Protein AF-A0A7X7PYB6-F1 (afdb_monomer_lite)

Foldseek 3Di:
DPVPPVQKDKDAQVRDPVLPDEDEDDPVDDHDRSHIYMDGHDDDAQDVVVDHDPQWDQAQLRGIDGDAPLRVCLVPAWDWDKAAFQDQPLQQAAIFTQGATFRQAQWGQDPPPGIDGDQLHQADRRHRHGDQCSPVVLQVVLVQNQRGGDDVRCVVCQPPLDPDHGHDAALPLRRLVQVLCLQLVLFDQCSNLDQDDDSNSSCNRCSSTGGDRDHDRNDDALLDAAEDEAEEALPHADNQLAEQGPACPSYDPRGPSRPPDPLDHLVLLVVLLCLLVVADFDQQQQQRRRHGLSLLSVLLSQQAAASHPDPRDHPDGHHYAYAYEHQYDVVDDDDPSRGSSQSSNQNNHFQQDPPDDSNPDRHHDDCVRFFPPDADPNRHTGGQRYAYHNDPVSVSVSVVSNSVVSLQVSQWDDWDWDWPDPDDDQPIWIWTWGGGPPVRDIKIFIWGQDPVRDTDPHGPDIPVVVVVVDDLVPDQDWDAQCPDVVRIDGQAPVPDDPVRCVVQVDRVSSSVVSPDCCQPPPHDNHD

Secondary structure (DSSP, 8-state):
--TTSTTEEEE-SSS---SS-EEE--TTS---TT-EEEEE-----SBTTTB--TTEEE-TTS-EEE--HHHHTTTT--EEEEE--S---TT----EEEEEEE--SSEEEETTTEEEE-TT-SB-TTT-PBPS-TTHHHHHHT-S-----SHHHHHHHTTSSSSSPPPS---HHHHHHHHHHHHTT----HHHH---SSHHHHHHHTTTS--B-SPPP----TT--EEEEEEE-S-------STT----TT--PPPHHHHT--S--HHHHHHHHHHHHT----TTSSSSSS---HHHHHHHHHHHS-SS-STTPPSS---EEEEEEE--GGGPPPPGGG-HHHHHHHHTSS-PPTT--TTT--SPPPGGGTEEEEE-TTSPEEETTEEE-SSHHHHHHHHHHHHHHHHHHT------EEES-SS--TT-EEEEEEEETTTTEEEEEEEEBPTTSPBPSS-SEEHHHHHHTS-GGG---EEE-TTSSSSEEE-SGGGS-HHHHHHH-SHHHHHHHHT--TT-TTSTT--

Radius of gyration: 27.3 Å; chains: 1; bounding box: 87×73×63 Å

Structure (mmCIF, N/CA/C/O backbone):
data_AF-A0A7X7PYB6-F1
#
_entry.id   AF-A0A7X7PYB6-F1
#
loop_
_atom_site.group_PDB
_atom_site.id
_atom_site.type_symbol
_atom_site.label_atom_id
_atom_site.label_alt_id
_atom_site.label_comp_id
_atom_site.label_asym_id
_atom_site.label_entity_id
_atom_site.label_seq_id
_atom_site.pdbx_PDB_ins_code
_atom_site.Cartn_x
_atom_site.Cartn_y
_atom_site.Cartn_z
_atom_site.occupancy
_atom_site.B_iso_or_equiv
_atom_site.auth_seq_id
_atom_site.auth_comp_id
_atom_site.auth_asym_id
_atom_site.auth_atom_id
_atom_site.pdbx_PDB_model_num
ATOM 1 N N . ARG A 1 1 ? 35.603 -16.257 -3.315 1.00 51.94 1 ARG A N 1
ATOM 2 C CA . ARG A 1 1 ? 35.115 -15.256 -2.329 1.00 51.94 1 ARG A CA 1
ATOM 3 C C . ARG A 1 1 ? 33.610 -15.171 -2.508 1.00 51.94 1 ARG A C 1
ATOM 5 O O . ARG A 1 1 ? 33.195 -14.899 -3.623 1.00 51.94 1 ARG A O 1
ATOM 12 N N . ILE A 1 2 ? 32.831 -15.493 -1.475 1.00 55.72 2 ILE A N 1
ATOM 13 C CA . ILE A 1 2 ? 31.357 -15.558 -1.547 1.00 55.72 2 ILE A CA 1
ATOM 14 C C . ILE A 1 2 ? 30.723 -14.478 -0.654 1.00 55.72 2 ILE A C 1
ATOM 16 O O . ILE A 1 2 ? 29.809 -13.795 -1.092 1.00 55.72 2 ILE A O 1
ATOM 20 N N . TRP A 1 3 ? 31.286 -14.233 0.537 1.00 43.31 3 TRP A N 1
ATOM 21 C CA . TRP A 1 3 ? 30.682 -13.393 1.588 1.00 43.31 3 TRP A CA 1
ATOM 22 C C . TRP A 1 3 ? 30.202 -12.005 1.110 1.00 43.31 3 TRP A C 1
ATOM 24 O O . TRP A 1 3 ? 29.113 -11.584 1.466 1.00 43.31 3 TRP A O 1
ATOM 34 N N . THR A 1 4 ? 30.941 -11.299 0.251 1.00 56.22 4 THR A N 1
ATOM 35 C CA . THR A 1 4 ? 30.588 -9.915 -0.141 1.00 56.22 4 THR A CA 1
ATOM 36 C C . THR A 1 4 ? 29.885 -9.788 -1.497 1.00 56.22 4 THR A C 1
ATOM 38 O O . THR A 1 4 ? 29.844 -8.691 -2.042 1.00 56.22 4 THR A O 1
ATOM 41 N N . LEU A 1 5 ? 29.413 -10.885 -2.100 1.00 65.44 5 LEU A N 1
ATOM 42 C CA . LEU A 1 5 ? 28.893 -10.887 -3.478 1.00 65.44 5 LEU A CA 1
ATOM 43 C C . LEU A 1 5 ? 27.392 -11.215 -3.585 1.00 65.44 5 LEU A C 1
ATOM 45 O O . LEU A 1 5 ? 26.885 -11.405 -4.690 1.00 65.44 5 LEU A O 1
ATOM 49 N N . GLY A 1 6 ? 26.667 -11.274 -2.466 1.00 73.31 6 GLY A N 1
ATOM 50 C CA . GLY A 1 6 ? 25.242 -11.616 -2.459 1.00 73.31 6 GLY A CA 1
ATOM 51 C C . GLY A 1 6 ? 25.005 -13.032 -2.992 1.00 73.31 6 GLY A C 1
ATOM 52 O O . GLY A 1 6 ? 25.580 -13.990 -2.484 1.00 73.31 6 GLY A O 1
ATOM 53 N N . ASN A 1 7 ? 24.196 -13.168 -4.046 1.00 76.12 7 ASN A N 1
ATOM 54 C CA . ASN A 1 7 ? 23.935 -14.454 -4.708 1.00 76.12 7 ASN A CA 1
ATOM 55 C C . ASN A 1 7 ? 24.989 -14.837 -5.763 1.00 76.12 7 ASN A C 1
ATOM 57 O O . ASN A 1 7 ? 24.791 -15.791 -6.515 1.00 76.12 7 ASN A O 1
ATOM 61 N N . LYS A 1 8 ? 26.089 -14.089 -5.875 1.00 84.06 8 LYS A N 1
ATOM 62 C CA . LYS A 1 8 ? 27.135 -14.346 -6.864 1.00 84.06 8 LYS A CA 1
ATOM 63 C C . LYS A 1 8 ? 28.313 -15.081 -6.240 1.00 84.06 8 LYS A C 1
ATOM 65 O O . LYS A 1 8 ? 28.729 -14.812 -5.117 1.00 84.06 8 LYS A O 1
ATOM 70 N N . MET A 1 9 ? 28.910 -15.977 -7.014 1.00 86.44 9 MET A N 1
ATOM 71 C CA . MET A 1 9 ? 30.156 -16.649 -6.669 1.00 86.44 9 MET A CA 1
ATOM 72 C C . MET A 1 9 ? 31.206 -16.326 -7.723 1.00 86.44 9 MET A C 1
ATOM 74 O O . MET A 1 9 ? 30.968 -16.500 -8.917 1.00 86.44 9 MET A O 1
ATOM 78 N N . ARG A 1 10 ? 32.388 -15.894 -7.270 1.00 87.81 10 ARG A N 1
ATOM 79 C CA . ARG A 1 10 ? 33.567 -15.749 -8.128 1.00 87.81 10 ARG A CA 1
ATOM 80 C C . ARG A 1 10 ? 34.537 -16.904 -7.961 1.00 87.81 10 ARG A C 1
ATOM 82 O O . ARG A 1 10 ? 34.852 -17.279 -6.827 1.00 87.81 10 ARG A O 1
ATOM 89 N N . PHE A 1 11 ? 35.052 -17.392 -9.083 1.00 87.12 11 PHE A N 1
ATOM 90 C CA . PHE A 1 11 ? 36.059 -18.444 -9.154 1.00 87.12 11 PHE A CA 1
ATOM 91 C C . PHE A 1 11 ? 37.080 -18.165 -10.267 1.00 87.12 11 PHE A C 1
ATOM 93 O O . PHE A 1 11 ? 36.825 -17.405 -11.195 1.00 87.12 11 PHE A O 1
ATOM 100 N N . THR A 1 12 ? 38.259 -18.763 -10.153 1.00 87.31 12 THR A N 1
ATOM 101 C CA . THR A 1 12 ? 39.354 -18.707 -11.134 1.00 87.31 12 THR A CA 1
ATOM 102 C C . THR A 1 12 ? 40.099 -20.040 -11.084 1.00 87.31 12 THR A C 1
ATOM 104 O O . THR A 1 12 ? 40.026 -20.742 -10.073 1.00 87.31 12 THR A O 1
ATOM 107 N N . SER A 1 13 ? 40.846 -20.391 -12.129 1.00 83.31 13 SER A N 1
ATOM 108 C CA . SER A 1 13 ? 41.731 -21.560 -12.091 1.00 83.31 13 SER A CA 1
ATOM 109 C C . SER A 1 13 ? 43.023 -21.321 -11.301 1.00 83.31 13 SER A C 1
ATOM 111 O O . SER A 1 13 ? 43.667 -22.282 -10.903 1.00 83.31 13 SER A O 1
ATOM 113 N N . THR A 1 14 ? 43.440 -20.065 -11.099 1.00 81.19 14 THR A N 1
ATOM 114 C CA . THR A 1 14 ? 44.716 -19.727 -10.431 1.00 81.19 14 THR A CA 1
ATOM 115 C C . THR A 1 14 ? 44.597 -19.584 -8.916 1.00 81.19 14 THR A C 1
ATOM 117 O O . THR A 1 14 ? 45.604 -19.432 -8.235 1.00 81.19 14 THR A O 1
ATOM 120 N N . GLY A 1 15 ? 43.375 -19.577 -8.379 1.00 78.44 15 GLY A N 1
ATOM 121 C CA . GLY A 1 15 ? 43.095 -19.236 -6.980 1.00 78.44 15 GLY A CA 1
ATOM 122 C C . GLY A 1 15 ? 43.159 -17.734 -6.662 1.00 78.44 15 GLY A C 1
ATOM 123 O O . GLY A 1 15 ? 42.618 -17.320 -5.638 1.00 78.44 15 GLY A O 1
ATOM 124 N N . ASP A 1 16 ? 43.736 -16.906 -7.542 1.00 80.69 16 ASP A N 1
ATOM 125 C CA . ASP A 1 16 ? 43.781 -15.451 -7.378 1.00 80.69 16 ASP A CA 1
ATOM 126 C C . ASP A 1 16 ? 42.502 -14.768 -7.889 1.00 80.69 16 ASP A C 1
ATOM 128 O O . ASP A 1 16 ? 42.229 -14.685 -9.088 1.00 80.69 16 ASP A O 1
ATOM 132 N N . LEU A 1 17 ? 41.707 -14.263 -6.947 1.00 77.75 17 LEU A N 1
ATOM 133 C CA . LEU A 1 17 ? 40.459 -13.544 -7.211 1.00 77.75 17 LEU A CA 1
ATOM 134 C C . LEU A 1 17 ? 40.640 -12.022 -7.300 1.00 77.75 17 LEU A C 1
ATOM 136 O O . LEU A 1 17 ? 39.650 -11.320 -7.510 1.00 77.75 17 LEU A O 1
ATOM 140 N N . ASN A 1 18 ? 41.861 -11.513 -7.116 1.00 74.12 18 ASN A N 1
ATOM 141 C CA . ASN A 1 18 ? 42.164 -10.081 -7.128 1.00 74.12 18 ASN A CA 1
ATOM 142 C C . ASN A 1 18 ? 42.587 -9.573 -8.519 1.00 74.12 18 ASN A C 1
ATOM 144 O O . ASN A 1 18 ? 42.850 -8.382 -8.674 1.00 74.12 18 ASN A O 1
ATOM 148 N N . GLY A 1 19 ? 42.617 -10.446 -9.536 1.00 66.25 19 GLY A N 1
ATOM 149 C CA . GLY A 1 19 ? 42.824 -10.065 -10.935 1.00 66.25 19 GLY A CA 1
ATOM 150 C C . GLY A 1 19 ? 41.696 -9.157 -11.440 1.00 66.25 19 GLY A C 1
ATOM 151 O O . GLY A 1 19 ? 40.524 -9.529 -11.416 1.00 66.25 19 GLY A O 1
ATOM 152 N N . SER A 1 20 ? 42.046 -7.953 -11.889 1.00 65.12 20 SER A N 1
ATOM 153 C CA . SER A 1 20 ? 41.163 -6.778 -11.978 1.00 65.12 20 SER A CA 1
ATOM 154 C C . SER A 1 20 ? 40.074 -6.793 -13.068 1.00 65.12 20 SER A C 1
ATOM 156 O O . SER A 1 20 ? 39.563 -5.739 -13.438 1.00 65.12 20 SER A O 1
ATOM 158 N N . THR A 1 21 ? 39.672 -7.944 -13.614 1.00 76.00 21 THR A N 1
ATOM 159 C CA . THR A 1 21 ? 38.537 -8.014 -14.553 1.00 76.00 21 THR A CA 1
ATOM 160 C C . THR A 1 21 ? 37.728 -9.287 -14.343 1.00 76.00 21 THR A C 1
ATOM 162 O O . THR A 1 21 ? 38.232 -10.400 -14.496 1.00 76.00 21 THR A O 1
ATOM 165 N N . VAL A 1 22 ? 36.455 -9.103 -13.992 1.00 84.81 22 VAL A N 1
ATOM 166 C CA . VAL A 1 22 ? 35.489 -10.172 -13.728 1.00 84.81 22 VAL A CA 1
ATOM 167 C C . VAL A 1 22 ? 34.650 -10.402 -14.978 1.00 84.81 22 VAL A C 1
ATOM 169 O O . VAL A 1 22 ? 34.11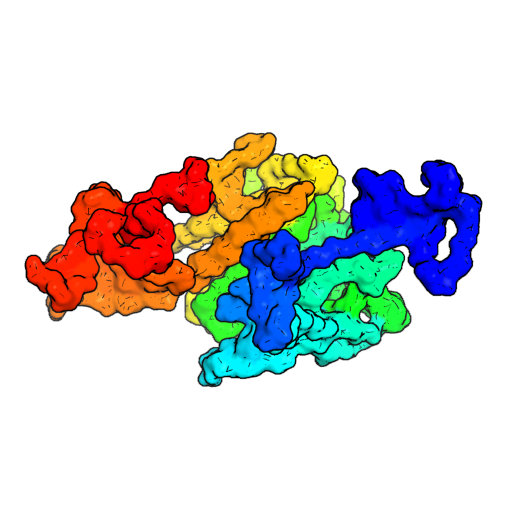7 -9.456 -15.551 1.00 84.81 22 VAL A O 1
ATOM 172 N N . TYR A 1 23 ? 34.519 -11.660 -15.386 1.00 85.88 23 TYR A N 1
ATOM 173 C CA . TYR A 1 23 ? 33.751 -12.074 -16.554 1.00 85.88 23 TYR A CA 1
ATOM 174 C C . TYR A 1 23 ? 32.547 -12.906 -16.120 1.00 85.88 23 TYR A C 1
ATOM 176 O O . TYR A 1 23 ? 32.674 -13.784 -15.267 1.00 85.88 23 TYR A O 1
ATOM 184 N N . THR A 1 24 ? 31.384 -12.694 -16.732 1.00 87.06 24 THR A N 1
ATOM 185 C CA . THR A 1 24 ? 30.248 -13.606 -16.556 1.00 87.06 24 THR A CA 1
ATOM 186 C C . THR A 1 24 ? 30.636 -14.989 -17.064 1.00 87.06 24 THR A C 1
ATOM 188 O O . THR A 1 24 ? 31.111 -15.143 -18.193 1.00 87.06 24 THR A O 1
ATOM 191 N N . TYR A 1 25 ? 30.464 -16.004 -16.225 1.00 86.75 25 TYR A N 1
ATOM 192 C CA . TYR A 1 25 ? 30.695 -17.378 -16.630 1.00 86.75 25 TYR A CA 1
ATOM 193 C C . TYR A 1 25 ? 29.634 -17.821 -17.631 1.00 86.75 25 TYR A C 1
ATOM 195 O O . TYR A 1 25 ? 28.436 -17.704 -17.379 1.00 86.75 25 TYR A O 1
ATOM 203 N N . ASN A 1 26 ? 30.093 -18.383 -18.743 1.00 85.44 26 ASN A N 1
ATOM 204 C CA . ASN A 1 26 ? 29.253 -19.106 -19.675 1.00 85.44 26 ASN A CA 1
ATOM 205 C C . ASN A 1 26 ? 29.827 -20.525 -19.825 1.00 85.44 26 ASN A C 1
ATOM 207 O O . ASN A 1 26 ? 30.953 -20.649 -20.316 1.00 85.44 26 ASN A O 1
ATOM 211 N N . PRO A 1 27 ? 29.091 -21.582 -19.433 1.00 84.00 27 PRO A N 1
ATOM 212 C CA . PRO A 1 27 ? 29.571 -22.958 -19.547 1.00 84.00 27 PRO A CA 1
ATOM 213 C C . PRO A 1 27 ? 29.791 -23.407 -20.999 1.00 84.00 27 PRO A C 1
ATOM 215 O O . PRO A 1 27 ? 30.496 -24.385 -21.221 1.00 84.00 27 PRO A O 1
ATOM 218 N N . SER A 1 28 ? 29.226 -22.703 -21.990 1.00 88.19 28 SER A N 1
ATOM 219 C CA . SER A 1 28 ? 29.443 -22.988 -23.413 1.00 88.19 28 SER A CA 1
ATOM 220 C C . SER A 1 28 ? 30.678 -22.296 -24.005 1.00 88.19 28 SER A C 1
ATOM 222 O O . SER A 1 28 ? 30.958 -22.472 -25.189 1.00 88.19 28 SER A O 1
ATOM 224 N N . SER A 1 29 ? 31.390 -21.473 -2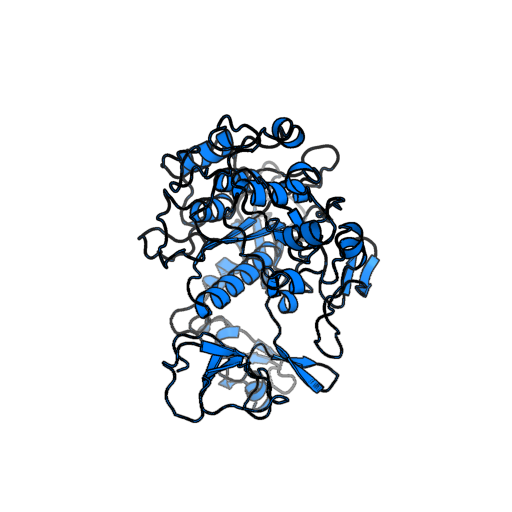3.230 1.00 86.19 29 SER A N 1
ATOM 225 C CA . SER A 1 29 ? 32.549 -20.703 -23.694 1.00 86.19 29 SER A CA 1
ATOM 226 C C . SER A 1 29 ? 33.858 -21.273 -23.150 1.00 86.19 29 SER A C 1
ATOM 228 O O . SER A 1 29 ? 33.922 -21.755 -22.021 1.00 86.19 29 SER A O 1
ATOM 230 N N . THR A 1 30 ? 34.938 -21.151 -23.925 1.00 87.25 30 THR A N 1
ATOM 231 C CA . THR A 1 30 ? 36.285 -21.538 -23.482 1.00 87.25 30 THR A CA 1
ATOM 232 C C . THR A 1 30 ? 36.702 -20.760 -22.233 1.00 87.25 30 THR A C 1
ATOM 234 O O . THR A 1 30 ? 36.581 -19.531 -22.173 1.00 87.25 30 THR A O 1
ATOM 237 N N . MET A 1 31 ? 37.224 -21.477 -21.236 1.00 84.31 31 MET A N 1
ATOM 238 C CA . MET A 1 31 ? 37.763 -20.871 -20.021 1.00 84.31 31 MET A CA 1
ATOM 239 C C . MET A 1 31 ? 39.222 -20.445 -20.208 1.00 84.31 31 MET A C 1
ATOM 241 O O . MET A 1 31 ? 40.026 -21.178 -20.778 1.00 84.31 31 MET A O 1
ATOM 245 N N . TYR A 1 32 ? 39.571 -19.274 -19.684 1.00 85.38 32 TYR A N 1
ATOM 246 C CA . TYR A 1 32 ? 40.922 -18.728 -19.688 1.00 85.38 32 TYR A CA 1
ATOM 247 C C . TYR A 1 32 ? 41.460 -18.690 -18.267 1.00 85.38 32 TYR A C 1
ATOM 249 O O . TYR A 1 32 ? 40.802 -18.183 -17.359 1.00 85.38 32 TYR A O 1
ATOM 257 N N . THR A 1 33 ? 42.684 -19.176 -18.085 1.00 83.69 33 THR A N 1
ATOM 258 C CA . THR A 1 33 ? 43.289 -19.311 -16.758 1.00 83.69 33 THR A CA 1
ATOM 259 C C . THR A 1 33 ? 43.608 -17.977 -16.084 1.00 83.69 33 THR A C 1
ATOM 261 O O . THR A 1 33 ? 43.719 -17.909 -14.867 1.00 83.69 33 THR A O 1
ATOM 264 N N . SER A 1 34 ? 43.719 -16.901 -16.862 1.00 81.81 34 SER A N 1
ATOM 265 C CA . SER A 1 34 ? 43.997 -15.544 -16.385 1.00 81.81 34 SER A CA 1
ATOM 266 C C . SER A 1 34 ? 42.754 -14.752 -15.964 1.00 81.81 34 SER A C 1
ATOM 268 O O . SER A 1 34 ? 42.879 -13.583 -15.604 1.00 81.81 34 SER A O 1
ATOM 270 N N . ARG A 1 35 ? 41.550 -15.338 -16.041 1.00 86.50 35 ARG A N 1
ATOM 271 C CA . ARG A 1 35 ? 40.284 -14.629 -15.799 1.00 86.50 35 ARG A CA 1
ATOM 272 C C . ARG A 1 35 ? 39.623 -15.054 -14.495 1.00 86.50 35 ARG A C 1
ATOM 274 O O . ARG A 1 35 ? 39.597 -16.232 -14.146 1.00 86.50 35 ARG A O 1
ATOM 281 N N . VAL A 1 36 ? 38.998 -14.084 -13.831 1.00 88.00 36 VAL A N 1
ATOM 282 C CA . VAL A 1 36 ? 38.041 -14.334 -12.752 1.00 88.00 36 VAL A CA 1
ATOM 283 C C . VAL A 1 36 ? 36.650 -14.437 -13.366 1.00 88.00 36 VAL A C 1
ATOM 285 O O . VAL A 1 36 ? 36.209 -13.534 -14.076 1.00 88.00 36 VAL A O 1
ATOM 288 N N . TYR A 1 37 ? 35.957 -15.532 -13.084 1.00 88.75 37 TYR A N 1
ATOM 289 C CA . TYR A 1 37 ? 34.604 -15.799 -13.550 1.00 88.75 37 TYR A CA 1
ATOM 290 C C . TYR A 1 37 ? 33.593 -15.597 -12.431 1.00 88.75 37 TYR A C 1
ATOM 292 O O . TYR A 1 37 ? 33.871 -15.925 -11.281 1.00 88.75 37 TYR A O 1
ATOM 300 N N . GLU A 1 38 ? 32.417 -15.078 -12.767 1.00 89.38 38 GLU A N 1
ATOM 301 C CA . GLU A 1 38 ? 31.293 -14.869 -11.856 1.00 89.38 38 GLU A CA 1
ATOM 302 C C . GLU A 1 38 ? 30.076 -15.673 -12.319 1.00 89.38 38 GLU A C 1
ATOM 304 O O . GLU A 1 38 ? 29.698 -15.626 -13.491 1.00 89.38 38 GLU A O 1
ATOM 309 N N . VAL A 1 39 ? 29.454 -16.401 -11.393 1.00 87.50 39 VAL A N 1
ATOM 310 C CA . VAL A 1 39 ? 28.175 -17.097 -11.590 1.00 87.50 39 VAL A CA 1
ATOM 311 C C . VAL A 1 39 ? 27.144 -16.596 -10.600 1.00 87.50 39 VAL A C 1
ATOM 313 O O . VAL A 1 39 ? 27.479 -16.283 -9.459 1.00 87.50 39 VAL A O 1
ATOM 316 N N . SER A 1 40 ? 25.880 -16.587 -11.014 1.00 84.44 40 SER A N 1
ATOM 317 C CA . SER A 1 40 ? 24.750 -16.459 -10.096 1.00 84.44 40 SER A CA 1
ATOM 318 C C . SER A 1 40 ? 24.387 -17.831 -9.541 1.00 84.44 40 SER A C 1
ATOM 320 O O . SER A 1 40 ? 24.091 -18.758 -10.293 1.00 84.44 40 SER A O 1
ATOM 322 N N . VAL A 1 41 ? 24.393 -17.951 -8.221 1.00 82.44 41 VAL A N 1
ATOM 323 C CA . VAL A 1 41 ? 23.959 -19.137 -7.489 1.00 82.44 41 VAL A CA 1
ATOM 324 C C . VAL A 1 41 ? 22.486 -18.961 -7.135 1.00 82.44 41 VAL A C 1
ATOM 326 O O . VAL A 1 41 ? 22.079 -17.925 -6.612 1.00 82.44 41 VAL A O 1
ATOM 329 N N . ARG A 1 42 ? 21.672 -19.974 -7.432 1.00 81.00 42 ARG A N 1
ATOM 330 C CA . ARG A 1 42 ? 20.263 -20.036 -7.031 1.00 81.00 42 ARG A CA 1
ATOM 331 C C . ARG A 1 42 ? 20.073 -21.269 -6.164 1.00 81.00 42 ARG A C 1
ATOM 333 O O . ARG A 1 42 ? 20.463 -22.362 -6.569 1.00 81.00 42 ARG A O 1
ATOM 340 N N . VAL A 1 43 ? 19.496 -21.086 -4.982 1.00 82.62 43 VAL A N 1
ATOM 341 C CA . VAL A 1 43 ? 19.151 -22.199 -4.094 1.00 82.62 43 VAL A CA 1
ATOM 342 C C . VAL A 1 43 ? 17.881 -22.851 -4.628 1.00 82.62 43 VAL A C 1
ATOM 344 O O . VAL A 1 43 ? 16.893 -22.166 -4.897 1.00 82.62 43 VAL A O 1
ATOM 347 N N . LYS A 1 44 ? 17.917 -24.171 -4.818 1.00 85.88 44 LYS A N 1
ATOM 348 C CA . LYS A 1 44 ? 16.711 -24.950 -5.089 1.00 85.88 44 LYS A CA 1
ATOM 349 C C . LYS A 1 44 ? 15.972 -25.124 -3.762 1.00 85.88 44 LYS A C 1
ATOM 351 O O . LYS A 1 44 ? 16.502 -25.760 -2.861 1.00 85.88 44 LYS A O 1
ATOM 356 N N . VAL A 1 45 ? 14.789 -24.529 -3.667 1.00 89.50 45 VAL A N 1
ATOM 357 C CA . VAL A 1 45 ? 13.879 -24.634 -2.515 1.00 89.50 45 VAL A CA 1
ATOM 358 C C . VAL A 1 45 ? 12.780 -25.651 -2.805 1.00 89.50 45 VAL A C 1
ATOM 360 O O . VAL A 1 45 ? 12.544 -25.982 -3.973 1.00 89.50 45 VAL A O 1
ATOM 363 N N . CYS A 1 46 ? 12.096 -26.124 -1.765 1.00 92.31 46 CYS A N 1
ATOM 364 C CA . CYS A 1 46 ? 11.037 -27.125 -1.854 1.00 92.31 46 CYS A CA 1
ATOM 365 C C . CYS A 1 46 ? 11.504 -28.443 -2.483 1.00 92.31 46 CYS A C 1
ATOM 367 O O . CYS A 1 46 ? 10.835 -29.010 -3.349 1.00 92.31 46 CYS A O 1
ATOM 369 N N . ASP A 1 47 ? 12.681 -28.922 -2.078 1.00 93.25 47 ASP A N 1
ATOM 370 C CA . ASP A 1 47 ? 13.255 -30.162 -2.593 1.00 93.25 47 ASP A CA 1
ATOM 371 C C . ASP A 1 47 ? 13.005 -31.335 -1.625 1.00 93.25 47 ASP A C 1
ATOM 373 O O . ASP A 1 47 ? 13.679 -31.450 -0.600 1.00 93.25 47 ASP A O 1
ATOM 377 N N . PRO A 1 48 ? 12.096 -32.275 -1.953 1.00 91.19 48 PRO A N 1
ATOM 378 C CA . PRO A 1 48 ? 11.755 -33.377 -1.056 1.00 91.19 48 PRO A CA 1
ATOM 379 C C . PRO A 1 48 ? 12.930 -34.324 -0.761 1.00 91.19 48 PRO A C 1
ATOM 381 O O . PRO A 1 48 ? 12.849 -35.090 0.195 1.00 91.19 48 PRO A O 1
ATOM 384 N N . SER A 1 49 ? 14.020 -34.284 -1.540 1.00 91.62 49 SER A N 1
ATOM 385 C CA . SER A 1 49 ? 15.213 -35.104 -1.283 1.00 91.62 49 SER A CA 1
ATOM 386 C C . SER A 1 49 ? 16.049 -34.628 -0.091 1.00 91.62 49 SER A C 1
ATOM 388 O O . SER A 1 49 ? 16.784 -35.425 0.490 1.00 91.62 49 SER A O 1
ATOM 390 N N . VAL A 1 50 ? 15.929 -33.352 0.287 1.00 90.00 50 VAL A N 1
ATOM 391 C CA . VAL A 1 50 ? 16.641 -32.747 1.429 1.00 90.00 50 VAL A CA 1
ATOM 392 C C . VAL A 1 50 ? 15.693 -32.202 2.501 1.00 90.00 50 VAL A C 1
ATOM 394 O O . VAL A 1 50 ? 16.148 -31.777 3.560 1.00 90.00 50 VAL A O 1
ATOM 397 N N . GLY A 1 51 ? 14.383 -32.266 2.251 1.00 89.25 51 GLY A N 1
ATOM 398 C CA . GLY A 1 51 ? 13.330 -31.756 3.122 1.00 89.25 51 GLY A CA 1
ATOM 399 C C . GLY A 1 51 ? 12.593 -30.584 2.478 1.00 89.25 51 GLY A C 1
ATOM 400 O O . GLY A 1 51 ? 13.173 -29.787 1.749 1.00 89.25 51 GLY A O 1
ATOM 401 N N . VAL A 1 52 ? 11.293 -30.493 2.749 1.00 90.44 52 VAL A N 1
ATOM 402 C CA . VAL A 1 52 ? 10.431 -29.407 2.266 1.00 90.44 52 VAL A CA 1
ATOM 403 C C . VAL A 1 52 ? 10.195 -28.386 3.372 1.00 90.44 52 VAL A C 1
ATOM 405 O O . VAL A 1 52 ? 9.856 -28.739 4.501 1.00 90.44 52 VAL A O 1
ATOM 408 N N . GLU A 1 53 ? 10.386 -27.114 3.040 1.00 89.94 53 GLU A N 1
ATOM 409 C CA . GLU A 1 53 ? 10.165 -25.981 3.931 1.00 89.94 53 GLU A CA 1
ATOM 410 C C . GLU A 1 53 ? 8.665 -25.795 4.240 1.00 89.94 53 GLU A C 1
ATOM 412 O O . GLU A 1 53 ? 7.796 -26.185 3.459 1.00 89.94 53 GLU A O 1
ATOM 417 N N . ARG A 1 54 ? 8.334 -25.165 5.379 1.00 86.38 54 ARG A N 1
ATOM 418 C CA . ARG A 1 54 ? 6.943 -25.009 5.871 1.00 86.38 54 ARG A CA 1
ATOM 419 C C . ARG A 1 54 ? 6.009 -24.322 4.866 1.00 86.38 54 ARG A C 1
ATOM 421 O O . ARG A 1 54 ? 4.809 -24.573 4.882 1.00 86.38 54 ARG A O 1
ATOM 428 N N . ASN A 1 55 ? 6.539 -23.437 4.027 1.00 85.06 55 ASN A N 1
ATOM 429 C CA . ASN A 1 55 ? 5.784 -22.690 3.022 1.00 85.06 55 ASN A CA 1
ATOM 430 C C . ASN A 1 55 ? 5.754 -23.375 1.643 1.00 85.06 55 ASN A C 1
ATOM 432 O O . ASN A 1 55 ? 5.265 -22.787 0.680 1.00 85.06 55 ASN A O 1
ATOM 436 N N . CYS A 1 56 ? 6.281 -24.592 1.520 1.00 92.69 56 CYS A N 1
ATOM 437 C CA . CYS A 1 56 ? 6.192 -25.370 0.295 1.00 92.69 56 CYS A CA 1
ATOM 438 C C . CYS A 1 56 ? 4.851 -26.094 0.209 1.00 92.69 56 CYS A C 1
ATOM 440 O O . CYS A 1 56 ? 4.418 -26.757 1.151 1.00 92.69 56 CYS A O 1
ATOM 442 N N . LYS A 1 57 ? 4.226 -26.026 -0.964 1.00 92.06 57 LYS A N 1
ATOM 443 C CA . LYS A 1 57 ? 3.004 -26.758 -1.286 1.00 92.06 57 LYS A CA 1
ATOM 444 C C . LYS A 1 57 ? 3.260 -27.722 -2.430 1.00 92.06 57 LYS A C 1
ATOM 446 O O . LYS A 1 57 ? 3.921 -27.374 -3.412 1.00 92.06 57 LYS A O 1
ATOM 451 N N . GLN A 1 58 ? 2.717 -28.927 -2.302 1.00 94.88 58 GLN A N 1
ATOM 452 C CA . GLN A 1 58 ? 2.685 -29.883 -3.395 1.00 94.88 58 GLN A CA 1
ATOM 453 C C . GLN A 1 58 ? 1.499 -29.582 -4.306 1.00 94.88 58 GLN A C 1
ATOM 455 O O . GLN A 1 58 ? 0.361 -29.485 -3.846 1.00 94.88 58 GLN A O 1
ATOM 460 N N . TYR A 1 59 ? 1.774 -29.448 -5.597 1.00 94.81 59 TYR A N 1
ATOM 461 C CA . TYR A 1 59 ? 0.767 -29.228 -6.624 1.00 94.81 59 TYR A CA 1
ATOM 462 C C . TYR A 1 59 ? 0.347 -30.557 -7.278 1.00 94.81 59 TYR A C 1
ATOM 464 O O . TYR A 1 59 ? 1.095 -31.537 -7.199 1.00 94.81 59 TYR A O 1
ATOM 472 N N . PRO A 1 60 ? -0.836 -30.635 -7.921 1.00 96.94 60 PRO A N 1
ATOM 473 C CA . PRO A 1 60 ? -1.367 -31.885 -8.475 1.00 96.94 60 PRO A CA 1
ATOM 474 C C . PRO A 1 60 ? -0.457 -32.598 -9.489 1.00 96.94 60 PRO A C 1
ATOM 476 O O . PRO A 1 60 ? -0.535 -33.817 -9.620 1.00 96.94 60 PRO A O 1
ATOM 479 N N . ASN A 1 61 ? 0.447 -31.884 -10.169 1.00 95.62 61 ASN A N 1
ATOM 480 C CA . ASN A 1 61 ? 1.480 -32.485 -11.024 1.00 95.62 61 ASN A CA 1
ATOM 481 C C . ASN A 1 61 ? 2.598 -33.225 -10.253 1.00 95.62 61 ASN A C 1
ATOM 483 O O . ASN A 1 61 ? 3.552 -33.707 -10.864 1.00 95.62 61 ASN A O 1
ATOM 487 N N . GLY A 1 62 ? 2.525 -33.267 -8.922 1.00 92.56 62 GLY A N 1
ATOM 488 C CA . GLY A 1 62 ? 3.488 -33.907 -8.030 1.00 92.56 62 GLY A CA 1
ATOM 489 C C . GLY A 1 62 ? 4.683 -33.034 -7.642 1.00 92.56 62 GLY A C 1
ATOM 490 O O . GLY A 1 62 ? 5.439 -33.426 -6.750 1.00 92.56 62 GLY A O 1
ATOM 491 N N . ASN A 1 63 ? 4.854 -31.857 -8.256 1.00 91.75 63 ASN A N 1
ATOM 492 C CA . ASN A 1 63 ? 5.955 -30.947 -7.952 1.00 91.75 63 ASN A CA 1
ATOM 493 C C . ASN A 1 63 ? 5.654 -30.083 -6.727 1.00 91.75 63 ASN A C 1
ATOM 495 O O . ASN A 1 63 ? 4.514 -29.704 -6.463 1.00 91.75 63 ASN A O 1
ATOM 499 N N . TRP A 1 64 ? 6.715 -29.721 -6.011 1.00 94.19 64 TRP A N 1
ATOM 500 C CA . TRP A 1 64 ? 6.650 -28.794 -4.891 1.00 94.19 64 TRP A CA 1
ATOM 501 C C . TRP A 1 64 ? 7.066 -27.390 -5.327 1.00 94.19 64 TRP A C 1
ATOM 503 O O . TRP A 1 64 ? 8.036 -27.215 -6.072 1.00 94.19 64 TRP A O 1
ATOM 513 N N . LYS A 1 65 ? 6.329 -26.383 -4.859 1.00 93.88 65 LYS A N 1
ATOM 514 C CA . LYS A 1 65 ? 6.614 -24.965 -5.095 1.00 93.88 65 LYS A CA 1
ATOM 515 C C . LYS A 1 65 ? 6.459 -24.175 -3.797 1.00 93.88 65 LYS A C 1
ATOM 517 O O . LYS A 1 65 ? 5.574 -24.505 -3.005 1.00 93.88 65 LYS A O 1
ATOM 522 N N . PRO A 1 66 ? 7.284 -23.140 -3.575 1.00 92.50 66 PRO A N 1
ATOM 523 C CA . PRO A 1 66 ? 7.073 -22.238 -2.455 1.00 92.50 66 PRO A CA 1
ATOM 524 C C . PRO A 1 66 ? 5.833 -21.386 -2.730 1.00 92.50 66 PRO A C 1
ATOM 526 O O . PRO A 1 66 ? 5.674 -20.871 -3.838 1.00 92.50 66 PRO A O 1
ATOM 529 N N . GLU A 1 67 ? 4.983 -21.215 -1.722 1.00 90.56 67 GLU A N 1
ATOM 530 C CA . GLU A 1 67 ? 3.919 -20.214 -1.731 1.00 90.56 67 GLU A CA 1
ATOM 531 C C . GLU A 1 67 ? 4.274 -19.040 -0.809 1.00 90.56 67 GLU A C 1
ATOM 533 O O . GLU A 1 67 ? 4.836 -19.218 0.278 1.00 90.56 67 GLU A O 1
ATOM 538 N N . GLY A 1 68 ? 3.965 -17.825 -1.265 1.00 90.56 68 GLY A N 1
ATOM 539 C CA . GLY A 1 68 ? 4.083 -16.591 -0.485 1.00 90.56 68 GLY A CA 1
ATOM 540 C C . GLY A 1 68 ? 2.770 -16.174 0.187 1.00 90.56 68 GLY A C 1
ATOM 541 O O . GLY A 1 68 ? 1.730 -16.814 0.030 1.00 90.56 68 GLY A O 1
ATOM 542 N N . LEU A 1 69 ? 2.795 -15.046 0.906 1.00 91.25 69 LEU A N 1
ATOM 543 C CA . LEU A 1 69 ? 1.622 -14.524 1.624 1.00 91.25 69 LEU A CA 1
ATOM 544 C C . LEU A 1 69 ? 0.446 -14.197 0.691 1.00 91.25 69 LEU A C 1
ATOM 546 O O . LEU A 1 69 ? -0.690 -14.532 1.010 1.00 91.25 69 LEU A O 1
ATOM 550 N N . ILE A 1 70 ? 0.709 -13.628 -0.489 1.00 94.44 70 ILE A N 1
ATOM 551 C CA . ILE A 1 70 ? -0.336 -13.323 -1.482 1.00 94.44 70 ILE A CA 1
ATOM 552 C C . ILE A 1 70 ? -1.073 -14.599 -1.925 1.00 94.44 70 ILE A C 1
ATOM 554 O O . ILE A 1 70 ? -2.297 -14.615 -2.000 1.00 94.44 70 ILE A O 1
ATOM 558 N N . GLN A 1 71 ? -0.349 -15.700 -2.151 1.00 93.00 71 GLN A N 1
ATOM 559 C CA . GLN A 1 71 ? -0.961 -16.989 -2.495 1.00 93.00 71 GLN A CA 1
ATOM 560 C C . GLN A 1 71 ? -1.735 -17.573 -1.305 1.00 93.00 71 GLN A C 1
ATOM 562 O O . GLN A 1 71 ? -2.879 -17.996 -1.472 1.00 93.00 71 GLN A O 1
ATOM 567 N N . LYS A 1 72 ? -1.160 -17.519 -0.094 1.00 87.81 72 LYS A N 1
ATOM 568 C CA . LYS A 1 72 ? -1.795 -17.991 1.151 1.00 87.81 72 LYS A CA 1
ATOM 569 C C . LYS A 1 72 ? -3.148 -17.321 1.422 1.00 87.81 72 LYS A C 1
ATOM 571 O O . LYS A 1 72 ? -4.052 -17.978 1.929 1.00 87.81 72 LYS A O 1
ATOM 576 N N . TYR A 1 73 ? -3.277 -16.032 1.109 1.00 87.56 73 TYR A N 1
ATOM 577 C CA . TYR A 1 73 ? -4.482 -15.232 1.362 1.00 87.56 73 TYR A CA 1
ATOM 578 C C . TYR A 1 73 ? -5.322 -14.958 0.102 1.00 87.56 73 TYR A C 1
ATOM 580 O O . TYR A 1 73 ? -6.275 -14.181 0.151 1.00 87.56 73 TYR A O 1
ATOM 588 N N . SER A 1 74 ? -5.016 -15.629 -1.009 1.00 87.00 74 SER A N 1
ATOM 589 C CA . SER A 1 74 ? -5.609 -15.376 -2.329 1.00 87.00 74 SER A CA 1
ATOM 590 C C . SER A 1 74 ? -7.124 -15.552 -2.428 1.00 87.00 74 SER A C 1
ATOM 592 O O . SER A 1 74 ? -7.735 -14.951 -3.303 1.00 87.00 74 SER A O 1
ATOM 594 N N . ASN A 1 75 ? -7.732 -16.338 -1.539 1.00 77.94 75 ASN A N 1
ATOM 595 C CA . ASN A 1 75 ? -9.181 -16.540 -1.461 1.00 77.94 75 ASN A CA 1
ATOM 596 C C . ASN A 1 75 ? -9.878 -15.620 -0.443 1.00 77.94 75 ASN A C 1
ATOM 598 O O . ASN A 1 75 ? -11.075 -15.755 -0.210 1.00 77.94 75 ASN A O 1
ATOM 602 N N . ARG A 1 76 ? -9.132 -14.729 0.221 1.00 78.00 76 ARG A N 1
ATOM 603 C CA . ARG A 1 76 ? -9.649 -13.826 1.265 1.00 78.00 76 ARG A CA 1
ATOM 604 C C . ARG A 1 76 ? -9.445 -12.358 0.939 1.00 78.00 76 ARG A C 1
ATOM 606 O O . ARG A 1 76 ? -10.209 -11.527 1.412 1.00 78.00 76 ARG A O 1
ATOM 613 N N . ILE A 1 77 ? -8.397 -12.046 0.186 1.00 87.31 77 ILE A N 1
ATOM 614 C CA . ILE A 1 77 ? -7.984 -10.680 -0.104 1.00 87.31 77 ILE A CA 1
ATOM 615 C C . ILE A 1 77 ? -7.982 -10.486 -1.617 1.00 87.31 77 ILE A C 1
ATOM 617 O O . ILE A 1 77 ? -7.440 -11.302 -2.364 1.00 87.31 77 ILE A O 1
ATOM 621 N N . ARG A 1 78 ? -8.562 -9.369 -2.053 1.00 93.38 78 ARG A N 1
ATOM 622 C CA . ARG A 1 78 ? -8.310 -8.814 -3.381 1.00 93.38 78 ARG A CA 1
ATOM 623 C C . ARG A 1 78 ? -7.136 -7.845 -3.281 1.00 93.38 78 ARG A C 1
ATOM 625 O O . ARG A 1 78 ? -7.017 -7.116 -2.297 1.00 93.38 78 ARG A O 1
ATOM 632 N N . TYR A 1 79 ? -6.295 -7.823 -4.299 1.00 96.94 79 TYR A N 1
ATOM 633 C CA . TYR A 1 79 ? -5.068 -7.042 -4.321 1.00 96.94 79 TYR A CA 1
ATOM 634 C C . TYR A 1 79 ? -5.100 -6.046 -5.471 1.00 96.94 79 TYR A C 1
ATOM 636 O O . TYR A 1 79 ? -5.441 -6.417 -6.591 1.00 96.94 79 TYR A O 1
ATOM 644 N N . SER A 1 80 ? -4.682 -4.818 -5.197 1.00 98.12 80 SER A N 1
ATOM 645 C CA . SER A 1 80 ? -4.164 -3.868 -6.178 1.00 98.12 80 SER A CA 1
ATOM 646 C C . SER A 1 80 ? -2.757 -3.467 -5.765 1.00 98.12 80 SER A C 1
ATOM 648 O O . SER A 1 80 ? -2.361 -3.639 -4.609 1.00 98.12 80 SER A O 1
ATOM 650 N N . VAL A 1 81 ? -1.980 -2.957 -6.715 1.00 98.50 81 VAL A N 1
ATOM 651 C CA . VAL A 1 81 ? -0.617 -2.503 -6.439 1.00 98.50 81 VAL A CA 1
ATOM 652 C C . VAL A 1 81 ? -0.400 -1.121 -7.012 1.00 98.50 81 VAL A C 1
ATOM 654 O O . VAL A 1 81 ? -0.645 -0.891 -8.195 1.00 98.50 81 VAL A O 1
ATOM 657 N N . PHE A 1 82 ? 0.132 -0.236 -6.178 1.00 98.56 82 PHE A N 1
ATOM 658 C CA . PHE A 1 82 ? 0.630 1.070 -6.575 1.00 98.56 82 PHE A CA 1
ATOM 659 C C . PHE A 1 82 ? 2.146 1.104 -6.441 1.00 98.56 82 PHE A C 1
ATOM 661 O O . PHE A 1 82 ? 2.727 0.479 -5.554 1.00 98.56 82 PHE A O 1
ATOM 668 N N . GLY A 1 83 ? 2.794 1.847 -7.325 1.00 97.25 83 GLY A N 1
ATOM 669 C CA . GLY A 1 83 ? 4.220 2.114 -7.234 1.00 97.25 83 GLY A CA 1
ATOM 670 C C . GLY A 1 83 ? 4.607 3.287 -8.112 1.00 97.25 83 GLY A C 1
ATOM 671 O O . GLY A 1 83 ? 3.764 3.887 -8.771 1.00 97.25 83 GLY A O 1
ATOM 672 N N . TYR A 1 84 ? 5.886 3.623 -8.135 1.00 96.69 84 TYR A N 1
ATOM 673 C CA . TYR A 1 84 ? 6.371 4.751 -8.919 1.00 96.69 84 TYR A CA 1
ATOM 674 C C . TYR A 1 84 ? 6.704 4.355 -10.352 1.00 96.69 84 TYR A C 1
ATOM 676 O O . TYR A 1 84 ? 7.076 3.209 -10.609 1.00 96.69 84 TYR A O 1
ATOM 684 N N . LEU A 1 85 ? 6.673 5.321 -11.271 1.00 97.06 85 LEU A N 1
ATOM 685 C CA . LEU A 1 85 ? 7.464 5.235 -12.500 1.00 97.06 85 LEU A CA 1
ATOM 686 C C . LEU A 1 85 ? 8.961 5.256 -12.157 1.00 97.06 85 LEU A C 1
ATOM 688 O O . LEU A 1 85 ? 9.374 5.933 -11.212 1.00 97.06 85 LEU A O 1
ATOM 692 N N . ASN A 1 86 ? 9.781 4.548 -12.936 1.00 96.38 86 ASN A N 1
ATOM 693 C CA . ASN A 1 86 ? 11.235 4.566 -12.798 1.00 96.38 86 ASN A CA 1
ATOM 694 C C . ASN A 1 86 ? 11.827 5.830 -13.440 1.00 96.38 86 ASN A C 1
ATOM 696 O O . ASN A 1 86 ? 12.480 5.792 -14.483 1.00 96.38 86 ASN A O 1
ATOM 700 N N . ASP A 1 87 ? 11.517 6.965 -12.822 1.00 95.62 87 ASP A N 1
ATOM 701 C CA . ASP A 1 87 ? 11.890 8.307 -13.247 1.00 95.62 87 ASP A CA 1
ATOM 702 C C . ASP A 1 87 ? 12.538 9.039 -12.067 1.00 95.62 87 ASP A C 1
ATOM 704 O O . ASP A 1 87 ? 11.875 9.356 -11.076 1.00 95.62 87 ASP A O 1
ATOM 708 N N . SER A 1 88 ? 13.851 9.255 -12.145 1.00 95.25 88 SER A N 1
ATOM 709 C CA . SER A 1 88 ? 14.634 9.902 -11.085 1.00 95.25 88 SER A CA 1
ATOM 710 C C . SER A 1 88 ? 14.653 11.430 -11.183 1.00 95.25 88 SER A C 1
ATOM 712 O O . SER A 1 88 ? 15.458 12.052 -10.494 1.00 95.25 88 SER A O 1
ATOM 714 N N . ASP A 1 89 ? 13.808 12.051 -12.012 1.00 94.81 89 ASP A N 1
ATOM 715 C CA . ASP A 1 89 ? 13.598 13.496 -11.926 1.00 94.81 89 ASP A CA 1
ATOM 716 C C . ASP A 1 89 ? 13.046 13.862 -10.535 1.00 94.81 89 ASP A C 1
ATOM 718 O O . ASP A 1 89 ? 12.133 13.215 -10.016 1.00 94.81 89 ASP A O 1
ATOM 722 N N . MET A 1 90 ? 13.623 14.891 -9.910 1.00 93.81 90 MET A N 1
ATOM 723 C CA . MET A 1 90 ? 13.192 15.374 -8.597 1.00 93.81 90 MET A CA 1
ATOM 724 C C . MET A 1 90 ? 11.808 16.024 -8.631 1.00 93.81 90 MET A C 1
ATOM 726 O O . MET A 1 90 ? 11.185 16.125 -7.584 1.00 93.81 90 MET A O 1
ATOM 730 N N . LEU A 1 91 ? 11.357 16.463 -9.811 1.00 94.88 91 LEU A N 1
ATOM 731 C CA . LEU A 1 91 ? 10.041 17.062 -10.040 1.00 94.88 91 LEU A CA 1
ATOM 732 C C . LEU A 1 91 ? 9.000 16.028 -10.501 1.00 94.88 91 LEU A C 1
ATOM 734 O O . LEU A 1 91 ? 7.921 16.399 -10.963 1.00 94.88 91 LEU A O 1
ATOM 738 N N . ARG A 1 92 ? 9.323 14.729 -10.454 1.00 95.81 92 ARG A N 1
ATOM 739 C CA . ARG A 1 92 ? 8.350 13.670 -10.726 1.00 95.81 92 ARG A CA 1
ATOM 740 C C . ARG A 1 92 ? 7.500 13.415 -9.486 1.00 95.81 92 ARG A C 1
ATOM 742 O O . ARG A 1 92 ? 7.914 12.644 -8.621 1.00 95.81 92 ARG A O 1
ATOM 749 N N . ASP A 1 93 ? 6.289 13.954 -9.497 1.00 95.19 93 ASP A N 1
ATOM 750 C CA . ASP A 1 93 ? 5.256 13.645 -8.508 1.00 95.19 93 ASP A CA 1
ATOM 751 C C . ASP A 1 93 ? 4.612 12.273 -8.752 1.00 95.19 93 ASP A C 1
ATOM 753 O O . ASP A 1 93 ? 4.600 11.749 -9.875 1.00 95.19 93 ASP A O 1
ATOM 757 N N . GLY A 1 94 ? 3.965 11.752 -7.706 1.00 93.56 94 GLY A N 1
ATOM 758 C CA . GLY A 1 94 ? 2.886 10.785 -7.864 1.00 93.56 94 GLY A CA 1
ATOM 759 C C . GLY A 1 94 ? 3.211 9.334 -7.555 1.00 93.56 94 GLY A C 1
ATOM 760 O O . GLY A 1 94 ? 4.336 8.945 -7.253 1.00 93.56 94 GLY A O 1
ATOM 761 N N . GLY A 1 95 ? 2.177 8.516 -7.709 1.00 95.62 95 GLY A N 1
ATOM 762 C CA . GLY A 1 95 ? 2.251 7.074 -7.883 1.00 95.62 95 GLY A CA 1
ATOM 763 C C . GLY A 1 95 ? 1.391 6.657 -9.074 1.00 95.62 95 GLY A C 1
ATOM 764 O O . GLY A 1 95 ? 0.613 7.448 -9.605 1.00 95.62 95 GLY A O 1
ATOM 765 N N . VAL A 1 96 ? 1.521 5.407 -9.505 1.00 98.00 96 VAL A N 1
ATOM 766 C CA . VAL A 1 96 ? 0.720 4.836 -10.593 1.00 98.00 96 VAL A CA 1
ATOM 767 C C . VAL A 1 96 ? 0.153 3.480 -10.195 1.00 98.00 96 VAL A C 1
ATOM 769 O O . VAL A 1 96 ? 0.786 2.728 -9.450 1.00 98.00 96 VAL A O 1
ATOM 772 N N . LEU A 1 97 ? -1.030 3.153 -10.719 1.00 98.75 97 LEU A N 1
ATOM 773 C CA . LEU A 1 97 ? -1.632 1.831 -10.578 1.00 98.75 97 LEU A CA 1
ATOM 774 C C . LEU A 1 97 ? -0.886 0.832 -11.479 1.00 98.75 97 LEU A C 1
ATOM 776 O O . LEU A 1 97 ? -0.777 1.022 -12.693 1.00 98.75 97 LEU A O 1
ATOM 780 N N . ARG A 1 98 ? -0.354 -0.228 -10.869 1.00 98.50 98 ARG A N 1
ATOM 781 C CA . ARG A 1 98 ? 0.467 -1.274 -11.505 1.00 98.50 98 ARG A CA 1
ATOM 782 C C . ARG A 1 98 ? -0.300 -2.567 -11.744 1.00 98.50 98 ARG A C 1
ATOM 784 O O . ARG A 1 98 ? -0.033 -3.271 -12.714 1.00 98.50 98 ARG A O 1
ATOM 791 N N . ALA A 1 99 ? -1.252 -2.857 -10.864 1.00 98.38 99 ALA A N 1
ATOM 792 C CA . ALA A 1 99 ? -2.207 -3.947 -10.996 1.00 98.38 99 ALA A CA 1
ATOM 793 C C . ALA A 1 99 ? -3.537 -3.509 -10.377 1.00 98.38 99 ALA A C 1
ATOM 795 O O . ALA A 1 99 ? -3.549 -3.057 -9.229 1.00 98.38 99 ALA A O 1
ATOM 796 N N . ARG A 1 100 ? -4.634 -3.630 -11.133 1.00 97.00 100 ARG A N 1
ATOM 797 C CA . ARG A 1 100 ? -5.992 -3.308 -10.668 1.00 97.00 100 ARG A CA 1
ATOM 798 C C . ARG A 1 100 ? -6.460 -4.258 -9.562 1.00 97.00 100 ARG A C 1
ATOM 800 O O . ARG A 1 100 ? -5.947 -5.368 -9.443 1.00 97.00 100 ARG A O 1
ATOM 807 N N . GLN A 1 101 ? -7.432 -3.815 -8.764 1.00 96.88 101 GLN A N 1
ATOM 808 C CA . GLN A 1 101 ? -7.987 -4.585 -7.650 1.00 96.88 101 GLN A CA 1
ATOM 809 C C . GLN A 1 101 ? -8.606 -5.899 -8.151 1.00 96.88 101 GLN A C 1
ATOM 811 O O . GLN A 1 101 ? -9.628 -5.879 -8.831 1.00 96.88 101 GLN A O 1
ATOM 816 N N . LYS A 1 102 ? -8.018 -7.050 -7.801 1.00 95.25 102 LYS A N 1
ATOM 817 C CA . LYS A 1 102 ? -8.523 -8.366 -8.231 1.00 95.25 102 LYS A CA 1
ATOM 818 C C . LYS A 1 102 ? -8.203 -9.499 -7.262 1.00 95.25 102 LYS A C 1
ATOM 820 O O . LYS A 1 102 ? -7.317 -9.388 -6.416 1.00 95.25 102 LYS A O 1
ATOM 825 N N . PHE A 1 103 ? -8.887 -10.628 -7.432 1.00 95.00 103 PHE A N 1
ATOM 826 C CA . PHE A 1 103 ? -8.413 -11.907 -6.905 1.00 95.00 103 PHE A CA 1
ATOM 827 C C . PHE A 1 103 ? -7.259 -12.427 -7.770 1.00 95.00 103 PHE A C 1
ATOM 829 O O . PHE A 1 103 ? -7.267 -12.287 -8.992 1.00 95.00 103 PHE A O 1
ATOM 836 N N . VAL A 1 104 ? -6.264 -13.035 -7.128 1.00 96.62 104 VAL A N 1
ATOM 837 C CA . VAL A 1 104 ? -5.057 -13.563 -7.796 1.00 96.62 104 VAL A CA 1
ATOM 838 C C . VAL A 1 104 ? -5.069 -15.087 -7.933 1.00 96.62 104 VAL A C 1
ATOM 840 O O . VAL A 1 104 ? -4.285 -15.631 -8.706 1.00 96.62 104 VAL A O 1
ATOM 843 N N . GLY A 1 105 ? -5.927 -15.772 -7.169 1.00 94.06 105 GLY A N 1
ATOM 844 C CA . GLY A 1 105 ? -6.038 -17.232 -7.148 1.00 94.06 105 GLY A CA 1
ATOM 845 C C . GLY A 1 105 ? -6.950 -17.798 -8.231 1.00 94.06 105 GLY A C 1
ATOM 846 O O . GLY A 1 105 ? -7.416 -17.070 -9.100 1.00 94.06 105 GLY A O 1
ATOM 847 N N . GLU A 1 106 ? -7.196 -19.107 -8.166 1.00 91.81 106 GLU A N 1
ATOM 848 C CA . GLU A 1 106 ? -7.991 -19.864 -9.147 1.00 91.81 106 GLU A CA 1
ATOM 849 C C . GLU A 1 106 ? -9.448 -19.394 -9.246 1.00 91.81 106 GLU A C 1
ATOM 851 O O . GLU A 1 106 ? -10.048 -19.480 -10.318 1.00 91.81 106 GLU A O 1
ATOM 856 N N . THR A 1 107 ? -10.006 -18.872 -8.153 1.00 86.94 107 THR A N 1
ATOM 857 C CA . THR A 1 107 ? -11.386 -18.394 -8.091 1.00 86.94 107 THR A CA 1
ATOM 858 C C . THR A 1 107 ? -11.457 -16.907 -7.772 1.00 86.94 107 THR A C 1
ATOM 860 O O . THR A 1 107 ? -10.583 -16.339 -7.110 1.00 86.94 107 THR A O 1
ATOM 863 N N . LEU A 1 108 ? -12.494 -16.263 -8.302 1.00 86.44 108 LEU A N 1
ATOM 864 C CA . LEU A 1 108 ? -12.913 -14.914 -7.944 1.00 86.44 108 LEU A CA 1
ATOM 865 C C . LEU A 1 108 ? -14.317 -14.969 -7.348 1.00 86.44 108 LEU A C 1
ATOM 867 O O . LEU A 1 108 ? -15.071 -15.898 -7.625 1.00 86.44 108 LEU A O 1
ATOM 871 N N . ILE A 1 109 ? -14.665 -13.979 -6.532 1.00 82.62 109 ILE A N 1
ATOM 872 C CA . ILE A 1 109 ? -16.004 -13.844 -5.955 1.00 82.62 109 ILE A CA 1
ATOM 873 C C . ILE A 1 109 ? -16.657 -12.616 -6.574 1.00 82.62 109 ILE A C 1
ATOM 875 O O . ILE A 1 109 ? -16.210 -11.490 -6.348 1.00 82.62 109 ILE A O 1
ATOM 879 N N . ASP A 1 110 ? -17.696 -12.853 -7.359 1.00 79.00 110 ASP A N 1
ATOM 880 C CA . ASP A 1 110 ? -18.536 -11.828 -7.954 1.00 79.00 110 ASP A CA 1
ATOM 881 C C . ASP A 1 110 ? -19.747 -11.541 -7.042 1.00 79.00 110 ASP A C 1
ATOM 883 O O . ASP A 1 110 ? -20.347 -12.493 -6.529 1.00 79.00 110 ASP A O 1
ATOM 887 N N . PRO A 1 111 ? -20.116 -10.266 -6.812 1.00 72.50 111 PRO A N 1
ATOM 888 C CA . PRO A 1 111 ? -21.227 -9.915 -5.923 1.00 72.50 111 PRO A CA 1
ATOM 889 C C . PRO A 1 111 ? -22.573 -10.537 -6.310 1.00 72.50 111 PRO A C 1
ATOM 891 O O . PRO A 1 111 ? -23.352 -10.892 -5.425 1.00 72.50 111 PRO A O 1
ATOM 894 N N . ASP A 1 112 ? -22.833 -10.703 -7.608 1.00 76.19 112 ASP A N 1
ATOM 895 C CA . ASP A 1 112 ? -24.133 -11.147 -8.117 1.00 76.19 112 ASP A CA 1
ATOM 896 C C . ASP A 1 112 ? -24.166 -12.657 -8.375 1.00 76.19 112 ASP A C 1
ATOM 898 O O . ASP A 1 112 ? -25.186 -13.322 -8.179 1.00 76.19 112 ASP A O 1
ATOM 902 N N . THR A 1 113 ? -23.041 -13.211 -8.831 1.00 75.75 113 THR A N 1
ATOM 903 C CA . THR A 1 113 ? -22.943 -14.597 -9.310 1.00 75.75 113 THR A CA 1
ATOM 904 C C . THR A 1 113 ? -22.135 -15.519 -8.395 1.00 75.75 113 THR A C 1
ATOM 906 O O . THR A 1 113 ? -22.088 -16.729 -8.633 1.00 75.75 113 THR A O 1
ATOM 909 N N . GLY A 1 114 ? -21.549 -14.992 -7.317 1.00 78.50 114 GLY A N 1
ATOM 910 C CA . GLY A 1 114 ? -20.800 -15.759 -6.325 1.00 78.50 114 GLY A CA 1
ATOM 911 C C . GLY A 1 114 ? -19.419 -16.200 -6.813 1.00 78.50 114 GLY A C 1
ATOM 912 O O . GLY A 1 114 ? -18.749 -15.498 -7.565 1.00 78.50 114 GLY A O 1
ATOM 913 N N . GLU A 1 115 ? -18.952 -17.358 -6.344 1.00 84.25 115 GLU A N 1
ATOM 914 C CA . GLU A 1 115 ? -17.629 -17.875 -6.705 1.00 84.25 115 GLU A CA 1
ATOM 915 C C . GLU A 1 115 ? -17.593 -18.357 -8.164 1.00 84.25 115 GLU A C 1
ATOM 917 O O . GLU A 1 115 ? -18.395 -19.197 -8.575 1.00 84.25 115 GLU A O 1
ATOM 922 N N . GLN A 1 116 ? -16.647 -17.834 -8.942 1.00 86.69 116 GLN A N 1
ATOM 923 C CA . GLN A 1 116 ? -16.456 -18.122 -10.363 1.00 86.69 116 GLN A CA 1
ATOM 924 C C . GLN A 1 116 ? -14.983 -18.451 -10.659 1.00 86.69 116 GLN A C 1
ATOM 926 O O . GLN A 1 116 ? -14.091 -18.010 -9.927 1.00 86.69 116 GLN A O 1
ATOM 931 N N . PRO A 1 117 ? -14.682 -19.187 -11.746 1.00 91.31 117 PRO A N 1
ATOM 932 C CA . PRO A 1 117 ? -13.312 -19.344 -12.225 1.00 91.31 117 PRO A CA 1
ATOM 933 C C . PRO A 1 117 ? -12.678 -17.985 -12.544 1.00 91.31 117 PRO A C 1
ATOM 935 O O . PRO A 1 117 ? -13.292 -17.150 -13.207 1.00 91.31 117 PRO A O 1
ATOM 938 N N . ASN A 1 118 ? -11.439 -17.770 -12.106 1.00 95.06 118 ASN A N 1
ATOM 939 C CA . ASN A 1 118 ? -10.727 -16.518 -12.330 1.00 95.06 118 ASN A CA 1
ATOM 940 C C . ASN A 1 118 ? -9.911 -16.561 -13.634 1.00 95.06 118 ASN A C 1
ATOM 942 O O . ASN A 1 118 ? -8.871 -17.225 -13.676 1.00 95.06 118 ASN A O 1
ATOM 946 N N . PRO A 1 119 ? -10.300 -15.825 -14.691 1.00 95.00 119 PRO A N 1
ATOM 947 C CA . PRO A 1 119 ? -9.529 -15.790 -15.933 1.00 95.00 119 PRO A CA 1
ATOM 948 C C . PRO A 1 119 ? -8.165 -15.098 -15.776 1.00 95.00 119 PRO A C 1
ATOM 950 O O . PRO A 1 119 ? -7.270 -15.351 -16.578 1.00 95.00 119 PRO A O 1
ATOM 953 N N . ASN A 1 120 ? -7.994 -14.267 -14.742 1.00 96.12 120 ASN A N 1
ATOM 954 C CA . ASN A 1 120 ? -6.777 -13.494 -14.472 1.00 96.12 120 ASN A CA 1
ATOM 955 C C . ASN A 1 120 ? -5.966 -14.071 -13.294 1.00 96.12 120 ASN A C 1
ATOM 957 O O . ASN A 1 120 ? -5.205 -13.337 -12.648 1.00 96.12 120 ASN A O 1
ATOM 961 N N . MET A 1 121 ? -6.150 -15.366 -12.985 1.00 97.56 121 MET A N 1
ATOM 962 C CA . MET A 1 121 ? -5.358 -16.072 -11.974 1.00 97.56 121 MET A CA 1
ATOM 963 C C . MET A 1 121 ? -3.862 -15.951 -12.290 1.00 97.56 121 MET A C 1
ATOM 965 O O . MET A 1 121 ? -3.452 -15.966 -13.450 1.00 97.56 121 MET A O 1
ATOM 969 N N . GLU A 1 122 ? -3.021 -15.824 -11.268 1.00 98.19 122 GLU A N 1
ATOM 970 C CA . GLU A 1 122 ? -1.606 -15.485 -11.468 1.00 98.19 122 GLU A CA 1
ATOM 971 C C . GLU A 1 122 ? -0.667 -16.692 -11.473 1.00 98.19 122 GLU A C 1
ATOM 973 O O . GLU A 1 122 ? 0.521 -16.549 -11.763 1.00 98.19 122 GLU A O 1
ATOM 978 N N . TRP A 1 123 ? -1.179 -17.891 -11.197 1.00 97.25 123 TRP A N 1
ATOM 979 C CA . TRP A 1 123 ? -0.424 -19.134 -11.302 1.00 97.25 123 TRP A CA 1
ATOM 980 C C . TRP A 1 123 ? -1.300 -20.295 -11.747 1.00 97.25 123 TRP A C 1
ATOM 982 O O . TRP A 1 123 ? -2.511 -20.301 -11.558 1.00 97.25 123 TRP A O 1
ATOM 992 N N . ASP A 1 124 ? -0.647 -21.301 -12.308 1.00 96.88 124 ASP A N 1
ATOM 993 C CA . ASP A 1 124 ? -1.269 -22.550 -12.716 1.00 96.88 124 ASP A CA 1
ATOM 994 C C . ASP A 1 124 ? -1.600 -23.416 -11.477 1.00 96.88 124 ASP A C 1
ATOM 996 O O . ASP A 1 124 ? -0.678 -23.815 -10.754 1.00 96.88 124 ASP A O 1
ATOM 1000 N N . PRO A 1 125 ? -2.875 -23.759 -11.212 1.00 94.25 125 PRO A N 1
ATOM 1001 C CA . PRO A 1 125 ? -3.273 -24.549 -10.043 1.00 94.25 125 PRO A CA 1
ATOM 1002 C C . PRO A 1 125 ? -2.832 -26.020 -10.115 1.00 94.25 125 PRO A C 1
ATOM 1004 O O . PRO A 1 125 ? -2.810 -26.707 -9.094 1.00 94.25 125 PRO A O 1
ATOM 1007 N N . HIS A 1 126 ? -2.434 -26.518 -11.289 1.00 95.62 126 HIS A N 1
ATOM 1008 C CA . HIS A 1 126 ? -1.886 -27.859 -11.478 1.00 95.62 126 HIS A CA 1
ATOM 1009 C C . HIS A 1 126 ? -0.371 -27.912 -11.233 1.00 95.62 126 HIS A C 1
ATOM 1011 O O . HIS A 1 126 ? 0.137 -28.951 -10.803 1.00 95.62 126 HIS A O 1
ATOM 1017 N N . THR A 1 127 ? 0.361 -26.821 -11.500 1.00 95.75 127 THR A N 1
ATOM 1018 C CA . THR A 1 127 ? 1.838 -26.819 -11.480 1.00 95.75 127 THR A CA 1
ATOM 1019 C C . THR A 1 127 ? 2.500 -25.840 -10.507 1.00 95.75 127 THR A C 1
ATOM 1021 O O . THR A 1 127 ? 3.695 -25.987 -10.225 1.00 95.75 127 THR A O 1
ATOM 1024 N N . GLY A 1 128 ? 1.764 -24.845 -10.013 1.00 93.56 128 GLY A N 1
ATOM 1025 C CA . GLY A 1 128 ? 2.262 -23.767 -9.154 1.00 93.56 128 GLY A CA 1
ATOM 1026 C C . GLY A 1 128 ? 3.204 -22.795 -9.858 1.00 93.56 128 GLY A C 1
ATOM 1027 O O . GLY A 1 128 ? 3.962 -22.075 -9.208 1.00 93.56 128 GLY A O 1
ATOM 1028 N N . VAL A 1 129 ? 3.235 -22.808 -11.193 1.00 95.62 129 VAL A N 1
ATOM 1029 C CA . VAL A 1 129 ? 4.056 -21.895 -11.991 1.00 95.62 129 VAL A CA 1
ATOM 1030 C C . VAL A 1 129 ? 3.302 -20.587 -12.195 1.00 95.62 129 VAL A C 1
ATOM 1032 O O . VAL A 1 129 ? 2.164 -20.600 -12.653 1.00 95.62 129 VAL A O 1
ATOM 1035 N N . LEU A 1 130 ? 3.950 -19.463 -11.877 1.00 96.88 130 LEU A N 1
ATOM 1036 C CA . LEU A 1 130 ? 3.391 -18.135 -12.119 1.00 96.88 130 LEU A CA 1
ATOM 1037 C C . LEU A 1 130 ? 3.221 -17.886 -13.623 1.00 96.88 130 LEU A C 1
ATOM 1039 O O . LEU A 1 130 ? 4.153 -18.113 -14.404 1.00 96.88 130 LEU A O 1
ATOM 1043 N N . TYR A 1 131 ? 2.067 -17.360 -14.022 1.00 97.94 131 TYR A N 1
ATOM 1044 C CA . TYR A 1 131 ? 1.868 -16.847 -15.372 1.00 97.94 131 TYR A CA 1
ATOM 1045 C C . TYR A 1 131 ? 2.631 -15.537 -15.540 1.00 97.94 131 TYR A C 1
ATOM 1047 O O . TYR A 1 131 ? 2.653 -14.698 -14.647 1.00 97.94 131 TYR A O 1
ATOM 1055 N N . ARG A 1 132 ? 3.273 -15.341 -16.696 1.00 97.38 132 ARG A N 1
ATOM 1056 C CA . ARG A 1 132 ? 4.075 -14.134 -16.954 1.00 97.38 132 ARG A CA 1
ATOM 1057 C C . ARG A 1 132 ? 3.216 -12.869 -17.086 1.00 97.38 132 ARG A C 1
ATOM 1059 O O . ARG A 1 132 ? 3.605 -11.820 -16.591 1.00 97.38 132 ARG A O 1
ATOM 1066 N N . ASN A 1 133 ? 2.080 -12.982 -17.772 1.00 98.00 133 ASN A N 1
ATOM 1067 C CA . ASN A 1 133 ? 1.221 -11.859 -18.153 1.00 98.00 133 ASN A CA 1
ATOM 1068 C C . ASN A 1 133 ? -0.265 -12.182 -17.895 1.00 98.00 133 ASN A C 1
ATOM 1070 O O . ASN A 1 133 ? -1.019 -12.353 -18.855 1.00 98.00 133 ASN A O 1
ATOM 1074 N N . PRO A 1 134 ? -0.677 -12.358 -16.625 1.00 98.06 134 PRO A N 1
ATOM 1075 C CA . PRO A 1 134 ? -2.064 -12.658 -16.264 1.00 98.06 134 PRO A CA 1
ATOM 1076 C C . PRO A 1 134 ? -3.063 -11.548 -16.649 1.00 98.06 134 PRO A C 1
ATOM 1078 O O . PRO A 1 134 ? -4.241 -11.836 -16.788 1.00 98.06 134 PRO A O 1
ATOM 1081 N N . ASP A 1 135 ? -2.607 -10.313 -16.883 1.00 98.12 135 ASP A N 1
ATOM 1082 C CA . ASP A 1 135 ? -3.418 -9.122 -17.207 1.00 98.12 135 ASP A CA 1
ATOM 1083 C C . ASP A 1 135 ? -2.948 -8.498 -18.531 1.00 98.12 135 ASP A C 1
ATOM 1085 O O . ASP A 1 135 ? -2.514 -7.346 -18.617 1.00 98.12 135 ASP A O 1
ATOM 1089 N N . SER A 1 136 ? -2.994 -9.299 -19.596 1.00 97.81 136 SER A N 1
ATOM 1090 C CA . SER A 1 136 ? -2.427 -8.921 -20.898 1.00 97.81 136 SER A CA 1
ATOM 1091 C C . SER A 1 136 ? -3.032 -7.661 -21.531 1.00 97.81 136 SER A C 1
ATOM 1093 O O . SER A 1 136 ? -2.336 -6.971 -22.280 1.00 97.81 136 SER A O 1
ATOM 1095 N N . ALA A 1 137 ? -4.287 -7.333 -21.208 1.00 97.88 137 ALA A N 1
ATOM 1096 C CA . ALA A 1 137 ? -4.945 -6.111 -21.663 1.00 97.88 137 ALA A CA 1
ATOM 1097 C C . ALA A 1 137 ? -4.278 -4.853 -21.079 1.00 97.88 137 ALA A C 1
ATOM 1099 O O . ALA A 1 137 ? -3.934 -3.945 -21.836 1.00 97.88 137 ALA A O 1
ATOM 1100 N N . ASP A 1 138 ? -3.994 -4.842 -19.773 1.00 98.19 138 ASP A N 1
ATOM 1101 C CA . ASP A 1 138 ? -3.340 -3.721 -19.081 1.00 98.19 138 ASP A CA 1
ATOM 1102 C C . ASP A 1 138 ? -1.897 -3.520 -19.581 1.00 98.19 138 ASP A C 1
ATOM 1104 O O . ASP A 1 138 ? -1.440 -2.397 -19.834 1.00 98.19 138 ASP A O 1
ATOM 1108 N N . ALA A 1 139 ? -1.181 -4.628 -19.804 1.00 98.06 139 ALA A N 1
ATOM 1109 C CA . ALA A 1 139 ? 0.151 -4.606 -20.403 1.00 98.06 139 ALA A CA 1
ATOM 1110 C C . ALA A 1 139 ? 0.133 -3.992 -21.817 1.00 98.06 139 ALA A C 1
ATOM 1112 O O . ALA A 1 139 ? 0.955 -3.128 -22.140 1.00 98.06 139 ALA A O 1
ATOM 1113 N N . ALA A 1 140 ? -0.825 -4.392 -22.657 1.00 97.88 140 ALA A N 1
ATOM 1114 C CA . ALA A 1 140 ? -0.963 -3.859 -24.009 1.00 97.88 140 ALA A CA 1
ATOM 1115 C C . ALA A 1 140 ? -1.352 -2.369 -24.013 1.00 97.88 140 ALA A C 1
ATOM 1117 O O . ALA A 1 140 ? -0.753 -1.587 -24.759 1.00 97.88 140 ALA A O 1
ATOM 1118 N N . ALA A 1 141 ? -2.294 -1.965 -23.153 1.00 97.62 141 ALA A N 1
ATOM 1119 C CA . ALA A 1 141 ? -2.816 -0.598 -23.065 1.00 97.62 141 ALA A CA 1
ATOM 1120 C C . ALA A 1 141 ? -1.741 0.444 -22.710 1.00 97.62 141 ALA A C 1
ATOM 1122 O O . ALA A 1 141 ? -1.789 1.575 -23.190 1.00 97.62 141 ALA A O 1
ATOM 1123 N N . THR A 1 142 ? -0.705 0.045 -21.963 1.00 97.06 142 THR A N 1
ATOM 1124 C CA . THR A 1 142 ? 0.439 0.917 -21.626 1.00 97.06 142 THR A CA 1
ATOM 1125 C C . THR A 1 142 ? 1.190 1.409 -22.880 1.00 97.06 142 THR A C 1
ATOM 1127 O O . THR A 1 142 ? 1.850 2.451 -22.870 1.00 97.06 142 THR A O 1
ATOM 1130 N N . GLY A 1 143 ? 1.122 0.665 -23.993 1.00 93.25 143 GLY A N 1
ATOM 1131 C CA . GLY A 1 143 ? 1.707 1.071 -25.274 1.00 93.25 143 GLY A CA 1
ATOM 1132 C C . GLY A 1 143 ? 3.241 1.075 -25.305 1.00 93.25 143 GLY A C 1
ATOM 1133 O O . GLY A 1 143 ? 3.828 1.727 -26.171 1.00 93.25 143 GLY A O 1
ATOM 1134 N N . ALA A 1 144 ? 3.893 0.362 -24.380 1.00 94.12 144 ALA A N 1
ATOM 1135 C CA . ALA A 1 144 ? 5.345 0.351 -24.181 1.00 94.12 144 ALA A CA 1
ATOM 1136 C C . ALA A 1 144 ? 6.002 -1.027 -24.418 1.00 94.12 144 ALA A C 1
ATOM 1138 O O . ALA A 1 144 ? 7.117 -1.254 -23.968 1.00 94.12 144 ALA A O 1
ATOM 1139 N N . ASN A 1 145 ? 5.335 -1.949 -25.130 1.00 95.50 145 ASN A N 1
ATOM 1140 C CA . ASN A 1 145 ? 5.787 -3.342 -25.315 1.00 95.50 145 ASN A CA 1
ATOM 1141 C C . ASN A 1 145 ? 5.986 -4.095 -23.978 1.00 95.50 145 ASN A C 1
ATOM 1143 O O . ASN A 1 145 ? 6.953 -4.834 -23.794 1.00 95.50 145 ASN A O 1
ATOM 1147 N N . ILE A 1 146 ? 5.068 -3.877 -23.035 1.00 98.00 146 ILE A N 1
ATOM 1148 C CA . ILE A 1 146 ? 5.034 -4.565 -21.743 1.00 98.00 146 ILE A CA 1
ATOM 1149 C C . ILE A 1 146 ? 4.616 -6.025 -21.957 1.00 98.00 146 ILE A C 1
ATOM 1151 O O . ILE A 1 146 ? 3.686 -6.308 -22.712 1.00 98.00 146 ILE A O 1
ATOM 1155 N N . GLN A 1 147 ? 5.317 -6.954 -21.306 1.00 97.06 147 GLN A N 1
ATOM 1156 C CA . GLN A 1 147 ? 5.091 -8.403 -21.430 1.00 97.06 147 GLN A CA 1
ATOM 1157 C C . GLN A 1 147 ? 4.905 -9.110 -20.083 1.00 97.06 147 GLN A C 1
ATOM 1159 O O . GLN A 1 147 ? 4.704 -10.325 -20.063 1.00 97.06 147 GLN A O 1
ATOM 1164 N N . ASP A 1 148 ? 5.008 -8.376 -18.980 1.00 98.12 148 ASP A N 1
ATOM 1165 C CA . ASP A 1 148 ? 4.856 -8.877 -17.622 1.00 98.12 148 ASP A CA 1
ATOM 1166 C C . ASP A 1 148 ? 3.772 -8.042 -16.925 1.00 98.12 148 ASP A C 1
ATOM 1168 O O . ASP A 1 148 ? 3.712 -6.826 -17.101 1.00 98.12 148 ASP A O 1
ATOM 1172 N N . SER A 1 149 ? 2.890 -8.691 -16.167 1.00 98.50 149 SER A N 1
ATOM 1173 C CA . SER A 1 149 ? 1.787 -8.030 -15.456 1.00 98.50 149 SER A CA 1
ATOM 1174 C C . SER A 1 149 ? 1.375 -8.826 -14.217 1.00 98.50 149 SER A C 1
ATOM 1176 O O . SER A 1 149 ? 1.881 -9.925 -13.984 1.00 98.50 149 SER A O 1
ATOM 1178 N N . GLY A 1 150 ? 0.429 -8.300 -13.446 1.00 98.19 150 GLY A N 1
ATOM 1179 C CA . GLY A 1 150 ? -0.092 -8.959 -12.256 1.00 98.19 150 GLY A CA 1
ATOM 1180 C C . GLY A 1 150 ? 0.643 -8.565 -10.985 1.00 98.19 150 GLY A C 1
ATOM 1181 O O . GLY A 1 150 ? 1.786 -8.100 -10.995 1.00 98.19 150 GLY A O 1
ATOM 1182 N N . VAL A 1 151 ? -0.053 -8.769 -9.878 1.00 98.44 151 VAL A N 1
ATOM 1183 C CA . VAL A 1 151 ? 0.327 -8.385 -8.522 1.00 98.44 151 VAL A CA 1
ATOM 1184 C C . VAL A 1 151 ? 1.633 -9.070 -8.123 1.00 98.44 151 VAL A C 1
ATOM 1186 O O . VAL A 1 151 ? 2.598 -8.406 -7.745 1.00 98.44 151 VAL A O 1
ATOM 1189 N N . ILE A 1 152 ? 1.695 -10.398 -8.242 1.00 97.75 152 ILE A N 1
ATOM 1190 C CA . ILE A 1 152 ? 2.836 -11.204 -7.803 1.00 97.75 152 ILE A CA 1
ATOM 1191 C C . ILE A 1 152 ? 4.057 -10.924 -8.683 1.00 97.75 152 ILE A C 1
ATOM 1193 O O . ILE A 1 152 ? 5.166 -10.791 -8.166 1.00 97.75 152 ILE A O 1
ATOM 1197 N N . ASN A 1 153 ? 3.885 -10.816 -10.005 1.00 97.38 153 ASN A N 1
ATOM 1198 C CA . ASN A 1 153 ? 5.012 -10.520 -10.892 1.00 97.38 153 ASN A CA 1
ATOM 1199 C C . ASN A 1 153 ? 5.597 -9.140 -10.623 1.00 97.38 153 ASN A C 1
ATOM 1201 O O . ASN A 1 153 ? 6.820 -9.039 -10.554 1.00 97.38 153 ASN A O 1
ATOM 1205 N N . TYR A 1 154 ? 4.752 -8.113 -10.467 1.00 97.69 154 TYR A N 1
ATOM 1206 C CA . TYR A 1 154 ? 5.225 -6.766 -10.167 1.00 97.69 154 TYR A CA 1
ATOM 1207 C C . TYR A 1 154 ? 6.042 -6.769 -8.876 1.00 97.69 154 TYR A C 1
ATOM 1209 O O . TYR A 1 154 ? 7.220 -6.429 -8.907 1.00 97.69 154 TYR A O 1
ATOM 1217 N N . ILE A 1 155 ? 5.473 -7.263 -7.771 1.00 95.44 155 ILE A N 1
ATOM 1218 C CA . ILE A 1 155 ? 6.152 -7.290 -6.465 1.00 95.44 155 ILE A CA 1
ATOM 1219 C C . ILE A 1 155 ? 7.457 -8.102 -6.501 1.00 95.44 155 ILE A C 1
ATOM 1221 O O . ILE A 1 155 ? 8.431 -7.725 -5.854 1.00 95.44 155 ILE A O 1
ATOM 1225 N N . ASN A 1 156 ? 7.521 -9.186 -7.278 1.00 93.06 156 ASN A N 1
ATOM 1226 C CA . ASN A 1 156 ? 8.716 -10.032 -7.339 1.00 93.06 156 ASN A CA 1
ATOM 1227 C C . ASN A 1 156 ? 9.820 -9.514 -8.274 1.00 93.06 156 ASN A C 1
ATOM 1229 O O . ASN A 1 156 ? 10.971 -9.934 -8.129 1.00 93.06 156 ASN A O 1
ATOM 1233 N N . LYS A 1 157 ? 9.487 -8.687 -9.273 1.00 94.06 157 LYS A N 1
ATOM 1234 C CA . LYS A 1 157 ? 10.411 -8.341 -10.369 1.00 94.06 157 LYS A CA 1
ATOM 1235 C C . LYS A 1 157 ? 10.608 -6.840 -10.583 1.00 94.06 157 LYS A C 1
ATOM 1237 O O . LYS A 1 157 ? 11.449 -6.488 -11.412 1.00 94.06 157 LYS A O 1
ATOM 1242 N N . PHE A 1 158 ? 9.871 -5.964 -9.895 1.00 91.62 158 PHE A N 1
ATOM 1243 C CA . PHE A 1 158 ? 10.099 -4.523 -10.013 1.00 91.62 158 PHE A CA 1
ATOM 1244 C C . PHE A 1 158 ? 11.577 -4.197 -9.731 1.00 91.62 158 PHE A C 1
ATOM 1246 O O . PHE A 1 158 ? 12.243 -4.817 -8.897 1.00 91.62 158 PHE A O 1
ATOM 1253 N N . GLY A 1 159 ? 12.120 -3.276 -10.512 1.00 89.06 159 GLY A N 1
ATOM 1254 C CA . GLY A 1 159 ? 13.516 -2.880 -10.539 1.00 89.06 159 GLY A CA 1
ATOM 1255 C C . GLY A 1 159 ? 14.458 -3.849 -11.264 1.00 89.06 159 GLY A C 1
ATOM 1256 O O . GLY A 1 159 ? 15.644 -3.553 -11.377 1.00 89.06 159 GLY A O 1
ATOM 1257 N N . GLN A 1 160 ? 13.982 -4.999 -11.751 1.00 90.69 160 GLN A N 1
ATOM 1258 C CA . GLN A 1 160 ? 14.821 -6.020 -12.405 1.00 90.69 160 GLN A CA 1
ATOM 1259 C C . GLN A 1 160 ? 14.529 -6.172 -13.903 1.00 90.69 160 GLN A C 1
ATOM 1261 O O . GLN A 1 160 ? 15.197 -6.946 -14.591 1.00 90.69 160 GLN A O 1
ATOM 1266 N N . MET A 1 161 ? 13.527 -5.455 -14.415 1.00 92.75 161 MET A N 1
ATOM 1267 C CA . MET A 1 161 ? 13.059 -5.575 -15.799 1.00 92.75 161 MET A CA 1
ATOM 1268 C C . MET A 1 161 ? 13.878 -4.741 -16.786 1.00 92.75 161 MET A C 1
ATOM 1270 O O . MET A 1 161 ? 13.769 -4.926 -18.002 1.00 92.75 161 MET A O 1
ATOM 1274 N N . THR A 1 162 ? 14.683 -3.816 -16.269 1.00 91.50 162 THR A N 1
ATOM 1275 C CA . THR A 1 162 ? 15.470 -2.852 -17.035 1.00 91.50 162 THR A CA 1
ATOM 1276 C C . THR A 1 162 ? 16.915 -2.838 -16.535 1.00 91.50 162 THR A C 1
ATOM 1278 O O . THR A 1 162 ? 17.237 -3.382 -15.481 1.00 91.50 162 THR A O 1
ATOM 1281 N N . SER A 1 163 ? 17.814 -2.218 -17.302 1.00 89.44 163 SER A N 1
ATOM 1282 C CA . SER A 1 163 ? 19.186 -1.940 -16.857 1.00 89.44 163 SER A CA 1
ATOM 1283 C C . SER A 1 163 ? 19.344 -0.532 -16.273 1.00 89.44 163 SER A C 1
ATOM 1285 O O . SER A 1 163 ? 20.472 -0.064 -16.122 1.00 89.44 163 SER A O 1
ATOM 1287 N N . TRP A 1 164 ? 18.239 0.190 -16.056 1.00 90.44 164 TRP A N 1
ATOM 1288 C CA . TRP A 1 164 ? 18.268 1.503 -15.419 1.00 90.44 164 TRP A CA 1
ATOM 1289 C C . TRP A 1 164 ? 18.479 1.334 -13.918 1.00 90.44 164 TRP A C 1
ATOM 1291 O O . TRP A 1 164 ? 18.115 0.315 -13.335 1.00 90.44 164 TRP A O 1
ATOM 1301 N N . ASN A 1 165 ? 19.070 2.347 -13.289 1.00 91.19 165 ASN A N 1
ATOM 1302 C CA . ASN A 1 165 ? 19.095 2.400 -11.834 1.00 91.19 165 ASN A CA 1
ATOM 1303 C C . ASN A 1 165 ? 17.659 2.483 -11.302 1.00 91.19 165 ASN A C 1
ATOM 1305 O O . ASN A 1 165 ? 16.763 2.963 -11.999 1.00 91.19 165 ASN A O 1
ATOM 1309 N N . HIS A 1 166 ? 17.455 2.036 -10.065 1.00 90.00 166 HIS A N 1
ATOM 1310 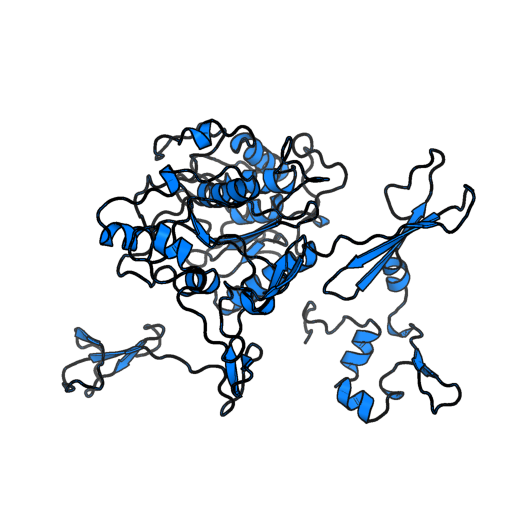C CA . HIS A 1 166 ? 16.192 2.261 -9.372 1.00 90.00 166 HIS A CA 1
ATOM 1311 C C . HIS A 1 166 ? 15.944 3.762 -9.171 1.00 90.00 166 HIS A C 1
ATOM 1313 O O . HIS A 1 166 ? 16.893 4.548 -9.036 1.00 90.00 166 HIS A O 1
ATOM 1319 N N . LYS A 1 167 ? 14.661 4.134 -9.120 1.00 92.00 167 LYS A N 1
ATOM 1320 C CA . LYS A 1 167 ? 14.208 5.500 -8.852 1.00 92.00 167 LYS A CA 1
ATOM 1321 C C . LYS A 1 167 ? 14.892 6.058 -7.603 1.00 92.00 167 LYS A C 1
ATOM 1323 O O . LYS A 1 167 ? 14.970 5.381 -6.583 1.00 92.00 167 LYS A O 1
ATOM 1328 N N . SER A 1 168 ? 15.379 7.293 -7.694 1.00 91.81 168 SER A N 1
ATOM 1329 C CA . SER A 1 168 ? 16.169 7.934 -6.627 1.00 91.81 168 SER A CA 1
ATOM 1330 C C . SER A 1 168 ? 15.367 8.857 -5.703 1.00 91.81 168 SER A C 1
ATOM 1332 O O . SER A 1 168 ? 15.884 9.268 -4.670 1.00 91.81 168 SER A O 1
ATOM 1334 N N . HIS A 1 169 ? 14.138 9.211 -6.079 1.00 93.38 169 HIS A N 1
ATOM 1335 C CA . HIS A 1 169 ? 13.262 10.104 -5.316 1.00 93.38 169 HIS A CA 1
ATOM 1336 C C . HIS A 1 169 ? 11.889 9.465 -5.164 1.00 93.38 169 HIS A C 1
ATOM 1338 O O . HIS A 1 169 ? 11.301 9.054 -6.162 1.00 93.38 169 HIS A O 1
ATOM 1344 N N . ASP A 1 170 ? 11.386 9.393 -3.945 1.00 93.31 170 ASP A N 1
ATOM 1345 C CA . ASP A 1 170 ? 10.186 8.666 -3.548 1.00 93.31 170 ASP A CA 1
ATOM 1346 C C . ASP A 1 170 ? 9.164 9.621 -2.900 1.00 93.31 170 ASP A C 1
ATOM 1348 O O . ASP A 1 170 ? 9.175 9.837 -1.683 1.00 93.31 170 ASP A O 1
ATOM 1352 N N . PRO A 1 171 ? 8.278 10.223 -3.714 1.00 95.94 171 PRO A N 1
ATOM 1353 C CA . PRO A 1 171 ? 7.223 11.108 -3.234 1.00 95.94 171 PRO A CA 1
ATOM 1354 C C . PRO A 1 171 ? 6.080 10.311 -2.581 1.00 95.94 171 PRO A C 1
ATOM 1356 O O . PRO A 1 171 ? 5.045 10.022 -3.189 1.00 95.94 171 PRO A O 1
ATOM 1359 N N . VAL A 1 172 ? 6.300 9.852 -1.341 1.00 96.31 172 VAL A N 1
ATOM 1360 C CA . VAL A 1 172 ? 5.421 8.853 -0.709 1.00 96.31 172 VAL A CA 1
ATOM 1361 C C . VAL A 1 172 ? 4.025 9.375 -0.416 1.00 96.31 172 VAL A C 1
ATOM 1363 O O . VAL A 1 172 ? 3.063 8.610 -0.504 1.00 96.31 172 VAL A O 1
ATOM 1366 N N . SER A 1 173 ? 3.895 10.650 -0.049 1.00 97.62 173 SER A N 1
ATOM 1367 C CA . SER A 1 173 ? 2.587 11.210 0.263 1.00 97.62 173 SER A CA 1
ATOM 1368 C C . SER A 1 173 ? 1.714 11.266 -0.997 1.00 97.62 173 SER A C 1
ATOM 1370 O O . SER A 1 173 ? 0.530 10.942 -0.906 1.00 97.62 173 SER A O 1
ATOM 1372 N N . GLU A 1 174 ? 2.269 11.549 -2.183 1.00 97.81 174 GLU A N 1
ATOM 1373 C CA . GLU A 1 174 ? 1.544 11.440 -3.456 1.00 97.81 174 GLU A CA 1
ATOM 1374 C C . GLU A 1 174 ? 1.277 9.992 -3.873 1.00 97.81 174 GLU A C 1
ATOM 1376 O O . GLU A 1 174 ? 0.205 9.714 -4.419 1.00 97.81 174 GLU A O 1
ATOM 1381 N N . LEU A 1 175 ? 2.192 9.050 -3.609 1.00 98.31 175 LEU A N 1
ATOM 1382 C CA . LEU A 1 175 ? 1.923 7.623 -3.835 1.00 98.31 175 LEU A CA 1
ATOM 1383 C C . LEU A 1 175 ? 0.726 7.155 -3.001 1.00 98.31 175 LEU A C 1
ATOM 1385 O O . LEU A 1 175 ? -0.199 6.539 -3.533 1.00 98.31 175 LEU A O 1
ATOM 1389 N N . TYR A 1 176 ? 0.724 7.479 -1.707 1.00 98.56 176 TYR A N 1
ATOM 1390 C CA . TYR A 1 176 ? -0.363 7.130 -0.798 1.00 98.56 176 TYR A CA 1
ATOM 1391 C C . TYR A 1 176 ? -1.670 7.812 -1.206 1.00 98.56 176 TYR A C 1
ATOM 1393 O O . TYR A 1 176 ? -2.712 7.168 -1.293 1.00 98.56 176 TYR A O 1
ATOM 1401 N N . TYR A 1 177 ? -1.613 9.099 -1.548 1.00 98.50 177 TYR A N 1
ATOM 1402 C CA . TYR A 1 177 ? -2.758 9.831 -2.078 1.00 98.50 177 TYR A CA 1
ATOM 1403 C C . TYR A 1 177 ? -3.324 9.187 -3.348 1.00 98.50 177 TYR A C 1
ATOM 1405 O O . TYR A 1 177 ? -4.537 9.064 -3.467 1.00 98.50 177 TYR A O 1
ATOM 1413 N N . THR A 1 178 ? -2.480 8.699 -4.262 1.00 98.31 178 THR A N 1
ATOM 1414 C CA . THR A 1 178 ? -2.924 7.979 -5.469 1.00 98.31 178 THR A CA 1
ATOM 1415 C C . THR A 1 178 ? -3.724 6.720 -5.104 1.00 98.31 178 THR A C 1
ATOM 1417 O O . THR A 1 178 ? -4.776 6.471 -5.695 1.00 98.31 178 THR A O 1
ATOM 1420 N N . ALA A 1 179 ? -3.283 5.962 -4.094 1.00 98.31 179 ALA A N 1
ATOM 1421 C CA . ALA A 1 179 ? -4.021 4.800 -3.594 1.00 98.31 179 ALA A CA 1
ATOM 1422 C C . ALA A 1 179 ? -5.367 5.195 -2.954 1.00 98.31 179 ALA A C 1
ATOM 1424 O O . ALA A 1 179 ? -6.386 4.553 -3.209 1.00 98.31 179 ALA A O 1
ATOM 1425 N N . ILE A 1 180 ? -5.406 6.291 -2.188 1.00 97.69 180 ILE A N 1
ATOM 1426 C CA . ILE A 1 180 ? -6.655 6.830 -1.627 1.00 97.69 180 ILE A CA 1
ATOM 1427 C C . ILE A 1 180 ? -7.608 7.294 -2.733 1.00 97.69 180 ILE A C 1
ATOM 1429 O O . ILE A 1 180 ? -8.788 6.958 -2.688 1.00 97.69 180 ILE A O 1
ATOM 1433 N N . ARG A 1 181 ? -7.121 7.996 -3.764 1.00 97.12 181 ARG A N 1
ATOM 1434 C CA . ARG A 1 181 ? -7.938 8.407 -4.919 1.00 97.12 181 ARG A CA 1
ATOM 1435 C C . ARG A 1 181 ? -8.593 7.219 -5.616 1.00 97.12 181 ARG A C 1
ATOM 1437 O O . ARG A 1 181 ? -9.728 7.337 -6.074 1.00 97.12 181 ARG A O 1
ATOM 1444 N N . TYR A 1 182 ? -7.888 6.091 -5.703 1.00 97.75 182 TYR A N 1
ATOM 1445 C CA . TYR A 1 182 ? -8.435 4.864 -6.274 1.00 97.75 182 TYR A CA 1
ATOM 1446 C C . TYR A 1 182 ? -9.603 4.335 -5.442 1.00 97.75 182 TYR A C 1
ATOM 1448 O O . TYR A 1 182 ? -10.674 4.108 -5.996 1.00 97.75 182 TYR A O 1
ATOM 1456 N N . LEU A 1 183 ? -9.452 4.252 -4.114 1.00 96.12 183 LEU A N 1
ATOM 1457 C CA . LEU A 1 183 ? -10.547 3.880 -3.205 1.00 96.12 183 LEU A CA 1
ATOM 1458 C C . LEU A 1 183 ? -11.726 4.863 -3.278 1.00 96.12 183 LEU A C 1
ATOM 1460 O O . LEU A 1 183 ? -12.879 4.440 -3.279 1.00 96.12 183 LEU A O 1
ATOM 1464 N N . LYS A 1 184 ? -11.442 6.162 -3.433 1.00 94.81 184 LYS A N 1
ATOM 1465 C CA . LYS A 1 184 ? -12.438 7.226 -3.627 1.00 94.81 184 LYS A CA 1
ATOM 1466 C C . LYS A 1 184 ? -13.096 7.236 -5.022 1.00 94.81 184 LYS A C 1
ATOM 1468 O O . LYS A 1 184 ? -13.968 8.065 -5.252 1.00 94.81 184 LYS A O 1
ATOM 1473 N N . LYS A 1 185 ? -12.664 6.384 -5.970 1.00 94.62 185 LYS A N 1
ATOM 1474 C CA . LYS A 1 185 ? -13.076 6.403 -7.398 1.00 94.62 185 LYS A CA 1
ATOM 1475 C C . LYS A 1 185 ? -12.920 7.788 -8.050 1.00 94.62 185 LYS A C 1
ATOM 1477 O O . LYS A 1 185 ? -13.673 8.188 -8.928 1.00 94.62 185 LYS A O 1
ATOM 1482 N N . GLN A 1 186 ? -11.878 8.525 -7.673 1.00 94.69 186 GLN A N 1
ATOM 1483 C CA . GLN A 1 186 ? -11.582 9.847 -8.245 1.00 94.69 186 GLN A CA 1
ATOM 1484 C C . GLN A 1 186 ? -10.748 9.782 -9.535 1.00 94.69 186 GLN A C 1
ATOM 1486 O O . GLN A 1 186 ? -10.411 10.817 -10.116 1.00 94.69 186 GLN A O 1
ATOM 1491 N N . GLY A 1 187 ? -10.379 8.576 -9.971 1.00 95.19 187 GLY A N 1
ATOM 1492 C CA . GLY A 1 187 ? -9.604 8.345 -11.184 1.00 95.19 187 GLY A CA 1
ATOM 1493 C C . GLY A 1 187 ? -8.145 8.808 -11.113 1.00 95.19 187 GLY A C 1
ATOM 1494 O O . GLY A 1 187 ? -7.676 9.420 -10.143 1.00 95.19 187 GLY A O 1
ATOM 1495 N N . ASN A 1 188 ? -7.429 8.480 -12.188 1.00 96.62 188 ASN A N 1
ATOM 1496 C CA . ASN A 1 188 ? -6.010 8.754 -12.364 1.00 96.62 188 ASN A CA 1
ATOM 1497 C C . ASN A 1 188 ? -5.694 10.258 -12.447 1.00 96.62 188 ASN A C 1
ATOM 1499 O O . ASN A 1 188 ? -6.486 11.042 -12.967 1.00 96.62 188 ASN A O 1
ATOM 1503 N N . VAL A 1 189 ? -4.489 10.636 -12.011 1.00 97.75 189 VAL A N 1
ATOM 1504 C CA . VAL A 1 189 ? -3.894 11.957 -12.266 1.00 97.75 189 VAL A CA 1
ATOM 1505 C C . VAL A 1 189 ? -2.943 11.816 -13.463 1.00 97.75 189 VAL A C 1
ATOM 1507 O O . VAL A 1 189 ? -1.879 11.205 -13.317 1.00 97.75 189 VAL A O 1
ATOM 1510 N N . PRO A 1 190 ? -3.291 12.327 -14.661 1.00 97.25 190 PRO A N 1
ATOM 1511 C CA . PRO A 1 190 ? -2.514 12.095 -15.879 1.00 97.25 190 PRO A CA 1
ATOM 1512 C C . PRO A 1 190 ? -1.029 12.447 -15.746 1.00 97.25 190 PRO A C 1
ATOM 1514 O O . PRO A 1 190 ? -0.180 11.687 -16.212 1.00 97.25 190 PRO A O 1
ATOM 1517 N N . GLU A 1 191 ? -0.714 13.540 -15.053 1.00 97.06 191 GLU A N 1
ATOM 1518 C CA . GLU A 1 191 ? 0.640 14.034 -14.806 1.00 97.06 191 GLU A CA 1
ATOM 1519 C C . GLU A 1 191 ? 1.507 13.027 -14.030 1.00 97.06 191 GLU A C 1
ATOM 1521 O O . GLU A 1 191 ? 2.687 12.864 -14.349 1.00 97.06 191 GLU A O 1
ATOM 1526 N N . TYR A 1 192 ? 0.928 12.280 -13.084 1.00 97.38 192 TYR A N 1
ATOM 1527 C CA . TYR A 1 192 ? 1.643 11.241 -12.327 1.00 97.38 192 TYR A CA 1
ATOM 1528 C C . TYR A 1 192 ? 1.989 10.038 -13.215 1.00 97.38 192 TYR A C 1
ATOM 1530 O O . TYR A 1 192 ? 3.075 9.467 -13.123 1.00 97.38 192 TYR A O 1
ATOM 1538 N N . SER A 1 193 ? 1.084 9.689 -14.133 1.00 97.25 193 SER A N 1
ATOM 1539 C CA . SER A 1 193 ? 1.194 8.520 -15.018 1.00 97.25 193 SER A CA 1
ATOM 1540 C C . SER A 1 193 ? 1.881 8.775 -16.366 1.00 97.25 193 SER A C 1
ATOM 1542 O O . SER A 1 193 ? 2.064 7.847 -17.155 1.00 97.25 193 SER A O 1
ATOM 1544 N N . ALA A 1 194 ? 2.250 10.023 -16.662 1.00 96.75 194 ALA A N 1
ATOM 1545 C CA . ALA A 1 194 ? 2.725 10.412 -17.984 1.00 96.75 194 ALA A CA 1
ATOM 1546 C C . ALA A 1 194 ? 4.061 9.739 -18.352 1.00 96.75 194 ALA A C 1
ATOM 1548 O O . ALA A 1 194 ? 5.102 9.994 -17.736 1.00 96.75 194 ALA A O 1
ATOM 1549 N N . LEU A 1 195 ? 4.029 8.935 -19.420 1.00 96.81 195 LEU A N 1
ATOM 1550 C CA . LEU A 1 195 ? 5.194 8.310 -20.044 1.00 96.81 195 LEU A CA 1
ATOM 1551 C C . LEU A 1 195 ? 5.660 9.139 -21.248 1.00 96.81 195 LEU A C 1
ATOM 1553 O O . LEU A 1 195 ? 4.876 9.427 -22.151 1.00 96.81 195 LEU A O 1
ATOM 1557 N N . SER A 1 196 ? 6.948 9.479 -21.299 1.00 93.56 196 SER A N 1
ATOM 1558 C CA . SER A 1 196 ? 7.535 10.297 -22.366 1.00 93.56 196 SER A CA 1
ATOM 1559 C C . SER A 1 196 ? 8.567 9.523 -23.199 1.00 93.56 196 SER A C 1
ATOM 1561 O O . SER A 1 196 ? 9.103 8.490 -22.791 1.00 93.56 196 SER A O 1
ATOM 1563 N N . GLY A 1 197 ? 8.846 10.018 -24.407 1.00 95.25 197 GLY A N 1
ATOM 1564 C CA . GLY A 1 197 ? 9.840 9.439 -25.315 1.00 95.25 197 GLY A CA 1
ATOM 1565 C C . GLY A 1 197 ? 9.334 8.272 -26.174 1.00 95.25 197 GLY A C 1
ATOM 1566 O O . GLY A 1 197 ? 8.136 8.025 -26.311 1.00 95.25 197 GLY A O 1
ATOM 1567 N N . ASN A 1 198 ? 10.272 7.570 -26.817 1.00 95.94 198 ASN A N 1
ATOM 1568 C CA . ASN A 1 198 ? 9.966 6.425 -27.684 1.00 95.94 198 ASN A CA 1
ATOM 1569 C C . ASN A 1 198 ? 9.544 5.181 -26.871 1.00 95.94 198 ASN A C 1
ATOM 1571 O O . ASN A 1 198 ? 9.572 5.180 -25.644 1.00 95.94 198 ASN A O 1
ATOM 1575 N N . THR A 1 199 ? 9.161 4.093 -27.545 1.00 96.38 199 THR A N 1
ATOM 1576 C CA . THR A 1 199 ? 8.716 2.846 -26.891 1.00 96.38 199 THR A CA 1
ATOM 1577 C C . THR A 1 199 ? 9.722 2.287 -25.879 1.00 96.38 199 THR A C 1
ATOM 1579 O O . THR A 1 199 ? 9.305 1.856 -24.811 1.00 96.38 199 THR A O 1
ATOM 1582 N N . THR A 1 200 ? 11.027 2.348 -26.155 1.00 96.00 200 THR A N 1
ATOM 1583 C CA . THR A 1 200 ? 12.070 1.893 -25.220 1.00 96.00 200 THR A CA 1
ATOM 1584 C C . THR A 1 200 ? 12.151 2.788 -23.984 1.00 96.00 200 THR A C 1
ATOM 1586 O O . THR A 1 200 ? 12.232 2.283 -22.869 1.00 96.00 200 THR A O 1
ATOM 1589 N N . ASN A 1 201 ? 12.090 4.114 -24.154 1.00 96.19 201 ASN A N 1
ATOM 1590 C CA . ASN A 1 201 ? 12.035 5.050 -23.027 1.00 96.19 201 ASN A CA 1
ATOM 1591 C C . ASN A 1 201 ? 10.804 4.794 -22.155 1.00 96.19 201 ASN A C 1
ATOM 1593 O O . ASN A 1 201 ? 10.931 4.691 -20.940 1.00 96.19 201 ASN A O 1
ATOM 1597 N N . ARG A 1 202 ? 9.633 4.619 -22.776 1.00 97.69 202 ARG A N 1
ATOM 1598 C CA . ARG A 1 202 ? 8.387 4.325 -22.062 1.00 97.69 202 ARG A CA 1
ATOM 1599 C C . ARG A 1 202 ? 8.442 2.978 -21.340 1.00 97.69 202 ARG A C 1
ATOM 1601 O O . ARG A 1 202 ? 7.985 2.910 -20.209 1.00 97.69 202 ARG A O 1
ATOM 1608 N N . TYR A 1 203 ? 9.052 1.948 -21.936 1.00 97.94 203 TYR A N 1
ATOM 1609 C CA . TYR A 1 203 ? 9.280 0.656 -21.273 1.00 97.94 203 TYR A CA 1
ATOM 1610 C C . TYR A 1 203 ? 10.145 0.820 -20.022 1.00 97.94 203 TYR A C 1
ATOM 1612 O O . TYR A 1 203 ? 9.818 0.272 -18.973 1.00 97.94 203 TYR A O 1
ATOM 1620 N N . ASN A 1 204 ? 11.225 1.603 -20.122 1.00 96.88 204 ASN A N 1
ATOM 1621 C CA . ASN A 1 204 ? 12.130 1.835 -19.001 1.00 96.88 204 ASN A CA 1
ATOM 1622 C C . ASN A 1 204 ? 11.475 2.654 -17.880 1.00 96.88 204 ASN A C 1
ATOM 1624 O O . ASN A 1 204 ? 11.585 2.270 -16.722 1.00 96.88 204 ASN A O 1
ATOM 1628 N N . LEU A 1 205 ? 10.738 3.721 -18.217 1.00 97.00 205 LEU A N 1
ATOM 1629 C CA . LEU A 1 205 ? 9.960 4.516 -17.255 1.00 97.00 205 LEU A CA 1
ATOM 1630 C C . LEU A 1 205 ? 8.864 3.681 -16.577 1.00 97.00 205 LEU A C 1
ATOM 1632 O O . LEU A 1 205 ? 8.623 3.805 -15.379 1.00 97.00 205 LEU A O 1
ATOM 1636 N N . ALA A 1 206 ? 8.206 2.804 -17.333 1.00 97.31 206 ALA A N 1
ATOM 1637 C CA . ALA A 1 206 ? 7.210 1.879 -16.809 1.00 97.31 206 ALA A CA 1
ATOM 1638 C C . ALA A 1 206 ? 7.833 0.702 -16.035 1.00 97.31 206 ALA A C 1
ATOM 1640 O O . ALA A 1 206 ? 7.096 -0.034 -15.383 1.00 97.31 206 ALA A O 1
ATOM 1641 N N . ASP A 1 207 ? 9.159 0.540 -16.086 1.00 96.19 207 ASP A N 1
ATOM 1642 C CA . ASP A 1 207 ? 9.919 -0.574 -15.514 1.00 96.19 207 ASP A CA 1
ATOM 1643 C C . ASP A 1 207 ? 9.414 -1.955 -15.964 1.00 96.19 207 ASP A C 1
ATOM 1645 O O . ASP A 1 207 ? 9.329 -2.908 -15.196 1.00 96.19 207 ASP A O 1
ATOM 1649 N N . GLY A 1 208 ? 9.025 -2.061 -17.236 1.00 96.81 208 GLY A N 1
ATOM 1650 C CA . GLY A 1 208 ? 8.542 -3.316 -17.814 1.00 96.81 208 GLY A CA 1
ATOM 1651 C C . GLY A 1 208 ? 7.213 -3.833 -17.251 1.00 96.81 208 GLY A C 1
ATOM 1652 O O . GLY A 1 208 ? 6.890 -4.993 -17.498 1.00 96.81 208 GLY A O 1
ATOM 1653 N N . PHE A 1 209 ? 6.438 -2.989 -16.560 1.00 98.38 209 PHE A N 1
ATOM 1654 C CA . PHE A 1 209 ? 5.117 -3.307 -16.008 1.00 98.38 209 PHE A CA 1
ATOM 1655 C C . PHE A 1 209 ? 4.030 -2.317 -16.447 1.00 98.38 209 PHE A C 1
ATOM 1657 O O . PHE A 1 209 ? 4.358 -1.219 -16.903 1.00 98.38 209 PHE A O 1
ATOM 1664 N N . PRO A 1 210 ? 2.736 -2.666 -16.308 1.00 98.56 210 PRO A N 1
ATOM 1665 C CA . PRO A 1 210 ? 1.647 -1.781 -16.695 1.00 98.56 210 PRO A CA 1
ATOM 1666 C C . PRO A 1 210 ? 1.668 -0.430 -15.967 1.00 98.56 210 PRO A C 1
ATOM 1668 O O . PRO A 1 210 ? 2.114 -0.318 -14.819 1.00 98.56 210 PRO A O 1
ATOM 1671 N N . VAL A 1 211 ? 1.159 0.594 -16.653 1.00 98.50 211 VAL A N 1
ATOM 1672 C CA . VAL A 1 211 ? 0.792 1.900 -16.088 1.00 98.50 211 VAL A CA 1
ATOM 1673 C C . VAL A 1 211 ? -0.684 2.105 -16.409 1.00 98.50 211 VAL A C 1
ATOM 1675 O O . VAL A 1 211 ? -1.030 2.523 -17.513 1.00 98.50 211 VAL A O 1
ATOM 1678 N N . ILE A 1 212 ? -1.549 1.729 -15.469 1.00 98.56 212 ILE A N 1
ATOM 1679 C CA . ILE A 1 212 ? -2.999 1.673 -15.677 1.00 98.56 212 ILE A CA 1
ATOM 1680 C C . ILE A 1 212 ? -3.590 3.054 -15.385 1.00 98.56 212 ILE A C 1
ATOM 1682 O O . ILE A 1 212 ? -3.384 3.605 -14.300 1.00 98.56 212 ILE A O 1
ATOM 1686 N N . THR A 1 213 ? -4.315 3.619 -16.349 1.00 97.69 213 THR A N 1
ATOM 1687 C CA . THR A 1 213 ? -4.881 4.978 -16.269 1.00 97.69 213 THR A CA 1
ATOM 1688 C C . THR A 1 213 ? -6.409 5.000 -16.329 1.00 97.69 213 THR A C 1
ATOM 1690 O O . THR A 1 213 ? -7.016 5.985 -15.912 1.00 97.69 213 THR A O 1
ATOM 1693 N N . ASP A 1 214 ? -7.027 3.911 -16.782 1.00 97.00 214 ASP A N 1
ATOM 1694 C CA . ASP A 1 214 ? -8.461 3.641 -16.803 1.00 97.00 214 ASP A CA 1
ATOM 1695 C C . ASP A 1 214 ? -8.852 2.772 -15.597 1.00 97.00 214 ASP A C 1
ATOM 1697 O O . ASP A 1 214 ? -8.833 1.540 -15.617 1.00 97.00 214 ASP A O 1
ATOM 1701 N N . TRP A 1 215 ? -9.128 3.441 -14.482 1.00 96.56 215 TRP A N 1
ATOM 1702 C CA . TRP A 1 215 ? -9.368 2.777 -13.203 1.00 96.56 215 TRP A CA 1
ATOM 1703 C C . TRP A 1 215 ? -10.815 2.300 -13.065 1.00 96.56 215 TRP A C 1
ATOM 1705 O O . TRP A 1 215 ? -11.744 3.090 -13.228 1.00 96.56 215 TRP A O 1
ATOM 1715 N N . ASP A 1 216 ? -10.987 1.033 -12.682 1.00 93.81 216 ASP A N 1
ATOM 1716 C CA . ASP A 1 216 ? -12.270 0.501 -12.204 1.00 93.81 216 ASP A CA 1
ATOM 1717 C C . ASP A 1 216 ? -12.545 0.945 -10.759 1.00 93.81 216 ASP A C 1
ATOM 1719 O O . ASP A 1 216 ? -11.620 1.327 -10.042 1.00 93.81 216 ASP A O 1
ATOM 1723 N N . ASP A 1 217 ? -13.793 0.824 -10.296 1.00 93.75 217 ASP A N 1
ATOM 1724 C CA . ASP A 1 217 ? -14.125 1.023 -8.880 1.00 93.75 217 ASP A CA 1
ATOM 1725 C C . ASP A 1 217 ? -13.616 -0.161 -8.033 1.00 93.75 217 ASP A C 1
ATOM 1727 O O . ASP A 1 217 ? -14.057 -1.300 -8.234 1.00 93.75 217 ASP A O 1
ATOM 1731 N N . PRO A 1 218 ? -12.685 0.055 -7.085 1.00 93.56 218 PRO A N 1
ATOM 1732 C CA . PRO A 1 218 ? -12.186 -1.021 -6.247 1.00 93.56 218 PRO A CA 1
ATOM 1733 C C . PRO A 1 218 ? -13.128 -1.383 -5.099 1.00 93.56 218 PRO A C 1
ATOM 1735 O O . PRO A 1 218 ? -12.866 -2.392 -4.451 1.00 93.56 218 PRO A O 1
ATOM 1738 N N . ILE A 1 219 ? -14.182 -0.625 -4.789 1.00 90.69 219 ILE A N 1
ATOM 1739 C CA . ILE A 1 219 ? -15.115 -0.971 -3.704 1.00 90.69 219 ILE A CA 1
ATOM 1740 C C . ILE A 1 219 ? -16.342 -1.667 -4.298 1.00 90.69 219 ILE A C 1
ATOM 1742 O O . ILE A 1 219 ? -17.031 -1.107 -5.141 1.00 90.69 219 ILE A O 1
ATOM 1746 N N . GLN A 1 220 ? -16.592 -2.914 -3.880 1.00 85.81 220 GLN A N 1
ATOM 1747 C CA . GLN A 1 220 ? -17.718 -3.724 -4.379 1.00 85.81 220 GLN A CA 1
ATOM 1748 C C . GLN A 1 220 ? -18.857 -3.886 -3.367 1.00 85.81 220 GLN A C 1
ATOM 1750 O O . GLN A 1 220 ? -19.988 -4.149 -3.763 1.00 85.81 220 GLN A O 1
ATOM 1755 N N . TYR A 1 221 ? -18.564 -3.765 -2.072 1.00 81.44 221 TYR A N 1
ATOM 1756 C CA . TYR A 1 221 ? -19.529 -3.987 -0.998 1.00 81.44 221 TYR A CA 1
ATOM 1757 C C . TYR A 1 221 ? -19.482 -2.832 -0.007 1.00 81.44 221 TYR A C 1
ATOM 1759 O O . TYR A 1 221 ? -18.401 -2.342 0.312 1.00 81.44 221 TYR A O 1
ATOM 1767 N N . TRP A 1 222 ? -20.639 -2.471 0.547 1.00 78.62 222 TRP A N 1
ATOM 1768 C CA . TRP A 1 222 ? -20.730 -1.421 1.562 1.00 78.62 222 TRP A CA 1
ATOM 1769 C C . TRP A 1 222 ? -19.944 -1.756 2.834 1.00 78.62 222 TRP A C 1
ATOM 1771 O O . TRP A 1 222 ? -19.285 -0.900 3.412 1.00 78.62 222 TRP A O 1
ATOM 1781 N N . CYS A 1 223 ? -19.933 -3.036 3.215 1.00 74.56 223 CYS A N 1
ATOM 1782 C CA . CYS A 1 223 ? -19.189 -3.561 4.357 1.00 74.56 223 CYS A CA 1
ATOM 1783 C C . CYS A 1 223 ? -17.770 -4.031 3.994 1.00 74.56 223 CYS A C 1
ATOM 1785 O O . CYS A 1 223 ? -17.166 -4.800 4.743 1.00 74.56 223 CYS A O 1
ATOM 1787 N N . GLN A 1 224 ? -17.246 -3.637 2.827 1.00 82.12 224 GLN A N 1
ATOM 1788 C CA . GLN A 1 224 ? -15.892 -3.992 2.419 1.00 82.12 224 GLN A CA 1
ATOM 1789 C C . GLN A 1 224 ? -14.873 -3.287 3.313 1.00 82.12 224 GLN A C 1
ATOM 1791 O O . GLN A 1 224 ? -14.746 -2.066 3.298 1.00 82.12 224 GLN A O 1
ATOM 1796 N N . ASN A 1 225 ? -14.056 -4.074 4.002 1.00 86.12 225 ASN A N 1
ATOM 1797 C CA . ASN A 1 225 ? -12.869 -3.554 4.660 1.00 86.12 225 ASN A CA 1
ATOM 1798 C C . ASN A 1 225 ? -11.784 -3.224 3.633 1.00 86.12 225 ASN A C 1
ATOM 1800 O O . ASN A 1 225 ? -11.466 -4.045 2.766 1.00 86.12 225 ASN A O 1
ATOM 1804 N N . ASN A 1 226 ? -11.169 -2.053 3.785 1.00 92.94 226 ASN A N 1
ATOM 1805 C CA . ASN A 1 226 ? -10.049 -1.616 2.961 1.00 92.94 226 ASN A CA 1
ATOM 1806 C C . ASN A 1 226 ? -8.796 -1.494 3.824 1.00 92.94 226 ASN A C 1
ATOM 1808 O O . ASN A 1 226 ? -8.852 -0.973 4.935 1.00 92.94 226 ASN A O 1
ATOM 1812 N N . ALA A 1 227 ? -7.662 -1.936 3.289 1.00 96.06 227 ALA A N 1
ATOM 1813 C CA . ALA A 1 227 ? -6.366 -1.785 3.932 1.00 96.06 227 ALA A CA 1
ATOM 1814 C C . ALA A 1 227 ? -5.308 -1.389 2.900 1.00 96.06 227 ALA A C 1
ATOM 1816 O O . ALA A 1 227 ? -5.309 -1.895 1.775 1.00 96.06 227 ALA A O 1
ATOM 1817 N N . ILE A 1 228 ? -4.382 -0.522 3.299 1.00 98.12 228 ILE A N 1
ATOM 1818 C CA . ILE A 1 228 ? -3.173 -0.194 2.543 1.00 98.12 228 ILE A CA 1
ATOM 1819 C C . ILE A 1 228 ? -1.977 -0.755 3.301 1.00 98.12 228 ILE A C 1
ATOM 1821 O O . ILE A 1 228 ? -1.784 -0.447 4.471 1.00 98.12 228 ILE A O 1
ATOM 1825 N N . LEU A 1 229 ? -1.157 -1.554 2.619 1.00 97.25 229 LEU A N 1
ATOM 1826 C CA . LEU A 1 229 ? 0.125 -2.035 3.127 1.00 97.25 229 LEU A CA 1
ATOM 1827 C C . LEU A 1 229 ? 1.260 -1.380 2.338 1.00 97.25 229 LEU A C 1
ATOM 1829 O O . LEU A 1 229 ? 1.493 -1.723 1.180 1.00 97.25 229 LEU A O 1
ATOM 1833 N N . GLY A 1 230 ? 1.959 -0.444 2.974 1.00 95.81 230 GLY A N 1
ATOM 1834 C CA . GLY A 1 230 ? 3.131 0.225 2.418 1.00 95.81 230 GLY A CA 1
ATOM 1835 C C . GLY A 1 230 ? 4.444 -0.429 2.841 1.00 95.81 230 GLY A C 1
ATOM 1836 O O . GLY A 1 230 ? 4.560 -0.992 3.931 1.00 95.81 230 GLY A O 1
ATOM 1837 N N . ILE A 1 231 ? 5.450 -0.329 1.973 1.00 92.94 231 ILE A N 1
ATOM 1838 C CA . ILE A 1 231 ? 6.838 -0.705 2.255 1.00 92.94 231 ILE A CA 1
ATOM 1839 C C . ILE A 1 231 ? 7.713 0.450 1.773 1.00 92.94 231 ILE A C 1
ATOM 1841 O O . ILE A 1 231 ? 7.612 0.852 0.615 1.00 92.94 231 ILE A O 1
ATOM 1845 N N . GLY A 1 232 ? 8.560 0.982 2.647 1.00 90.44 232 GLY A N 1
ATOM 1846 C CA . GLY A 1 232 ? 9.454 2.088 2.310 1.00 90.44 232 GLY A CA 1
ATOM 1847 C C . GLY A 1 232 ? 10.353 2.458 3.477 1.00 90.44 232 GLY A C 1
ATOM 1848 O O . GLY A 1 232 ? 10.241 1.879 4.558 1.00 90.44 232 GLY A O 1
ATOM 1849 N N . ASP A 1 233 ? 11.243 3.419 3.277 1.00 87.56 233 ASP A N 1
ATOM 1850 C CA . ASP A 1 233 ? 12.090 3.983 4.328 1.00 87.56 233 ASP A CA 1
ATOM 1851 C C . ASP A 1 233 ? 11.718 5.448 4.618 1.00 87.56 233 ASP A C 1
ATOM 1853 O O . ASP A 1 233 ? 11.128 6.138 3.792 1.00 87.56 233 ASP A O 1
ATOM 1857 N N . ALA A 1 234 ? 11.977 5.923 5.839 1.00 86.81 234 ALA A N 1
ATOM 1858 C CA . ALA A 1 234 ? 11.480 7.225 6.298 1.00 86.81 234 ALA A CA 1
ATOM 1859 C C . ALA A 1 234 ? 12.096 8.442 5.563 1.00 86.81 234 ALA A C 1
ATOM 1861 O O . ALA A 1 234 ? 11.748 9.593 5.846 1.00 86.81 234 ALA A O 1
ATOM 1862 N N . ASN A 1 235 ? 13.013 8.223 4.621 1.00 87.81 235 ASN A N 1
ATOM 1863 C CA . ASN A 1 235 ? 13.789 9.256 3.956 1.00 87.81 235 ASN A CA 1
ATOM 1864 C C . ASN A 1 235 ? 13.194 9.675 2.604 1.00 87.81 235 ASN A C 1
ATOM 1866 O O . ASN A 1 235 ? 13.897 9.765 1.599 1.00 87.81 235 ASN A O 1
ATOM 1870 N N . THR A 1 236 ? 11.911 10.028 2.627 1.00 91.69 236 THR A N 1
ATOM 1871 C CA . THR A 1 236 ? 11.140 10.375 1.426 1.00 91.69 236 THR A CA 1
ATOM 1872 C C . THR A 1 236 ? 11.495 11.744 0.863 1.00 91.69 236 THR A C 1
ATOM 1874 O O . THR A 1 236 ? 12.166 12.548 1.517 1.00 91.69 236 THR A O 1
ATOM 1877 N N . HIS A 1 237 ? 11.050 12.030 -0.362 1.00 93.38 237 HIS A N 1
ATOM 1878 C CA . HIS A 1 237 ? 11.460 13.219 -1.113 1.00 93.38 237 HIS A CA 1
ATOM 1879 C C . HIS A 1 237 ? 10.263 13.990 -1.669 1.00 93.38 237 HIS A C 1
ATOM 1881 O O . HIS A 1 237 ? 9.435 13.375 -2.324 1.00 93.38 237 HIS A O 1
ATOM 1887 N N . ARG A 1 238 ? 10.254 15.325 -1.479 1.00 93.88 238 ARG A N 1
ATOM 1888 C CA . ARG A 1 238 ? 9.431 16.312 -2.227 1.00 93.88 238 ARG A CA 1
ATOM 1889 C C . ARG A 1 238 ? 8.027 15.801 -2.564 1.00 93.88 238 ARG A C 1
ATOM 1891 O O . ARG A 1 238 ? 7.736 15.481 -3.708 1.00 93.88 238 ARG A O 1
ATOM 1898 N N . ASP A 1 239 ? 7.230 15.637 -1.510 1.00 95.06 239 ASP A N 1
ATOM 1899 C CA . ASP A 1 239 ? 5.916 15.002 -1.568 1.00 95.06 239 ASP A CA 1
ATOM 1900 C C . ASP A 1 239 ? 4.785 15.940 -1.098 1.00 95.06 239 ASP A C 1
ATOM 1902 O O . ASP A 1 239 ? 3.898 15.578 -0.313 1.00 95.06 239 ASP A O 1
ATOM 1906 N N . LYS A 1 240 ? 4.873 17.218 -1.499 1.00 94.44 240 LYS A N 1
ATOM 1907 C CA . LYS A 1 240 ? 4.002 18.296 -1.000 1.00 94.44 240 LYS A CA 1
ATOM 1908 C C . LYS A 1 240 ? 2.905 18.698 -1.977 1.00 94.44 240 LYS A C 1
ATOM 1910 O O . LYS A 1 240 ? 2.073 19.546 -1.612 1.00 94.44 240 LYS A O 1
ATOM 1915 N N . ASN A 1 241 ? 2.875 18.145 -3.186 1.00 94.88 241 ASN A N 1
ATOM 1916 C CA . ASN A 1 241 ? 1.965 18.549 -4.252 1.00 94.88 241 ASN A CA 1
ATOM 1917 C C . ASN A 1 241 ? 0.588 17.889 -4.117 1.00 94.88 241 ASN A C 1
ATOM 1919 O O . ASN A 1 241 ? 0.096 17.190 -4.999 1.00 94.88 241 ASN A O 1
ATOM 1923 N N . LEU A 1 242 ? -0.064 18.185 -2.989 1.00 97.12 242 LEU A N 1
ATOM 1924 C CA . LEU A 1 242 ? -1.295 17.554 -2.520 1.00 97.12 242 LEU A CA 1
ATOM 1925 C C . LEU A 1 242 ? -2.407 18.562 -2.170 1.00 97.12 242 LEU A C 1
ATOM 1927 O O . LEU A 1 242 ? -2.127 19.752 -1.964 1.00 97.12 242 LEU A O 1
ATOM 1931 N N . PRO A 1 243 ? -3.678 18.119 -2.079 1.00 97.38 243 PRO A N 1
ATOM 1932 C CA . PRO A 1 243 ? -4.817 19.008 -1.852 1.00 97.38 243 PRO A CA 1
ATOM 1933 C C . PRO A 1 243 ? -4.730 19.787 -0.532 1.00 97.38 243 PRO A C 1
ATOM 1935 O O . PRO A 1 243 ? -4.484 19.228 0.535 1.00 97.38 243 PRO A O 1
ATOM 1938 N N . GLY A 1 244 ? -4.923 21.107 -0.592 1.00 95.19 244 GLY A N 1
ATOM 1939 C CA . GLY A 1 244 ? -4.829 22.004 0.569 1.00 95.19 244 GLY A CA 1
ATOM 1940 C C . GLY A 1 244 ? -3.410 22.433 0.970 1.00 95.19 244 GLY A C 1
ATOM 1941 O O . GLY A 1 244 ? -3.263 23.366 1.757 1.00 95.19 244 GLY A O 1
ATOM 1942 N N . SER A 1 245 ? -2.356 21.826 0.413 1.00 94.88 245 SER A N 1
ATOM 1943 C CA . SER A 1 245 ? -0.974 22.258 0.662 1.00 94.88 245 SER A CA 1
ATOM 1944 C C . SER A 1 245 ? -0.698 23.628 0.035 1.00 94.88 245 SER A C 1
ATOM 1946 O O . SER A 1 245 ? -1.073 23.887 -1.108 1.00 94.88 245 SER A O 1
ATOM 1948 N N . THR A 1 246 ? 0.007 24.507 0.741 1.00 89.75 246 THR A N 1
ATOM 1949 C CA . THR A 1 246 ? 0.560 25.753 0.173 1.00 89.75 246 THR A CA 1
ATOM 1950 C C . THR A 1 246 ? 2.070 25.669 -0.037 1.00 89.75 246 THR A C 1
ATOM 1952 O O . THR A 1 246 ? 2.692 26.652 -0.431 1.00 89.75 246 THR A O 1
ATOM 1955 N N . ALA A 1 247 ? 2.677 24.522 0.269 1.00 88.38 247 ALA A N 1
ATOM 1956 C CA . ALA A 1 247 ? 4.099 24.303 0.088 1.00 88.38 247 ALA A CA 1
ATOM 1957 C C . ALA A 1 247 ? 4.399 24.000 -1.385 1.00 88.38 247 ALA A C 1
ATOM 1959 O O . ALA A 1 247 ? 3.785 23.113 -1.972 1.00 88.38 247 ALA A O 1
ATOM 1960 N N . THR A 1 248 ? 5.339 24.747 -1.967 1.00 85.88 248 THR A N 1
ATOM 1961 C CA . THR A 1 248 ? 5.698 24.665 -3.397 1.00 85.88 248 THR A CA 1
ATOM 1962 C C . THR A 1 248 ? 7.208 24.582 -3.632 1.00 85.88 248 THR A C 1
ATOM 1964 O O . THR A 1 248 ? 7.670 24.698 -4.762 1.00 85.88 248 THR A O 1
ATOM 1967 N N . ALA A 1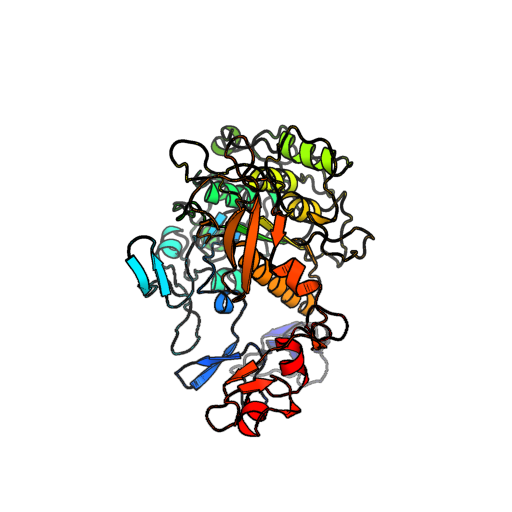 249 ? 8.008 24.481 -2.567 1.00 89.19 249 ALA A N 1
ATOM 1968 C CA . ALA A 1 249 ? 9.463 24.442 -2.682 1.00 89.19 249 ALA A CA 1
ATOM 1969 C C . ALA A 1 249 ? 9.914 23.120 -3.316 1.00 89.19 249 ALA A C 1
ATOM 1971 O O . ALA A 1 249 ? 9.604 22.069 -2.766 1.00 89.19 249 ALA A O 1
ATOM 1972 N N . ASP A 1 250 ? 10.683 23.175 -4.402 1.00 92.50 250 ASP A N 1
ATOM 1973 C CA . ASP A 1 250 ? 11.162 22.009 -5.162 1.00 92.50 250 ASP A CA 1
ATOM 1974 C C . ASP A 1 250 ? 10.033 21.064 -5.615 1.00 92.50 250 ASP A C 1
ATOM 1976 O O . ASP A 1 250 ? 10.198 19.851 -5.640 1.00 92.50 250 ASP A O 1
ATOM 1980 N N . GLU A 1 251 ? 8.890 21.647 -5.975 1.00 94.12 251 GLU A N 1
ATOM 1981 C CA . GLU A 1 251 ? 7.710 20.957 -6.501 1.00 94.12 251 GLU A CA 1
ATOM 1982 C C . GLU A 1 251 ? 7.415 21.453 -7.929 1.00 94.12 251 GLU A C 1
ATOM 1984 O O . GLU A 1 251 ? 7.615 22.645 -8.215 1.00 94.12 251 GLU A O 1
ATOM 1989 N N . PRO A 1 252 ? 6.918 20.604 -8.848 1.00 95.12 252 PRO A N 1
ATOM 1990 C CA . PRO A 1 252 ? 6.381 21.071 -10.121 1.00 95.12 252 PRO A CA 1
ATOM 1991 C C . PRO A 1 252 ? 5.068 21.845 -9.909 1.00 95.12 252 PRO A C 1
ATOM 1993 O O . PRO A 1 252 ? 4.569 22.019 -8.795 1.00 95.12 252 PRO A O 1
ATOM 1996 N N . THR A 1 253 ? 4.463 22.321 -11.000 1.00 94.94 253 THR A N 1
ATOM 1997 C CA . THR A 1 253 ? 3.113 22.898 -10.916 1.00 94.94 253 THR A CA 1
ATOM 1998 C C . THR A 1 253 ? 2.120 21.816 -10.501 1.00 94.94 253 THR A C 1
ATOM 2000 O O . THR A 1 253 ? 1.992 20.813 -11.200 1.00 94.94 253 THR A O 1
ATOM 2003 N N . ARG A 1 254 ? 1.395 22.038 -9.396 1.00 95.75 254 ARG A N 1
ATOM 2004 C CA . ARG A 1 254 ? 0.379 21.096 -8.916 1.00 95.75 254 ARG A CA 1
ATOM 2005 C C . ARG A 1 254 ? -0.669 20.817 -10.005 1.00 95.75 254 ARG A C 1
ATOM 2007 O O . ARG A 1 254 ? -1.245 21.778 -10.525 1.00 95.75 254 ARG A O 1
ATOM 2014 N N . PRO A 1 255 ? -0.981 19.543 -10.300 1.00 96.62 255 PRO A N 1
ATOM 2015 C CA . PRO A 1 255 ? -2.027 19.194 -11.255 1.00 96.62 255 PRO A CA 1
ATOM 2016 C C . PRO A 1 255 ? -3.395 19.770 -10.874 1.00 96.62 255 PRO A C 1
ATOM 2018 O O . PRO A 1 255 ? -3.766 19.804 -9.695 1.00 96.62 255 PRO A O 1
ATOM 2021 N N . SER A 1 256 ? -4.187 20.171 -11.873 1.00 96.25 256 SER A N 1
ATOM 2022 C CA . SER A 1 256 ? -5.502 20.788 -11.647 1.00 96.25 256 SER A CA 1
ATOM 2023 C C . SER A 1 256 ? -6.447 19.864 -10.874 1.00 96.25 256 SER A C 1
ATOM 2025 O O . SER A 1 256 ? -7.043 20.306 -9.895 1.00 96.25 256 SER A O 1
ATOM 2027 N N . LEU A 1 257 ? -6.482 18.573 -11.230 1.00 96.19 257 LEU A N 1
ATOM 2028 C CA . LEU A 1 257 ? -7.270 17.533 -10.551 1.00 96.19 257 LEU A CA 1
ATOM 2029 C C . LEU A 1 257 ? -6.922 17.365 -9.068 1.00 96.19 257 LEU A C 1
ATOM 2031 O O . LEU A 1 257 ? -7.769 16.949 -8.283 1.00 96.19 257 LEU A O 1
ATOM 2035 N N . VAL A 1 258 ? -5.679 17.663 -8.689 1.00 97.19 258 VAL A N 1
ATOM 2036 C CA . VAL A 1 258 ? -5.230 17.613 -7.294 1.00 97.19 258 VAL A CA 1
ATOM 2037 C C . VAL A 1 258 ? -5.590 18.910 -6.581 1.00 97.19 258 VAL A C 1
ATOM 2039 O O . VAL A 1 258 ? -6.025 18.892 -5.437 1.00 97.19 258 VAL A O 1
ATOM 2042 N N . SER A 1 259 ? -5.452 20.053 -7.254 1.00 95.44 259 SER A N 1
ATOM 2043 C CA . SER A 1 259 ? -5.849 21.342 -6.680 1.00 95.44 259 SER A CA 1
ATOM 2044 C C . SER A 1 259 ? -7.361 21.483 -6.462 1.00 95.44 259 SER A C 1
ATOM 2046 O O . SER A 1 259 ? -7.764 22.221 -5.568 1.00 95.44 259 SER A O 1
ATOM 2048 N N . SER A 1 260 ? -8.178 20.788 -7.260 1.00 95.94 260 SER A N 1
ATOM 2049 C CA . SER A 1 260 ? -9.640 20.806 -7.175 1.00 95.94 260 SER A CA 1
ATOM 2050 C C . SER A 1 260 ? -10.225 19.717 -6.274 1.00 95.94 260 SER A C 1
ATOM 2052 O O . SER A 1 260 ? -11.442 19.657 -6.151 1.00 95.94 260 SER A O 1
ATOM 2054 N N . ASP A 1 261 ? -9.404 18.829 -5.707 1.00 95.75 261 ASP A N 1
ATOM 2055 C CA . ASP A 1 261 ? -9.883 17.816 -4.766 1.00 95.75 261 ASP A CA 1
ATOM 2056 C C . ASP A 1 261 ? -10.180 18.480 -3.415 1.00 95.75 261 ASP A C 1
ATOM 2058 O O . ASP A 1 261 ? -9.276 18.916 -2.703 1.00 95.75 261 ASP A O 1
ATOM 2062 N N . ASP A 1 262 ? -11.459 18.590 -3.080 1.00 94.56 262 ASP A N 1
ATOM 2063 C CA . ASP A 1 262 ? -11.959 19.174 -1.837 1.00 94.56 262 ASP A CA 1
ATOM 2064 C C . ASP A 1 262 ? -12.339 18.116 -0.789 1.00 94.56 262 ASP A C 1
ATOM 2066 O O . ASP A 1 262 ? -12.705 18.458 0.338 1.00 94.56 262 ASP A O 1
ATOM 2070 N N . THR A 1 263 ? -12.185 16.828 -1.113 1.00 94.25 263 THR A N 1
ATOM 2071 C CA . THR A 1 263 ? -12.537 15.723 -0.210 1.00 94.25 263 THR A CA 1
ATOM 2072 C C . THR A 1 263 ? -11.566 15.591 0.967 1.00 94.25 263 THR A C 1
ATOM 2074 O O . THR A 1 263 ? -11.901 14.990 1.991 1.00 94.25 263 THR A O 1
ATOM 2077 N N . VAL A 1 264 ? -10.355 16.146 0.840 1.00 95.94 264 VAL A N 1
ATOM 2078 C CA . VAL A 1 264 ? -9.320 16.144 1.878 1.00 95.94 264 VAL A CA 1
ATOM 2079 C C . VAL A 1 264 ? -8.497 17.431 1.837 1.00 95.94 264 VAL A C 1
ATOM 2081 O O . VAL A 1 264 ? -8.163 17.948 0.778 1.00 95.94 264 VAL A O 1
ATOM 2084 N N . ASN A 1 265 ? -8.112 17.935 3.010 1.00 97.44 265 ASN A N 1
ATOM 2085 C CA . ASN A 1 265 ? -7.094 18.975 3.141 1.00 97.44 265 ASN A CA 1
ATOM 2086 C C . ASN A 1 265 ? -5.924 18.410 3.951 1.00 97.44 265 ASN A C 1
ATOM 2088 O O . ASN A 1 265 ? -6.026 18.243 5.171 1.00 97.44 265 ASN A O 1
ATOM 2092 N N . VAL A 1 266 ? -4.804 18.125 3.280 1.00 97.62 266 VAL A N 1
ATOM 2093 C CA . VAL A 1 266 ? -3.680 17.413 3.909 1.00 97.62 266 VAL A CA 1
ATOM 2094 C C . VAL A 1 266 ? -3.000 18.225 5.006 1.00 97.62 266 VAL A C 1
ATOM 2096 O O . VAL A 1 266 ? -2.472 17.647 5.955 1.00 97.62 266 VAL A O 1
ATOM 2099 N N . VAL A 1 267 ? -3.043 19.558 4.928 1.00 96.81 267 VAL A N 1
ATOM 2100 C CA . VAL A 1 267 ? -2.482 20.442 5.960 1.00 96.81 267 VAL A CA 1
ATOM 2101 C C . VAL A 1 267 ? -3.331 20.369 7.222 1.00 96.81 267 VAL A C 1
ATOM 2103 O O . VAL A 1 267 ? -2.787 20.176 8.307 1.00 96.81 267 VAL A O 1
ATOM 2106 N N . THR A 1 268 ? -4.656 20.462 7.088 1.00 97.44 268 THR A N 1
ATOM 2107 C CA . THR A 1 268 ? -5.586 20.335 8.219 1.00 97.44 268 THR A CA 1
ATOM 2108 C C . THR A 1 268 ? -5.444 18.974 8.895 1.00 97.44 268 THR A C 1
ATOM 2110 O O . THR A 1 268 ? -5.259 18.916 10.111 1.00 97.44 268 THR A O 1
ATOM 2113 N N . ALA A 1 269 ? -5.452 17.888 8.119 1.00 98.06 269 ALA A N 1
ATOM 2114 C CA . ALA A 1 269 ? -5.332 16.532 8.650 1.00 98.06 269 ALA A CA 1
ATOM 2115 C C . ALA A 1 269 ? -3.971 16.281 9.325 1.00 98.06 269 ALA A C 1
ATOM 2117 O O . ALA A 1 269 ? -3.898 15.723 10.417 1.00 98.06 269 ALA A O 1
ATOM 2118 N N . THR A 1 270 ? -2.876 16.765 8.734 1.00 97.81 270 THR A N 1
ATOM 2119 C CA . THR A 1 270 ? -1.531 16.593 9.314 1.00 97.81 270 THR A CA 1
ATOM 2120 C C . THR A 1 270 ? -1.342 17.428 10.578 1.00 97.81 270 THR A C 1
ATOM 2122 O O . THR A 1 270 ? -0.758 16.955 11.552 1.00 97.81 270 THR A O 1
ATOM 2125 N N . ASN A 1 271 ? -1.889 18.646 10.618 1.00 96.88 271 ASN A N 1
ATOM 2126 C CA . ASN A 1 271 ? -1.910 19.451 11.839 1.00 96.88 271 ASN A CA 1
ATOM 2127 C C . ASN A 1 271 ? -2.751 18.791 12.936 1.00 96.88 271 ASN A C 1
ATOM 2129 O O . ASN A 1 271 ? -2.410 18.906 14.113 1.00 96.88 271 ASN A O 1
ATOM 2133 N N . LYS A 1 272 ? -3.819 18.072 12.565 1.00 97.88 272 LYS A N 1
ATOM 2134 C CA . LYS A 1 272 ? -4.617 17.305 13.520 1.00 97.88 272 LYS A CA 1
ATOM 2135 C C . LYS A 1 272 ? -3.808 16.179 14.157 1.00 97.88 272 LYS A C 1
ATOM 2137 O O . LYS A 1 272 ? -3.784 16.072 15.380 1.00 97.88 272 LYS A O 1
ATOM 2142 N N . VAL A 1 273 ? -3.075 15.417 13.348 1.00 98.12 273 VAL A N 1
ATOM 2143 C CA . VAL A 1 273 ? -2.129 14.400 13.834 1.00 98.12 273 VAL A CA 1
ATOM 2144 C C . VAL A 1 273 ? -1.078 15.019 14.758 1.00 98.12 273 VAL A C 1
ATOM 2146 O O . VAL A 1 273 ? -0.855 14.518 15.857 1.00 98.12 273 VAL A O 1
ATOM 2149 N N . ALA A 1 274 ? -0.475 16.143 14.362 1.00 96.81 274 ALA A N 1
ATOM 2150 C CA . ALA A 1 274 ? 0.511 16.849 15.180 1.00 96.81 274 ALA A CA 1
ATOM 2151 C C . ALA A 1 274 ? -0.063 17.275 16.547 1.00 96.81 274 ALA A C 1
ATOM 2153 O O . ALA A 1 274 ? 0.593 17.100 17.575 1.00 96.81 274 ALA A O 1
ATOM 2154 N N . GLN A 1 275 ? -1.304 17.779 16.564 1.00 96.88 275 GLN A N 1
ATOM 2155 C CA . GLN A 1 275 ? -2.023 18.158 17.782 1.00 96.88 275 GLN A CA 1
ATOM 2156 C C . GLN A 1 275 ? -2.264 16.955 18.701 1.00 96.88 275 GLN A C 1
ATOM 2158 O O . GLN A 1 275 ? -1.950 17.038 19.887 1.00 96.88 275 GLN A O 1
ATOM 2163 N N . LEU A 1 276 ? -2.812 15.857 18.169 1.00 96.75 276 LEU A N 1
ATOM 2164 C CA . LEU A 1 276 ? -3.121 14.651 18.946 1.00 96.75 276 LEU A CA 1
ATOM 2165 C C . LEU A 1 276 ? -1.857 13.987 19.509 1.00 96.75 276 LEU A C 1
ATOM 2167 O O . LEU A 1 276 ? -1.874 13.470 20.625 1.00 96.75 276 LEU A O 1
ATOM 2171 N N . GLU A 1 277 ? -0.755 14.038 18.760 1.00 96.06 277 GLU A N 1
ATOM 2172 C CA . GLU A 1 277 ? 0.523 13.444 19.157 1.00 96.06 277 GLU A CA 1
ATOM 2173 C C . GLU A 1 277 ? 1.342 14.346 20.097 1.00 96.06 277 GLU A C 1
ATOM 2175 O O . GLU A 1 277 ? 2.268 13.875 20.769 1.00 96.06 277 GLU A O 1
ATOM 2180 N N . GLY A 1 278 ? 1.017 15.642 20.147 1.00 95.50 278 GLY A N 1
ATOM 2181 C CA . GLY A 1 278 ? 1.754 16.643 20.915 1.00 95.50 278 GLY A CA 1
ATOM 2182 C C . GLY A 1 278 ? 3.134 16.956 20.328 1.00 95.50 278 GLY A C 1
ATOM 2183 O O . GLY A 1 278 ? 4.092 17.139 21.081 1.00 95.50 278 GLY A O 1
ATOM 2184 N N . ILE A 1 279 ? 3.255 16.992 18.996 1.00 94.94 279 ILE A N 1
ATOM 2185 C CA . ILE A 1 279 ? 4.505 17.290 18.275 1.00 94.94 279 ILE A CA 1
ATOM 2186 C C . ILE A 1 279 ? 4.319 18.443 17.284 1.00 94.94 279 ILE A C 1
ATOM 2188 O O . ILE A 1 279 ? 3.203 18.844 16.968 1.00 94.94 279 ILE A O 1
ATOM 2192 N N . THR A 1 280 ? 5.427 18.941 16.738 1.00 94.00 280 THR A N 1
ATOM 2193 C CA . THR A 1 280 ? 5.418 19.877 15.607 1.00 94.00 280 THR A CA 1
ATOM 2194 C C . THR A 1 280 ? 5.849 19.148 14.342 1.00 94.00 280 THR A C 1
ATOM 2196 O O . THR A 1 280 ? 6.929 18.561 14.311 1.00 94.00 280 THR A O 1
ATOM 2199 N N . ILE A 1 281 ? 5.043 19.235 13.283 1.00 93.94 281 ILE A N 1
ATOM 2200 C CA . ILE A 1 281 ? 5.377 18.694 11.961 1.00 93.94 281 ILE A CA 1
ATOM 2201 C C . ILE A 1 281 ? 5.722 19.856 11.027 1.00 93.94 281 ILE A C 1
ATOM 2203 O O . ILE A 1 281 ? 4.874 20.693 10.722 1.00 93.94 281 ILE A O 1
ATOM 2207 N N . ASN A 1 282 ? 6.969 19.909 10.552 1.00 91.31 282 ASN A N 1
ATOM 2208 C CA . ASN A 1 282 ? 7.362 20.837 9.493 1.00 91.31 282 ASN A CA 1
ATOM 2209 C C . ASN A 1 282 ? 7.046 20.222 8.125 1.00 91.31 282 ASN A C 1
ATOM 2211 O O . ASN A 1 282 ? 7.813 19.413 7.611 1.00 91.31 282 ASN A O 1
ATOM 2215 N N . THR A 1 283 ? 5.940 20.643 7.517 1.00 89.44 283 THR A N 1
ATOM 2216 C CA . THR A 1 283 ? 5.454 20.110 6.234 1.00 89.44 283 THR A CA 1
ATOM 2217 C C . THR A 1 283 ? 6.302 20.508 5.021 1.00 89.44 283 THR A C 1
ATOM 2219 O O . THR A 1 283 ? 6.081 19.978 3.939 1.00 89.44 283 THR A O 1
ATOM 2222 N N . ASN A 1 284 ? 7.284 21.406 5.176 1.00 88.00 284 ASN A N 1
ATOM 2223 C CA . ASN A 1 284 ? 8.226 21.752 4.107 1.00 88.00 284 ASN A CA 1
ATOM 2224 C C . ASN A 1 284 ? 9.507 20.909 4.121 1.00 88.00 284 ASN A C 1
ATOM 2226 O O . ASN A 1 284 ? 10.181 20.831 3.094 1.00 88.00 284 ASN A O 1
ATOM 2230 N N . GLN A 1 285 ? 9.885 20.361 5.279 1.00 89.88 285 GLN A N 1
ATOM 2231 C CA . GLN A 1 285 ? 11.137 19.630 5.467 1.00 89.88 285 GLN A CA 1
ATOM 2232 C C . GLN A 1 285 ? 11.055 18.758 6.727 1.00 89.88 285 GLN A C 1
ATOM 2234 O O . GLN A 1 285 ? 11.639 19.082 7.762 1.00 89.88 285 GLN A O 1
ATOM 2239 N N . PHE A 1 286 ? 10.316 17.657 6.642 1.00 92.19 286 PHE A N 1
ATOM 2240 C CA . PHE A 1 286 ? 10.062 16.789 7.785 1.00 92.19 286 PHE A CA 1
ATOM 2241 C C . PHE A 1 286 ? 11.270 15.905 8.127 1.00 92.19 286 PHE A C 1
ATOM 2243 O O . PHE A 1 286 ? 11.771 15.952 9.253 1.00 92.19 286 PHE A O 1
ATOM 2250 N N . THR A 1 287 ? 11.815 15.167 7.149 1.00 89.25 287 THR A N 1
ATOM 2251 C CA . THR A 1 287 ? 13.001 14.309 7.363 1.00 89.25 287 THR A CA 1
ATOM 2252 C C . THR A 1 287 ? 14.291 14.865 6.762 1.00 89.25 287 THR A C 1
ATOM 2254 O O . THR A 1 287 ? 15.359 14.298 6.979 1.00 89.25 287 THR A O 1
ATOM 2257 N N . GLY A 1 288 ? 14.244 16.039 6.123 1.00 86.69 288 GLY A N 1
ATOM 2258 C CA . GLY A 1 288 ? 15.434 16.759 5.643 1.00 86.69 288 GLY A CA 1
ATOM 2259 C C . GLY A 1 288 ? 15.626 16.763 4.126 1.00 86.69 288 GLY A C 1
ATOM 2260 O O . GLY A 1 288 ? 16.616 17.308 3.650 1.00 86.69 288 GLY A O 1
ATOM 2261 N N . ARG A 1 289 ? 14.683 16.202 3.362 1.00 89.69 289 ARG A N 1
ATOM 2262 C CA . ARG A 1 289 ? 14.752 16.061 1.893 1.00 89.69 289 ARG A CA 1
ATOM 2263 C C . ARG A 1 289 ? 13.637 16.830 1.183 1.00 89.69 289 ARG A C 1
ATOM 2265 O O . ARG A 1 289 ? 13.124 16.415 0.148 1.00 89.69 289 ARG A O 1
ATOM 2272 N N . GLN A 1 290 ? 13.245 17.949 1.796 1.00 92.19 290 GLN A N 1
ATOM 2273 C CA . GLN A 1 290 ? 12.099 18.771 1.397 1.00 92.19 290 GLN A CA 1
ATOM 2274 C C . GLN A 1 290 ? 10.791 17.970 1.290 1.00 92.19 290 GLN A C 1
ATOM 2276 O O . GLN A 1 290 ? 9.884 18.359 0.565 1.00 92.19 290 GLN A O 1
ATOM 2281 N N . ASN A 1 291 ? 10.689 16.852 1.998 1.00 92.81 291 ASN A N 1
ATOM 2282 C CA . ASN A 1 291 ? 9.456 16.105 2.145 1.00 92.81 291 ASN A CA 1
ATOM 2283 C C . ASN A 1 291 ? 8.554 16.730 3.211 1.00 92.81 291 ASN A C 1
ATOM 2285 O O . ASN A 1 291 ? 9.002 17.421 4.133 1.00 92.81 291 ASN A O 1
ATOM 2289 N N . SER A 1 292 ? 7.279 16.439 3.068 1.00 94.19 292 SER A N 1
ATOM 2290 C CA . SER A 1 292 ? 6.224 16.595 4.046 1.00 94.19 292 SER A CA 1
ATOM 2291 C C . SER A 1 292 ? 6.150 15.378 4.978 1.00 94.19 292 SER A C 1
ATOM 2293 O O . SER A 1 292 ? 7.003 14.495 4.961 1.00 94.19 292 SER A O 1
ATOM 2295 N N . ALA A 1 293 ? 5.104 15.353 5.802 1.00 95.94 293 ALA A N 1
ATOM 2296 C CA . ALA A 1 293 ? 4.599 14.146 6.453 1.00 95.94 293 ALA A CA 1
ATOM 2297 C C . ALA A 1 293 ? 3.108 13.955 6.123 1.00 95.94 293 ALA A C 1
ATOM 2299 O O . ALA A 1 293 ? 2.341 13.473 6.958 1.00 95.94 293 ALA A O 1
ATOM 2300 N N . PHE A 1 294 ? 2.665 14.410 4.942 1.00 97.94 294 PHE A N 1
ATOM 2301 C CA . PHE A 1 294 ? 1.244 14.469 4.591 1.00 97.94 294 PHE A CA 1
ATOM 2302 C C . PHE A 1 294 ? 0.584 13.094 4.539 1.00 97.94 294 PHE A C 1
ATOM 2304 O O . PHE A 1 294 ? -0.611 13.001 4.811 1.00 97.94 294 PHE A O 1
ATOM 2311 N N . ILE A 1 295 ? 1.349 12.026 4.306 1.00 98.19 295 ILE A N 1
ATOM 2312 C CA . ILE A 1 295 ? 0.876 10.651 4.472 1.00 98.19 295 ILE A CA 1
ATOM 2313 C C . ILE A 1 295 ? 0.232 10.396 5.842 1.00 98.19 295 ILE A C 1
ATOM 2315 O O . ILE A 1 295 ? -0.777 9.704 5.908 1.00 98.19 295 ILE A O 1
ATOM 2319 N N . ALA A 1 296 ? 0.740 10.990 6.927 1.00 98.25 296 ALA A N 1
ATOM 2320 C CA . ALA A 1 296 ? 0.153 10.815 8.253 1.00 98.25 296 ALA A CA 1
ATOM 2321 C C . ALA A 1 296 ? -1.243 11.449 8.346 1.00 98.25 296 ALA A C 1
ATOM 2323 O O . ALA A 1 296 ? -2.165 10.842 8.887 1.00 98.25 296 ALA A O 1
ATOM 2324 N N . GLY A 1 297 ? -1.411 12.649 7.780 1.00 98.25 297 GLY A N 1
ATOM 2325 C CA . GLY A 1 297 ? -2.710 13.312 7.694 1.00 98.25 297 GLY A CA 1
ATOM 2326 C C . GLY A 1 297 ? -3.678 12.588 6.758 1.00 98.25 297 GLY A C 1
ATOM 2327 O O . GLY A 1 297 ? -4.835 12.398 7.112 1.00 98.25 297 GLY A O 1
ATOM 2328 N N . LEU A 1 298 ? -3.207 12.140 5.591 1.00 98.62 298 LEU A N 1
ATOM 2329 C CA . LEU A 1 298 ? -4.009 11.351 4.653 1.00 98.62 298 LEU A CA 1
ATOM 2330 C C . LEU A 1 298 ? -4.497 10.052 5.296 1.00 98.62 298 LEU A C 1
ATOM 2332 O O . LEU A 1 298 ? -5.683 9.757 5.211 1.00 98.62 298 LEU A O 1
ATOM 2336 N N . ALA A 1 299 ? -3.604 9.318 5.966 1.00 98.69 299 ALA A N 1
ATOM 2337 C CA . ALA A 1 299 ? -3.931 8.094 6.686 1.00 98.69 299 ALA A CA 1
ATOM 2338 C C . ALA A 1 299 ? -5.004 8.350 7.752 1.00 98.69 299 ALA A C 1
ATOM 2340 O O . ALA A 1 299 ? -6.022 7.664 7.757 1.00 98.69 299 ALA A O 1
ATOM 2341 N N . TYR A 1 300 ? -4.835 9.394 8.571 1.00 98.50 300 TYR A N 1
ATOM 2342 C CA . TYR A 1 300 ? -5.822 9.794 9.575 1.00 98.50 300 TYR A CA 1
ATOM 2343 C C . TYR A 1 300 ? -7.194 10.129 8.977 1.00 98.50 300 TYR A C 1
ATOM 2345 O O . TYR A 1 300 ? -8.201 9.572 9.412 1.00 98.50 300 TYR A O 1
ATOM 2353 N N . ASP A 1 301 ? -7.248 11.009 7.970 1.00 98.12 301 ASP A N 1
ATOM 2354 C CA . ASP A 1 301 ? -8.510 11.425 7.341 1.00 98.12 301 ASP A CA 1
ATOM 2355 C C . ASP A 1 301 ? -9.225 10.221 6.713 1.00 98.12 301 ASP A C 1
ATOM 2357 O O . ASP A 1 301 ? -10.397 9.994 6.987 1.00 98.12 301 ASP A O 1
ATOM 2361 N N . SER A 1 302 ? -8.490 9.384 5.974 1.00 97.06 302 SER A N 1
ATOM 2362 C CA . SER A 1 302 ? -9.032 8.192 5.310 1.00 97.06 302 SER A CA 1
ATOM 2363 C C . SER A 1 302 ? -9.487 7.077 6.260 1.00 97.06 302 SER A C 1
ATOM 2365 O O . SER A 1 302 ? -10.263 6.203 5.877 1.00 97.06 302 SER A O 1
ATOM 2367 N N . HIS A 1 303 ? -8.992 7.087 7.496 1.00 96.44 303 HIS A N 1
ATOM 2368 C CA . HIS A 1 303 ? -9.322 6.092 8.509 1.00 96.44 303 HIS A CA 1
ATOM 2369 C C . HIS A 1 303 ? -10.510 6.500 9.385 1.00 96.44 303 HIS A C 1
ATOM 2371 O O . HIS A 1 303 ? -11.169 5.654 9.982 1.00 96.44 303 HIS A O 1
ATOM 2377 N N . THR A 1 304 ? -10.774 7.803 9.479 1.00 94.50 304 THR A N 1
ATOM 2378 C CA . THR A 1 304 ? -11.734 8.371 10.437 1.00 94.50 304 THR A CA 1
ATOM 2379 C C . THR A 1 304 ? -12.932 9.037 9.779 1.00 94.50 304 THR A C 1
ATOM 2381 O O . THR A 1 304 ? -13.879 9.402 10.472 1.00 94.50 304 THR A O 1
ATOM 2384 N N . LYS A 1 305 ? -12.908 9.192 8.455 1.00 92.69 305 LYS A N 1
ATOM 2385 C CA . LYS A 1 305 ? -14.030 9.674 7.660 1.00 92.69 305 LYS A CA 1
ATOM 2386 C C . LYS A 1 305 ? -14.345 8.704 6.546 1.00 92.69 305 LYS A C 1
ATOM 2388 O O . LYS A 1 305 ? -13.453 8.049 6.009 1.00 92.69 305 LYS A O 1
ATOM 2393 N N . ASP A 1 306 ? -15.610 8.716 6.162 1.00 91.69 306 ASP A N 1
ATOM 2394 C CA . ASP A 1 306 ? -16.052 8.063 4.951 1.00 91.69 306 ASP A CA 1
ATOM 2395 C C . ASP A 1 306 ? -15.322 8.617 3.710 1.00 91.69 306 ASP A C 1
ATOM 2397 O O . ASP A 1 306 ? -15.222 9.831 3.489 1.00 91.69 306 ASP A O 1
ATOM 2401 N N . LEU A 1 307 ? -14.776 7.698 2.914 1.00 91.88 307 LEU A N 1
ATOM 2402 C CA . LEU A 1 307 ? -14.107 7.968 1.649 1.00 91.88 307 LEU A CA 1
ATOM 2403 C C . LEU A 1 307 ? -15.090 8.198 0.497 1.00 91.88 307 LEU A C 1
ATOM 2405 O O . LEU A 1 307 ? -14.674 8.769 -0.516 1.00 91.88 307 LEU A O 1
ATOM 2409 N N . ARG A 1 308 ? -16.345 7.745 0.602 1.00 89.31 308 ARG A N 1
ATOM 2410 C CA . ARG A 1 308 ? -17.318 7.749 -0.501 1.00 89.31 308 ARG A CA 1
ATOM 2411 C C . ARG A 1 308 ? -18.624 8.492 -0.176 1.00 89.31 308 ARG A C 1
ATOM 2413 O O . ARG A 1 308 ? -19.684 8.004 -0.555 1.00 89.31 308 ARG A O 1
ATOM 2420 N N . PRO A 1 309 ? -18.578 9.728 0.360 1.00 80.19 309 PRO A N 1
ATOM 2421 C CA . PRO A 1 309 ? -19.807 10.434 0.690 1.00 80.19 309 PRO A CA 1
ATOM 2422 C C . PRO A 1 309 ? -20.563 10.846 -0.586 1.00 80.19 309 PRO A C 1
ATOM 2424 O O . PRO A 1 309 ? -19.968 11.394 -1.518 1.00 80.19 309 PRO A O 1
ATOM 2427 N N . GLY A 1 310 ? -21.889 10.676 -0.619 1.00 74.06 310 GLY A N 1
ATOM 2428 C CA . GLY A 1 310 ? -22.764 11.294 -1.632 1.00 74.06 310 GLY A CA 1
ATOM 2429 C C . GLY A 1 310 ? -23.444 10.348 -2.635 1.00 74.06 310 GLY A C 1
ATOM 2430 O O . GLY A 1 310 ? -24.230 9.495 -2.255 1.00 74.06 310 GLY A O 1
ATOM 2431 N N . GLU A 1 311 ? -23.280 10.577 -3.945 1.00 58.56 311 GLU A N 1
ATOM 2432 C CA . GLU A 1 311 ? -24.073 9.875 -4.986 1.00 58.56 311 GLU A CA 1
ATOM 2433 C C . GLU A 1 311 ? -23.629 8.421 -5.242 1.00 58.56 311 GLU A C 1
ATOM 2435 O O . GLU A 1 311 ? -24.424 7.616 -5.721 1.00 58.56 311 GLU A O 1
ATOM 2440 N N . ASP A 1 312 ? -22.384 8.088 -4.890 1.00 64.81 312 ASP A N 1
ATOM 2441 C CA . ASP A 1 312 ? -21.814 6.731 -4.897 1.00 64.81 312 ASP A CA 1
ATOM 2442 C C . ASP A 1 312 ? -21.720 6.163 -3.457 1.00 64.81 312 ASP A C 1
ATOM 2444 O O . ASP A 1 312 ? -20.858 5.325 -3.179 1.00 64.81 312 ASP A O 1
ATOM 2448 N N . ASP A 1 313 ? -22.562 6.669 -2.546 1.00 72.25 313 ASP A N 1
ATOM 2449 C CA . ASP A 1 313 ? -22.571 6.319 -1.122 1.00 72.25 313 ASP A CA 1
ATOM 2450 C C . ASP A 1 313 ? -23.014 4.874 -0.918 1.00 72.25 313 ASP A C 1
ATOM 2452 O O . ASP A 1 313 ? -24.043 4.408 -1.424 1.00 72.25 313 ASP A O 1
ATOM 2456 N N . PHE A 1 314 ? -22.197 4.156 -0.169 1.00 77.19 314 PHE A N 1
ATOM 2457 C CA . PHE A 1 314 ? -22.529 2.838 0.321 1.00 77.19 314 PHE A CA 1
ATOM 2458 C C . PHE A 1 314 ? -23.140 2.986 1.719 1.00 77.19 314 PHE A C 1
ATOM 2460 O O . PHE A 1 314 ? -22.969 3.989 2.394 1.00 77.19 314 PHE A O 1
ATOM 2467 N N . GLU A 1 315 ? -23.871 1.982 2.201 1.00 77.06 315 GLU A N 1
ATOM 2468 C CA . GLU A 1 315 ? -24.376 2.053 3.575 1.00 77.06 315 GLU A CA 1
ATOM 2469 C C . GLU A 1 315 ? -23.214 2.085 4.589 1.00 77.06 315 GLU A C 1
ATOM 2471 O O . GLU A 1 315 ? -22.418 1.148 4.659 1.00 77.06 315 GLU A O 1
ATOM 2476 N N . GLY A 1 316 ? -23.150 3.144 5.402 1.00 80.38 316 GLY A N 1
ATOM 2477 C CA . GLY A 1 316 ? -22.109 3.338 6.416 1.00 80.38 316 GLY A CA 1
ATOM 2478 C C . GLY A 1 316 ? -20.787 3.850 5.841 1.00 80.38 316 GLY A C 1
ATOM 2479 O O . GLY A 1 316 ? -20.654 4.026 4.640 1.00 80.38 316 GLY A O 1
ATOM 2480 N N . ASP A 1 317 ? -19.797 4.071 6.705 1.00 84.56 317 ASP A N 1
ATOM 2481 C CA . ASP A 1 317 ? -18.542 4.713 6.300 1.00 84.56 317 ASP A CA 1
ATOM 2482 C C . ASP A 1 317 ? -17.569 3.728 5.629 1.00 84.56 317 ASP A C 1
ATOM 2484 O O . ASP A 1 317 ? -17.233 2.680 6.194 1.00 84.56 317 ASP A O 1
ATOM 2488 N N . GLN A 1 318 ? -17.020 4.092 4.468 1.00 90.00 318 GLN A N 1
ATOM 2489 C CA . GLN A 1 318 ? -15.921 3.359 3.838 1.00 90.00 318 GLN A CA 1
ATOM 2490 C C . GLN A 1 318 ? -14.604 3.968 4.286 1.00 90.00 318 GLN A C 1
ATOM 2492 O O . GLN A 1 318 ? -14.142 4.970 3.747 1.00 90.00 318 GLN A O 1
ATOM 2497 N N . THR A 1 319 ? -13.967 3.329 5.258 1.00 92.69 319 THR A N 1
ATOM 2498 C CA . THR A 1 319 ? -12.655 3.736 5.766 1.00 92.69 319 THR A CA 1
ATOM 2499 C C . THR A 1 319 ? -11.557 2.795 5.275 1.00 92.69 319 THR A C 1
ATOM 2501 O O . THR A 1 319 ? -11.813 1.744 4.670 1.00 92.69 319 THR A O 1
ATOM 2504 N N . VAL A 1 320 ? -10.304 3.183 5.513 1.00 94.88 320 VAL A N 1
ATOM 2505 C CA . VAL A 1 320 ? -9.125 2.361 5.219 1.00 94.88 320 VAL A CA 1
ATOM 2506 C C . VAL A 1 320 ? -8.209 2.260 6.433 1.00 94.88 320 VAL A C 1
ATOM 2508 O O . VAL A 1 320 ? -7.976 3.250 7.124 1.00 94.88 320 VAL A O 1
ATOM 2511 N N . SER A 1 321 ? -7.670 1.070 6.695 1.00 95.56 321 SER A N 1
ATOM 2512 C CA . SER A 1 321 ? -6.581 0.877 7.655 1.00 95.56 321 SER A CA 1
ATOM 2513 C C . SER A 1 321 ? -5.215 0.995 6.974 1.00 95.56 321 SER A C 1
ATOM 2515 O O . SER A 1 321 ? -4.987 0.514 5.863 1.00 95.56 321 SER A O 1
ATOM 2517 N N . THR A 1 322 ? -4.277 1.664 7.636 1.00 98.00 322 THR A N 1
ATOM 2518 C CA . THR A 1 322 ? -2.923 1.912 7.135 1.00 98.00 322 THR A CA 1
ATOM 2519 C C . THR A 1 322 ? -1.937 1.028 7.871 1.00 98.00 322 THR A C 1
ATOM 2521 O O . THR A 1 322 ? -1.743 1.173 9.074 1.00 98.00 322 THR A O 1
ATOM 2524 N N . HIS A 1 323 ? -1.278 0.145 7.132 1.00 97.00 323 HIS A N 1
ATOM 2525 C CA . HIS A 1 323 ? -0.176 -0.693 7.583 1.00 97.00 323 HIS A CA 1
ATOM 2526 C C . HIS A 1 323 ? 1.105 -0.248 6.895 1.00 97.00 323 HIS A C 1
ATOM 2528 O O . HIS A 1 323 ? 1.119 -0.030 5.682 1.00 97.00 323 HIS A O 1
ATOM 2534 N N . TRP A 1 324 ? 2.200 -0.148 7.645 1.00 95.94 324 TRP A N 1
ATOM 2535 C CA . TRP A 1 324 ? 3.473 0.256 7.058 1.00 95.94 324 TRP A CA 1
ATOM 2536 C C . TRP A 1 324 ? 4.650 -0.553 7.571 1.00 95.94 324 TRP A C 1
ATOM 2538 O O . TRP A 1 324 ? 4.818 -0.734 8.777 1.00 95.94 324 TRP A O 1
ATOM 2548 N N . VAL A 1 325 ? 5.485 -1.005 6.639 1.00 94.19 325 VAL A N 1
ATOM 2549 C CA . VAL A 1 325 ? 6.748 -1.687 6.905 1.00 94.19 325 VAL A CA 1
ATOM 2550 C C . VAL A 1 325 ? 7.901 -0.722 6.628 1.00 94.19 325 VAL A C 1
ATOM 2552 O O . VAL A 1 325 ? 8.175 -0.394 5.474 1.00 94.19 325 VAL A O 1
ATOM 2555 N N . ASP A 1 326 ? 8.576 -0.276 7.687 1.00 92.00 326 ASP A N 1
ATOM 2556 C CA . ASP A 1 326 ? 9.763 0.580 7.605 1.00 92.00 326 ASP A CA 1
ATOM 2557 C C . ASP A 1 326 ? 11.025 -0.272 7.399 1.00 92.00 326 ASP A C 1
ATOM 2559 O O . ASP A 1 326 ? 11.396 -1.081 8.263 1.00 92.00 326 ASP A O 1
ATOM 2563 N N . VAL A 1 327 ? 11.685 -0.102 6.249 1.00 87.12 327 VAL A N 1
ATOM 2564 C CA . VAL A 1 327 ? 12.871 -0.893 5.877 1.00 87.12 327 VAL A CA 1
ATOM 2565 C C . VAL A 1 327 ? 14.198 -0.339 6.407 1.00 87.12 327 VAL A C 1
ATOM 2567 O O . VAL A 1 327 ? 15.229 -0.988 6.235 1.00 87.12 327 VAL A O 1
ATOM 2570 N N . ARG A 1 328 ? 14.183 0.799 7.119 1.00 81.56 328 ARG A N 1
ATOM 2571 C CA . ARG A 1 328 ? 15.345 1.430 7.775 1.00 81.56 328 ARG A CA 1
ATOM 2572 C C . ARG A 1 328 ? 16.543 1.640 6.846 1.00 81.56 328 ARG A C 1
ATOM 2574 O O . ARG A 1 328 ? 17.495 0.849 6.849 1.00 81.56 328 ARG A O 1
ATOM 2581 N N . GLU A 1 329 ? 16.554 2.751 6.108 1.00 71.56 329 GLU A N 1
ATOM 2582 C CA . GLU A 1 329 ? 17.746 3.165 5.357 1.00 71.56 329 GLU A CA 1
ATOM 2583 C C . GLU A 1 329 ? 18.964 3.225 6.304 1.00 71.56 329 GLU A C 1
ATOM 2585 O O . GLU A 1 329 ? 18.902 3.774 7.406 1.00 71.56 329 GLU A O 1
ATOM 2590 N N . ALA A 1 330 ? 20.071 2.589 5.908 1.00 70.88 330 ALA A N 1
ATOM 2591 C CA . ALA A 1 330 ? 21.290 2.470 6.716 1.00 70.88 330 ALA A CA 1
ATOM 2592 C C . ALA A 1 330 ? 21.092 1.853 8.124 1.00 70.88 330 ALA A C 1
ATOM 2594 O O . ALA A 1 330 ? 21.893 2.103 9.023 1.00 70.88 330 ALA A O 1
ATOM 2595 N N . GLN A 1 331 ? 20.060 1.016 8.311 1.00 76.88 331 GLN A N 1
ATOM 2596 C CA . GLN A 1 331 ? 19.703 0.366 9.583 1.00 76.88 331 GLN A CA 1
ATOM 2597 C C . GLN A 1 331 ? 19.268 1.337 10.697 1.00 76.88 331 GLN A C 1
ATOM 2599 O O . GLN A 1 331 ? 19.189 0.941 11.865 1.00 76.88 331 GLN A O 1
ATOM 2604 N N . VAL A 1 332 ? 18.940 2.585 10.350 1.00 84.12 332 VAL A N 1
ATOM 2605 C CA . VAL A 1 332 ? 18.484 3.606 11.298 1.00 84.12 332 VAL A CA 1
ATOM 2606 C C . VAL A 1 332 ? 16.960 3.673 11.303 1.00 84.12 332 VAL A C 1
ATOM 2608 O O . VAL A 1 332 ? 16.327 3.755 10.255 1.00 84.12 332 VAL A O 1
ATOM 2611 N N . LEU A 1 333 ? 16.374 3.638 12.500 1.00 88.69 333 LEU A N 1
ATOM 2612 C CA . LEU A 1 333 ? 14.958 3.920 12.720 1.00 88.69 333 LEU A CA 1
ATOM 2613 C C . LEU A 1 333 ? 14.816 5.362 13.208 1.00 88.69 333 LEU A C 1
ATOM 2615 O O . LEU A 1 333 ? 15.368 5.707 14.254 1.00 88.69 333 LEU A O 1
ATOM 2619 N N . GLU A 1 334 ? 14.083 6.191 12.468 1.00 91.88 334 GLU A N 1
ATOM 2620 C CA . GLU A 1 334 ? 13.772 7.555 12.905 1.00 91.88 334 GLU A CA 1
ATOM 2621 C C . GLU A 1 334 ? 12.764 7.527 14.077 1.00 91.88 334 GLU A C 1
ATOM 2623 O O . GLU A 1 334 ? 11.846 6.697 14.071 1.00 91.88 334 GLU A O 1
ATOM 2628 N N . PRO A 1 335 ? 12.906 8.410 15.087 1.00 92.06 335 PRO A N 1
ATOM 2629 C CA . PRO A 1 335 ? 11.972 8.516 16.208 1.00 92.06 335 PRO A CA 1
ATOM 2630 C C . PRO A 1 335 ? 10.603 9.031 15.751 1.00 92.06 335 PRO A C 1
ATOM 2632 O O . PRO A 1 335 ? 10.495 9.680 14.708 1.00 92.06 335 PRO A O 1
ATOM 2635 N N . ARG A 1 336 ? 9.556 8.834 16.565 1.00 92.06 336 ARG A N 1
ATOM 2636 C CA . ARG A 1 336 ? 8.159 9.156 16.186 1.00 92.06 336 ARG A CA 1
ATOM 2637 C C . ARG A 1 336 ? 7.939 10.569 15.622 1.00 92.06 336 ARG A C 1
ATOM 2639 O O . ARG A 1 336 ? 7.147 10.757 14.709 1.00 92.06 336 ARG A O 1
ATOM 2646 N N . HIS A 1 337 ? 8.676 11.569 16.111 1.00 91.62 337 HIS A N 1
ATOM 2647 C CA . HIS A 1 337 ? 8.554 12.966 15.671 1.00 91.62 337 HIS A CA 1
ATOM 2648 C C . HIS A 1 337 ? 9.233 13.266 14.319 1.00 91.62 337 HIS A C 1
ATOM 2650 O O . HIS A 1 337 ? 9.131 14.387 13.827 1.00 91.62 337 HIS A O 1
ATOM 2656 N N . ARG A 1 338 ? 9.932 12.287 13.731 1.00 93.25 338 ARG A N 1
ATOM 2657 C CA . ARG A 1 338 ? 10.563 12.337 12.400 1.00 93.25 338 ARG A CA 1
ATOM 2658 C C . ARG A 1 338 ? 10.245 11.104 11.548 1.00 93.25 338 ARG A C 1
ATOM 2660 O O . ARG A 1 338 ? 10.853 10.918 10.502 1.00 93.25 338 ARG A O 1
ATOM 2667 N N . ASN A 1 339 ? 9.289 10.271 11.963 1.00 94.81 339 ASN A N 1
ATOM 2668 C CA . ASN A 1 339 ? 8.899 9.069 11.234 1.00 94.81 339 ASN A CA 1
ATOM 2669 C C . ASN A 1 339 ? 7.428 9.151 10.807 1.00 94.81 339 ASN A C 1
ATOM 2671 O O . ASN A 1 339 ? 6.507 8.896 11.582 1.00 94.81 339 ASN A O 1
ATOM 2675 N N . GLN A 1 340 ? 7.209 9.508 9.545 1.00 95.75 340 GLN A N 1
ATOM 2676 C CA . GLN A 1 340 ? 5.870 9.684 8.980 1.00 95.75 340 GLN A CA 1
ATOM 2677 C C . GLN A 1 340 ? 5.109 8.364 8.848 1.00 95.75 340 GLN A C 1
ATOM 2679 O O . GLN A 1 340 ? 3.885 8.373 8.871 1.00 95.75 340 GLN A O 1
ATOM 2684 N N . TYR A 1 341 ? 5.813 7.234 8.760 1.00 96.38 341 TYR A N 1
ATOM 2685 C CA . TYR A 1 341 ? 5.207 5.909 8.694 1.00 96.38 341 TYR A CA 1
ATOM 2686 C C . TYR A 1 341 ? 4.735 5.440 10.058 1.00 96.38 341 TYR A C 1
ATOM 2688 O O . TYR A 1 341 ? 3.660 4.860 10.159 1.00 96.38 341 TYR A O 1
ATOM 2696 N N . TRP A 1 342 ? 5.487 5.756 11.115 1.00 96.75 342 TRP A N 1
ATOM 2697 C CA . TRP A 1 342 ? 5.031 5.550 12.487 1.00 96.75 342 TRP A CA 1
ATOM 2698 C C . TRP A 1 342 ? 3.740 6.339 12.744 1.00 96.75 342 TRP A C 1
ATOM 2700 O O . TRP A 1 342 ? 2.764 5.787 13.249 1.00 96.75 342 TRP A O 1
ATOM 2710 N N . LEU A 1 343 ? 3.704 7.612 12.326 1.00 98.06 343 LEU A N 1
ATOM 2711 C CA . LEU A 1 343 ? 2.518 8.463 12.459 1.00 98.06 343 LEU A CA 1
ATOM 2712 C C . LEU A 1 343 ? 1.351 7.951 11.601 1.00 98.06 343 LEU A C 1
ATOM 2714 O O . LEU A 1 343 ? 0.244 7.820 12.112 1.00 98.06 343 LEU A O 1
ATOM 2718 N N . ALA A 1 344 ? 1.588 7.615 10.332 1.00 98.31 344 ALA A N 1
ATOM 2719 C CA . ALA A 1 344 ? 0.556 7.103 9.431 1.00 98.31 344 ALA A CA 1
ATOM 2720 C C . ALA A 1 344 ? -0.022 5.764 9.907 1.00 98.31 344 ALA A C 1
ATOM 2722 O O . ALA A 1 344 ? -1.234 5.591 9.897 1.00 98.31 344 ALA A O 1
ATOM 2723 N N . ALA A 1 345 ? 0.812 4.844 10.392 1.00 97.12 345 ALA A N 1
ATOM 2724 C CA . ALA A 1 345 ? 0.357 3.564 10.925 1.00 97.12 345 ALA A CA 1
ATOM 2725 C C . ALA A 1 345 ? -0.416 3.712 12.245 1.00 97.12 345 ALA A C 1
ATOM 2727 O O . ALA A 1 345 ? -1.393 3.001 12.464 1.00 97.12 345 ALA A O 1
ATOM 2728 N N . LYS A 1 346 ? -0.014 4.640 13.126 1.00 97.06 346 LYS A N 1
ATOM 2729 C CA . LYS A 1 346 ? -0.759 4.932 14.360 1.00 97.06 346 LYS A CA 1
ATOM 2730 C C . LYS A 1 346 ? -2.113 5.564 14.057 1.00 97.06 346 LYS A C 1
ATOM 2732 O O . LYS A 1 346 ? -3.142 5.065 14.495 1.00 97.06 346 LYS A O 1
ATOM 2737 N N . TYR A 1 347 ? -2.114 6.678 13.332 1.00 98.00 347 TYR A N 1
ATOM 2738 C CA . TYR A 1 347 ? -3.312 7.490 13.128 1.00 98.00 347 TYR A CA 1
ATOM 2739 C C . TYR A 1 347 ? -4.215 6.972 12.007 1.00 98.00 347 TYR A C 1
ATOM 2741 O O . TYR A 1 347 ? -5.395 7.298 11.990 1.00 98.00 347 TYR A O 1
ATOM 2749 N N . GLY A 1 348 ? -3.694 6.132 11.116 1.00 96.75 348 GLY A N 1
ATOM 2750 C CA . GLY A 1 348 ? -4.469 5.399 10.121 1.00 96.75 348 GLY A CA 1
ATOM 2751 C C . GLY A 1 348 ? -4.815 3.966 10.525 1.00 96.75 348 GLY A C 1
ATOM 2752 O O . GLY A 1 348 ? -5.263 3.214 9.670 1.00 96.75 348 GLY A O 1
ATOM 2753 N N . GLY A 1 349 ? -4.551 3.547 11.766 1.00 91.31 349 GLY A N 1
ATOM 2754 C CA . GLY A 1 349 ? -4.734 2.155 12.196 1.00 91.31 349 GLY A CA 1
ATOM 2755 C C . GLY A 1 349 ? -5.170 1.979 13.649 1.00 91.31 349 GLY A C 1
ATOM 2756 O O . GLY A 1 349 ? -5.102 0.867 14.169 1.00 91.31 349 GLY A O 1
ATOM 2757 N N . PHE A 1 350 ? -5.576 3.056 14.326 1.00 91.25 350 PHE A N 1
ATOM 2758 C CA . PHE A 1 350 ? -6.079 2.968 15.694 1.00 91.25 350 PHE A CA 1
ATOM 2759 C C . PHE A 1 350 ? -7.520 2.456 15.711 1.00 91.25 350 PHE A C 1
ATOM 2761 O O . PHE A 1 350 ? -8.295 2.670 14.792 1.00 91.25 350 PHE A O 1
ATOM 2768 N N . MET A 1 351 ? -7.936 1.813 16.792 1.00 86.31 351 MET A N 1
ATOM 2769 C CA . MET A 1 351 ? -9.332 1.445 16.976 1.00 86.31 351 MET A CA 1
ATOM 2770 C C . MET A 1 351 ? -10.172 2.712 17.183 1.00 86.31 351 MET A C 1
ATOM 2772 O O . MET A 1 351 ? -10.151 3.302 18.265 1.00 86.31 351 MET A O 1
ATOM 2776 N N . VAL A 1 352 ? -10.901 3.130 16.146 1.00 85.44 352 VAL A N 1
ATOM 2777 C CA . VAL A 1 352 ? -11.757 4.322 16.177 1.00 85.44 352 VAL A CA 1
ATOM 2778 C C . VAL A 1 352 ? -12.899 4.120 17.185 1.00 85.44 352 VAL A C 1
ATOM 2780 O O . VAL A 1 352 ? -13.685 3.181 17.033 1.00 85.44 352 VAL A O 1
ATOM 2783 N N . PRO A 1 353 ? -13.012 4.961 18.232 1.00 80.25 353 PRO A N 1
ATOM 2784 C CA . PRO A 1 353 ? -14.131 4.897 19.168 1.00 80.25 353 PRO A CA 1
ATOM 2785 C C . PRO A 1 353 ? -15.480 5.176 18.494 1.00 80.25 353 PRO A C 1
ATOM 2787 O O . PRO A 1 353 ? -15.564 5.885 17.493 1.00 80.25 353 PRO A O 1
ATOM 2790 N N . GLU A 1 354 ? -16.565 4.682 19.086 1.00 77.31 354 GLU A N 1
ATOM 2791 C CA . GLU A 1 354 ? -17.916 5.014 18.623 1.00 77.31 354 GLU A CA 1
ATOM 2792 C C . GLU A 1 354 ? -18.180 6.527 18.756 1.00 77.31 354 GLU A C 1
ATOM 2794 O O . GLU A 1 354 ? -17.832 7.133 19.772 1.00 77.31 354 GLU A O 1
ATOM 2799 N N . ASN A 1 355 ? -18.815 7.135 17.747 1.00 77.94 355 ASN A N 1
ATOM 2800 C CA . ASN A 1 355 ? -19.083 8.582 17.671 1.00 77.94 355 ASN A CA 1
ATOM 2801 C C . ASN A 1 355 ? -17.819 9.466 17.728 1.00 77.94 355 ASN A C 1
ATOM 2803 O O . ASN A 1 355 ? -17.856 10.586 18.243 1.00 77.94 355 ASN A O 1
ATOM 2807 N N . TYR A 1 356 ? -16.686 8.969 17.231 1.00 83.69 356 TYR A N 1
ATOM 2808 C CA . TYR A 1 356 ? -15.451 9.741 17.148 1.00 83.69 356 TYR A CA 1
ATOM 2809 C C . TYR A 1 356 ? -15.601 10.927 16.182 1.00 83.69 356 TYR A C 1
ATOM 2811 O O . TYR A 1 356 ? -15.865 10.726 15.003 1.00 83.69 356 TYR A O 1
ATOM 2819 N N . ASP A 1 357 ? -15.401 12.157 16.669 1.00 92.00 357 ASP A N 1
ATOM 2820 C CA . ASP A 1 357 ? -15.286 13.357 15.830 1.00 92.00 357 ASP A CA 1
ATOM 2821 C C . ASP A 1 357 ? -13.818 13.555 15.397 1.00 92.00 357 ASP A C 1
ATOM 2823 O O . ASP A 1 357 ? -12.981 13.938 16.231 1.00 92.00 357 ASP A O 1
ATOM 2827 N N . PRO A 1 358 ? -13.480 13.343 14.110 1.00 93.38 358 PRO A N 1
ATOM 2828 C CA . PRO A 1 358 ? -12.101 13.403 13.631 1.00 93.38 358 PRO A CA 1
ATOM 2829 C C . PRO A 1 358 ? -11.445 14.775 13.779 1.00 93.38 358 PRO A C 1
ATOM 2831 O O . PRO A 1 358 ? -10.232 14.884 13.914 1.00 93.38 358 PRO A O 1
ATOM 2834 N N . TYR A 1 359 ? -12.210 15.864 13.774 1.00 96.19 359 TYR A N 1
ATOM 2835 C CA . TYR A 1 359 ? -11.623 17.205 13.804 1.00 96.19 359 TYR A CA 1
ATOM 2836 C C . TYR A 1 359 ? -11.949 17.974 15.085 1.00 96.19 359 TYR A C 1
ATOM 2838 O O . TYR A 1 359 ? -11.152 18.832 15.480 1.00 96.19 359 TYR A O 1
ATOM 2846 N N . GLY A 1 360 ? -13.002 17.599 15.813 1.00 93.75 360 GLY A N 1
ATOM 2847 C CA . GLY A 1 360 ? -13.326 18.147 17.133 1.00 93.75 360 GLY A CA 1
ATOM 2848 C C . GLY A 1 360 ? -12.499 17.578 18.291 1.00 93.75 360 GLY A C 1
ATOM 2849 O O . GLY A 1 360 ? -12.224 18.299 19.250 1.00 93.75 360 GLY A O 1
ATOM 2850 N N . ASN A 1 361 ? -12.026 16.328 18.209 1.00 88.62 361 ASN A N 1
ATOM 2851 C CA . ASN A 1 361 ? -11.334 15.671 19.328 1.00 88.62 361 ASN A CA 1
ATOM 2852 C C . ASN A 1 361 ? -9.939 16.241 19.600 1.00 88.62 361 ASN A C 1
ATOM 2854 O O . ASN A 1 361 ? -9.060 16.151 18.755 1.00 88.62 361 ASN A O 1
ATOM 2858 N N . THR A 1 362 ? -9.685 16.798 20.781 1.00 89.75 362 THR A N 1
ATOM 2859 C CA . THR A 1 362 ? -8.372 17.383 21.136 1.00 89.75 362 THR A CA 1
ATOM 2860 C C . THR A 1 362 ? -7.560 16.536 22.114 1.00 89.75 362 THR A C 1
ATOM 2862 O O . THR A 1 362 ? -6.406 16.862 22.391 1.00 89.75 362 THR A O 1
ATOM 2865 N N . THR A 1 363 ? -8.140 15.453 22.631 1.00 88.00 363 THR A N 1
ATOM 2866 C CA . THR A 1 363 ? -7.485 14.559 23.589 1.00 88.00 363 THR A CA 1
ATOM 2867 C C . THR A 1 363 ? -6.570 13.568 22.858 1.00 88.00 363 THR A C 1
ATOM 2869 O O . THR A 1 363 ? -7.012 12.975 21.872 1.00 88.00 363 THR A O 1
ATOM 2872 N N . PRO A 1 364 ? -5.330 13.344 23.337 1.00 91.19 364 PRO A N 1
ATOM 2873 C CA . PRO A 1 364 ? -4.457 12.296 22.812 1.00 91.19 364 PRO A CA 1
ATOM 2874 C C . PRO A 1 364 ? -5.121 10.913 22.832 1.00 91.19 364 PRO A C 1
ATOM 2876 O O . PRO A 1 364 ? -5.905 10.605 23.730 1.00 91.19 364 PRO A O 1
ATOM 2879 N N . LEU A 1 365 ? -4.779 10.065 21.859 1.00 88.81 365 LEU A N 1
ATOM 2880 C CA . LEU A 1 365 ? -5.273 8.687 21.805 1.00 88.81 365 LEU A CA 1
ATOM 2881 C C . LEU A 1 365 ? -4.729 7.873 22.988 1.00 88.81 365 LEU A C 1
ATOM 2883 O O . LEU A 1 365 ? -3.516 7.851 23.208 1.00 88.81 365 LEU A O 1
ATOM 2887 N N . GLY A 1 366 ? -5.616 7.177 23.705 1.00 85.44 366 GLY A N 1
ATOM 2888 C CA . GLY A 1 366 ? -5.232 6.207 24.733 1.00 85.44 366 GLY A CA 1
ATOM 2889 C C . GLY A 1 366 ? -4.418 5.057 24.138 1.00 85.44 366 GLY A C 1
ATOM 2890 O O . GLY A 1 366 ? -4.648 4.660 22.993 1.00 85.44 366 GLY A O 1
ATOM 2891 N N . ASP A 1 367 ? -3.445 4.542 24.889 1.00 82.94 367 ASP A N 1
ATOM 2892 C CA . ASP A 1 367 ? -2.515 3.509 24.416 1.00 82.94 367 ASP A CA 1
ATOM 2893 C C . ASP A 1 367 ? -3.245 2.240 23.948 1.00 82.94 367 ASP A C 1
ATOM 2895 O O . ASP A 1 367 ? -2.847 1.624 22.962 1.00 82.94 367 ASP A O 1
ATOM 2899 N N . GLU A 1 368 ? -4.355 1.883 24.592 1.00 81.38 368 GLU A N 1
ATOM 2900 C CA . GLU A 1 368 ? -5.183 0.721 24.263 1.00 81.38 368 GLU A CA 1
ATOM 2901 C C . GLU A 1 368 ? -5.800 0.754 22.859 1.00 81.38 368 GLU A C 1
ATOM 2903 O O . GLU A 1 368 ? -6.245 -0.282 22.368 1.00 81.38 368 GLU A O 1
ATOM 2908 N N . LEU A 1 369 ? -5.848 1.924 22.218 1.00 80.69 369 LEU A N 1
ATOM 2909 C CA . LEU A 1 369 ? -6.440 2.074 20.891 1.00 80.69 369 LEU A CA 1
ATOM 2910 C C . LEU A 1 369 ? -5.455 1.759 19.764 1.00 80.69 369 LEU A C 1
ATOM 2912 O O . LEU A 1 369 ? -5.893 1.570 18.637 1.00 80.69 369 LEU A O 1
ATOM 2916 N N . TRP A 1 370 ? -4.145 1.749 20.013 1.00 84.94 370 TRP A N 1
ATOM 2917 C CA . TRP A 1 370 ? -3.163 1.716 18.920 1.00 84.94 370 TRP A CA 1
ATOM 2918 C C . TRP A 1 370 ? -1.837 1.030 19.256 1.00 84.94 370 TRP A C 1
ATOM 2920 O O . TRP A 1 370 ? -1.088 0.689 18.341 1.00 84.94 370 TRP A O 1
ATOM 2930 N N . ASN A 1 371 ? -1.493 0.869 20.535 1.00 83.94 371 ASN A N 1
ATOM 2931 C CA . ASN A 1 371 ? -0.197 0.357 20.967 1.00 83.94 371 ASN A CA 1
ATOM 2932 C C . ASN A 1 371 ? -0.164 -1.177 20.900 1.00 83.94 371 ASN A C 1
ATOM 2934 O O . ASN A 1 371 ? -1.020 -1.854 21.460 1.00 83.94 371 ASN A O 1
ATOM 2938 N N . SER A 1 372 ? 0.873 -1.731 20.272 1.00 82.81 372 SER A N 1
ATOM 2939 C CA . SER A 1 372 ? 1.104 -3.182 20.194 1.00 82.81 372 SER A CA 1
ATOM 2940 C C . SER A 1 372 ? 1.589 -3.824 21.500 1.00 82.81 372 SER A C 1
ATOM 2942 O O . SER A 1 372 ? 1.635 -5.048 21.607 1.00 82.81 372 SER A O 1
ATOM 2944 N N . GLY A 1 373 ? 1.989 -3.016 22.486 1.00 82.75 373 GLY A N 1
ATOM 2945 C CA . GLY A 1 373 ? 2.655 -3.462 23.711 1.00 82.75 373 GLY A CA 1
ATOM 2946 C C . GLY A 1 373 ? 4.172 -3.622 23.572 1.00 82.75 373 GLY A C 1
ATOM 2947 O O . GLY A 1 373 ? 4.841 -3.954 24.550 1.00 82.75 373 GLY A O 1
ATOM 2948 N N . GLU A 1 374 ? 4.731 -3.365 22.388 1.00 84.62 374 GLU A N 1
ATOM 2949 C CA . GLU A 1 374 ? 6.172 -3.374 22.144 1.00 84.62 374 GLU A CA 1
ATOM 2950 C C . GLU A 1 374 ? 6.770 -1.964 22.168 1.00 84.62 374 GLU A C 1
ATOM 2952 O O . GLU A 1 374 ? 6.131 -0.979 21.795 1.00 84.62 374 GLU A O 1
ATOM 2957 N N . THR A 1 375 ? 8.043 -1.871 22.553 1.00 88.88 375 THR A N 1
ATOM 2958 C CA . THR A 1 375 ? 8.832 -0.635 22.491 1.00 88.88 375 THR A CA 1
ATOM 2959 C C . THR A 1 375 ? 9.897 -0.763 21.406 1.00 88.88 375 THR A C 1
ATOM 2961 O O . THR A 1 375 ? 10.650 -1.736 21.369 1.00 88.88 375 THR A O 1
ATOM 2964 N N . LEU A 1 376 ? 9.974 0.233 20.527 1.00 90.50 376 LEU A N 1
ATOM 2965 C CA . LEU A 1 376 ? 10.963 0.325 19.458 1.00 90.50 376 LEU A CA 1
ATOM 2966 C C . LEU A 1 376 ? 12.357 0.647 20.007 1.00 90.50 376 LEU A C 1
ATOM 2968 O O . LEU A 1 376 ? 12.521 1.140 21.122 1.00 90.50 376 LEU A O 1
ATOM 2972 N N . SER A 1 377 ? 13.386 0.461 19.176 1.00 90.12 377 SER A N 1
ATOM 2973 C CA . SER A 1 377 ? 14.769 0.824 19.524 1.00 90.12 377 SER A CA 1
ATOM 2974 C C . SER A 1 377 ? 14.966 2.319 19.803 1.00 90.12 377 SER A C 1
ATOM 2976 O O . SER A 1 377 ? 15.970 2.699 20.397 1.00 90.12 377 SER A O 1
ATOM 2978 N N . THR A 1 378 ? 14.028 3.168 19.376 1.00 91.44 378 THR A N 1
ATOM 2979 C CA . THR A 1 378 ? 14.006 4.610 19.668 1.00 91.44 378 THR A CA 1
ATOM 2980 C C . THR A 1 378 ? 13.491 4.925 21.077 1.00 91.44 378 THR A C 1
ATOM 2982 O O . THR A 1 378 ? 13.586 6.068 21.514 1.00 91.44 378 THR A O 1
ATOM 2985 N N . GLY A 1 379 ? 12.950 3.933 21.795 1.00 92.50 379 GLY A N 1
ATOM 2986 C CA . GLY A 1 379 ? 12.227 4.115 23.054 1.00 92.50 379 GLY A CA 1
ATOM 2987 C C . GLY A 1 379 ? 10.748 4.464 22.867 1.00 92.50 379 GLY A C 1
ATOM 2988 O O . GLY A 1 379 ? 10.017 4.536 23.854 1.00 92.50 379 GLY A O 1
ATOM 2989 N N . ASP A 1 380 ? 10.291 4.650 21.625 1.00 93.50 380 ASP A N 1
ATOM 2990 C CA . ASP A 1 380 ? 8.887 4.919 21.331 1.00 93.50 380 ASP A CA 1
ATOM 2991 C C . ASP A 1 380 ? 8.059 3.617 21.383 1.00 93.50 380 ASP A C 1
ATOM 2993 O O . ASP A 1 380 ? 8.504 2.589 20.863 1.00 93.50 380 ASP A O 1
ATOM 2997 N N . PRO A 1 381 ? 6.845 3.618 21.958 1.00 92.38 381 PRO A N 1
ATOM 2998 C CA . PRO A 1 381 ? 5.876 2.535 21.763 1.00 92.38 381 PRO A CA 1
ATOM 2999 C C . PRO A 1 381 ? 5.602 2.265 20.274 1.00 92.38 381 PRO A C 1
ATOM 3001 O O . PRO A 1 381 ? 5.532 3.190 19.461 1.00 92.38 381 PRO A O 1
ATOM 3004 N N . ARG A 1 382 ? 5.445 0.991 19.904 1.00 93.00 382 ARG A N 1
ATOM 3005 C CA . ARG A 1 382 ? 5.184 0.562 18.526 1.00 93.00 382 ARG A CA 1
ATOM 3006 C C . ARG A 1 382 ? 3.673 0.504 18.251 1.00 93.00 382 ARG A C 1
ATOM 3008 O O . ARG A 1 382 ? 2.982 -0.254 18.936 1.00 93.00 382 ARG A O 1
ATOM 3015 N N . PRO A 1 383 ? 3.156 1.214 17.233 1.00 93.06 383 PRO A N 1
ATOM 3016 C CA . PRO A 1 383 ? 1.785 1.039 16.769 1.00 93.06 383 PRO A CA 1
ATOM 3017 C C . PRO A 1 383 ? 1.530 -0.377 16.248 1.00 93.06 383 PRO A C 1
ATOM 3019 O O . PRO A 1 383 ? 2.409 -0.967 15.621 1.00 93.06 383 PRO A O 1
ATOM 3022 N N . GLU A 1 384 ? 0.325 -0.912 16.448 1.00 85.62 384 GLU A N 1
ATOM 3023 C CA . GLU A 1 384 ? -0.059 -2.253 15.974 1.00 85.62 384 GLU A CA 1
ATOM 3024 C C . GLU A 1 384 ? 0.172 -2.448 14.470 1.00 85.62 384 GLU A C 1
ATOM 3026 O O . GLU A 1 384 ? 0.630 -3.512 14.045 1.00 85.62 384 GLU A O 1
ATOM 3031 N N . ASN A 1 385 ? -0.082 -1.399 13.686 1.00 92.12 385 ASN A N 1
ATOM 3032 C CA . ASN A 1 385 ? 0.006 -1.422 12.230 1.00 92.12 385 ASN A CA 1
ATOM 3033 C C . ASN A 1 385 ? 1.372 -0.946 11.694 1.00 92.12 385 ASN A C 1
ATOM 3035 O O . ASN A 1 385 ? 1.554 -0.806 10.482 1.00 92.12 385 ASN A O 1
ATOM 3039 N N . PHE A 1 386 ? 2.340 -0.691 12.583 1.00 94.25 386 PHE A N 1
ATOM 3040 C CA . PHE A 1 386 ? 3.707 -0.316 12.225 1.00 94.25 386 PHE A CA 1
ATOM 3041 C C . PHE A 1 386 ? 4.653 -1.500 12.410 1.00 94.25 386 PHE A C 1
ATOM 3043 O O . PHE A 1 386 ? 4.755 -2.069 13.502 1.00 94.25 386 PHE A O 1
ATOM 3050 N N . TYR A 1 387 ? 5.390 -1.837 11.358 1.00 92.06 387 TYR A N 1
ATOM 3051 C CA . TYR A 1 387 ? 6.319 -2.960 11.335 1.00 92.06 387 TYR A CA 1
ATOM 3052 C C . TYR A 1 387 ? 7.713 -2.492 10.928 1.00 92.06 387 TYR A C 1
ATOM 3054 O O . TYR A 1 387 ? 7.868 -1.552 10.151 1.00 92.06 387 TYR A O 1
ATOM 3062 N N . VAL A 1 388 ? 8.744 -3.162 11.438 1.00 87.38 388 VAL A N 1
ATOM 3063 C CA . VAL A 1 388 ? 10.138 -2.767 11.229 1.00 87.38 388 VAL A CA 1
ATOM 3064 C C . VAL A 1 388 ? 10.907 -3.924 10.601 1.00 87.38 388 VAL A C 1
ATOM 3066 O O . VAL A 1 388 ? 11.090 -4.969 11.220 1.00 87.38 388 VAL A O 1
ATOM 3069 N N . ALA A 1 389 ? 11.435 -3.718 9.396 1.00 79.44 389 ALA A N 1
ATOM 3070 C CA . ALA A 1 389 ? 12.025 -4.774 8.580 1.00 79.44 389 ALA A CA 1
ATOM 3071 C C . ALA A 1 389 ? 13.371 -4.353 7.966 1.00 79.44 389 ALA A C 1
ATOM 3073 O O . ALA A 1 389 ? 13.442 -4.018 6.793 1.00 79.44 389 ALA A O 1
ATOM 3074 N N . SER A 1 390 ? 14.465 -4.405 8.735 1.00 70.88 390 SER A N 1
ATOM 3075 C CA . SER A 1 390 ? 15.820 -4.167 8.178 1.00 70.88 390 SER A CA 1
ATOM 3076 C C . SER A 1 390 ? 16.582 -5.439 7.825 1.00 70.88 390 SER A C 1
ATOM 3078 O O . SER A 1 390 ? 17.721 -5.370 7.371 1.00 70.88 390 SER A O 1
ATOM 3080 N N . GLU A 1 391 ? 16.022 -6.601 8.145 1.00 67.44 391 GLU A N 1
ATOM 3081 C CA . GLU A 1 391 ? 16.636 -7.910 7.940 1.00 67.44 391 GLU A CA 1
ATOM 3082 C C . GLU A 1 391 ? 15.594 -8.822 7.288 1.00 67.44 391 GLU A C 1
ATOM 3084 O O . GLU A 1 391 ? 14.390 -8.634 7.481 1.00 67.44 391 GLU A O 1
ATOM 3089 N N . ALA A 1 392 ? 16.045 -9.767 6.461 1.00 69.81 392 ALA A N 1
ATOM 3090 C CA . ALA A 1 392 ? 15.152 -10.561 5.618 1.00 69.81 392 ALA A CA 1
ATOM 3091 C C . ALA A 1 392 ? 14.162 -11.412 6.435 1.00 69.81 392 ALA A C 1
ATOM 3093 O O . ALA A 1 392 ? 13.003 -11.544 6.053 1.00 69.81 392 ALA A O 1
ATOM 3094 N N . ASP A 1 393 ? 14.598 -11.951 7.572 1.00 72.50 393 ASP A N 1
ATOM 3095 C CA . ASP A 1 393 ? 13.767 -12.685 8.529 1.00 72.50 393 ASP A CA 1
ATOM 3096 C C . ASP A 1 393 ? 12.702 -11.782 9.169 1.00 72.50 393 ASP A C 1
ATOM 3098 O O . ASP A 1 393 ? 11.512 -12.096 9.110 1.00 72.50 393 ASP A O 1
ATOM 3102 N N . LYS A 1 394 ? 13.102 -10.606 9.666 1.00 75.75 394 LYS A N 1
ATOM 3103 C CA . LYS A 1 394 ? 12.185 -9.607 10.240 1.00 75.75 394 LYS A CA 1
ATOM 3104 C C . LYS A 1 394 ? 11.191 -9.070 9.220 1.00 75.75 394 LYS A C 1
ATOM 3106 O O . LYS A 1 394 ? 10.068 -8.738 9.585 1.00 75.75 394 LYS A O 1
ATOM 3111 N N . MET A 1 395 ? 11.575 -8.992 7.945 1.00 81.75 395 MET A N 1
ATOM 3112 C CA . MET A 1 395 ? 10.664 -8.621 6.862 1.00 81.75 395 MET A CA 1
ATOM 3113 C C . MET A 1 395 ? 9.579 -9.677 6.656 1.00 81.75 395 MET A C 1
ATOM 3115 O O . MET A 1 395 ? 8.404 -9.328 6.550 1.00 81.75 395 MET A O 1
ATOM 3119 N N . VAL A 1 396 ? 9.950 -10.961 6.642 1.00 83.69 396 VAL A N 1
ATOM 3120 C CA . VAL A 1 396 ? 8.987 -12.067 6.524 1.00 83.69 396 VAL A CA 1
ATOM 3121 C C . VAL A 1 396 ? 8.034 -12.087 7.719 1.00 83.69 396 VAL A C 1
ATOM 3123 O O . VAL A 1 396 ? 6.824 -12.203 7.523 1.00 83.69 396 VAL A O 1
ATOM 3126 N N . GLU A 1 397 ? 8.551 -11.933 8.937 1.00 82.44 397 GLU A N 1
ATOM 3127 C CA . GLU A 1 397 ? 7.742 -11.862 10.160 1.00 82.44 397 GLU A CA 1
ATOM 3128 C C . GLU A 1 397 ? 6.790 -10.656 10.139 1.00 82.44 397 GLU A C 1
ATOM 3130 O O . GLU A 1 397 ? 5.581 -10.816 10.304 1.00 82.44 397 GLU A O 1
ATOM 3135 N N . SER A 1 398 ? 7.315 -9.465 9.836 1.00 84.25 398 SER A N 1
ATOM 3136 C CA . SER A 1 398 ? 6.551 -8.215 9.741 1.00 84.25 398 SER A CA 1
ATOM 3137 C C . SER A 1 398 ? 5.400 -8.316 8.745 1.00 84.25 398 SER A C 1
ATOM 3139 O O . SER A 1 398 ? 4.260 -7.996 9.073 1.00 84.25 398 SER A O 1
ATOM 3141 N N . LEU A 1 399 ? 5.673 -8.810 7.534 1.00 89.88 399 LEU A N 1
ATOM 3142 C CA . LEU A 1 399 ? 4.649 -8.979 6.505 1.00 89.88 399 LEU A CA 1
ATOM 3143 C C . LEU A 1 399 ? 3.641 -10.069 6.881 1.00 89.88 399 LEU A C 1
ATOM 3145 O O . LEU A 1 399 ? 2.450 -9.917 6.616 1.00 89.88 399 LEU A O 1
ATOM 3149 N N . THR A 1 400 ? 4.085 -11.152 7.524 1.00 87.31 400 THR A N 1
ATOM 3150 C CA . THR A 1 400 ? 3.180 -12.210 8.000 1.00 87.31 400 THR A CA 1
ATOM 3151 C C . THR A 1 400 ? 2.196 -11.654 9.027 1.00 87.31 400 THR A C 1
ATOM 3153 O O . THR A 1 400 ? 0.992 -11.894 8.910 1.00 87.31 400 THR A O 1
ATOM 3156 N N . SER A 1 401 ? 2.691 -10.861 9.979 1.00 84.19 401 SER A N 1
ATOM 3157 C CA . SER A 1 401 ? 1.878 -10.169 10.981 1.00 84.19 401 SER A CA 1
ATOM 3158 C C . SER A 1 401 ? 0.931 -9.147 10.351 1.00 84.19 401 SER A C 1
ATOM 3160 O O . SER A 1 401 ? -0.248 -9.120 10.702 1.00 84.19 401 SER A O 1
ATOM 3162 N N . ALA A 1 402 ? 1.400 -8.368 9.371 1.00 87.94 402 ALA A N 1
ATOM 3163 C CA . ALA A 1 402 ? 0.575 -7.398 8.654 1.00 87.94 402 ALA A CA 1
ATOM 3164 C C . ALA A 1 402 ? -0.608 -8.061 7.935 1.00 87.94 402 ALA A C 1
ATOM 3166 O O . ALA A 1 402 ? -1.757 -7.692 8.163 1.00 87.94 402 ALA A O 1
ATOM 3167 N N . PHE A 1 403 ? -0.359 -9.098 7.128 1.00 88.69 403 PHE A N 1
ATOM 3168 C CA . PHE A 1 403 ? -1.433 -9.820 6.434 1.00 88.69 403 PHE A CA 1
ATOM 3169 C C . PHE A 1 403 ? -2.408 -10.485 7.414 1.00 88.69 403 PHE A C 1
ATOM 3171 O O . PHE A 1 403 ? -3.616 -10.490 7.174 1.00 88.69 403 PHE A O 1
ATOM 3178 N N . ALA A 1 404 ? -1.910 -11.042 8.522 1.00 82.06 404 ALA A N 1
ATOM 3179 C CA . ALA A 1 404 ? -2.767 -11.625 9.548 1.00 82.06 404 ALA A CA 1
ATOM 3180 C C . ALA A 1 404 ? -3.679 -10.574 10.202 1.00 82.06 404 ALA A C 1
ATOM 3182 O O . ALA A 1 404 ? -4.864 -10.849 10.393 1.00 82.06 404 ALA A O 1
ATOM 3183 N N . LYS A 1 405 ? -3.155 -9.377 10.496 1.00 82.88 405 LYS A N 1
ATOM 3184 C CA . LYS A 1 405 ? -3.919 -8.258 11.063 1.00 82.88 405 LYS A CA 1
ATOM 3185 C C . LYS A 1 405 ? -4.969 -7.731 10.082 1.00 82.88 405 LYS A C 1
ATOM 3187 O O . LYS A 1 405 ? -6.133 -7.669 10.461 1.00 82.88 405 LYS A O 1
ATOM 3192 N N . ILE A 1 406 ? -4.602 -7.491 8.821 1.00 84.75 406 ILE A N 1
ATOM 3193 C CA . ILE A 1 406 ? -5.532 -7.051 7.761 1.00 84.75 406 ILE A CA 1
ATOM 3194 C C . ILE A 1 406 ? -6.730 -8.009 7.644 1.00 84.75 406 ILE A C 1
ATOM 3196 O O . ILE A 1 406 ? -7.881 -7.593 7.551 1.00 84.75 406 ILE A O 1
ATOM 3200 N N . VAL A 1 407 ? -6.484 -9.321 7.694 1.00 78.69 407 VAL A N 1
ATOM 3201 C CA . VAL A 1 407 ? -7.564 -10.324 7.640 1.00 78.69 407 VAL A CA 1
ATOM 3202 C C . VAL A 1 407 ? -8.359 -10.404 8.943 1.00 78.69 407 VAL A C 1
ATOM 3204 O O . VAL A 1 407 ? -9.530 -10.770 8.922 1.00 78.69 407 VAL A O 1
ATOM 3207 N N . ALA A 1 408 ? -7.755 -10.091 10.088 1.00 68.81 408 ALA A N 1
ATOM 3208 C CA . ALA A 1 408 ? -8.480 -10.033 11.353 1.00 68.81 408 ALA A CA 1
ATOM 3209 C C . ALA A 1 408 ? -9.435 -8.829 11.415 1.00 68.81 408 ALA A C 1
ATOM 3211 O O . ALA A 1 408 ? -10.477 -8.924 12.063 1.00 68.81 408 ALA A O 1
ATOM 3212 N N . GLU A 1 409 ? -9.108 -7.732 10.728 1.00 69.44 409 GLU A N 1
ATOM 3213 C CA . GLU A 1 409 ? -9.957 -6.542 10.621 1.00 69.44 409 GLU A CA 1
ATOM 3214 C C . GLU A 1 409 ? -11.233 -6.820 9.810 1.00 69.44 409 GLU A C 1
ATOM 3216 O O . GLU A 1 409 ? -12.304 -6.352 10.190 1.00 69.44 409 GLU A O 1
ATOM 3221 N N . SER A 1 410 ? -11.169 -7.659 8.765 1.00 56.97 410 SER A N 1
ATOM 3222 C CA . SER A 1 410 ? -12.318 -7.998 7.900 1.00 56.97 410 SER A CA 1
ATOM 3223 C C . SER A 1 410 ? -13.370 -8.932 8.517 1.00 56.97 410 SER A C 1
ATOM 3225 O O . SER A 1 410 ? -14.381 -9.245 7.890 1.00 56.97 410 SER A O 1
ATOM 3227 N N . ALA A 1 411 ? -13.184 -9.375 9.761 1.00 49.78 411 ALA A N 1
ATOM 3228 C CA . ALA A 1 411 ? -14.011 -10.395 10.406 1.00 49.78 411 ALA A CA 1
ATOM 3229 C C . ALA A 1 411 ? -15.249 -9.849 11.165 1.00 49.78 411 ALA A C 1
ATOM 3231 O O . ALA A 1 411 ? -15.750 -10.528 12.059 1.00 49.78 411 ALA A O 1
ATOM 3232 N N . GLY A 1 412 ? -15.732 -8.639 10.858 1.00 43.09 412 GLY A N 1
ATOM 3233 C CA . GLY A 1 412 ? -16.667 -7.879 11.708 1.00 43.09 412 GLY A CA 1
ATOM 3234 C C . GLY A 1 412 ? -18.181 -8.014 11.472 1.00 43.09 412 GLY A C 1
ATOM 3235 O O . GLY A 1 412 ? -18.938 -7.453 12.261 1.00 43.09 412 GLY A O 1
ATOM 3236 N N . SER A 1 413 ? -18.661 -8.735 10.452 1.00 41.88 413 SER A N 1
ATOM 3237 C CA . SER A 1 413 ? -20.053 -8.558 9.985 1.00 41.88 413 SER A CA 1
ATOM 3238 C C . SER A 1 413 ? -20.865 -9.853 9.893 1.00 41.88 413 SER A C 1
ATOM 3240 O O . SER A 1 413 ? -21.013 -10.443 8.829 1.00 41.88 413 SER A O 1
ATOM 3242 N N . ALA A 1 414 ? -21.448 -10.272 11.018 1.00 38.94 414 ALA A N 1
ATOM 3243 C CA . ALA A 1 414 ? -22.695 -11.041 11.055 1.00 38.94 414 ALA A CA 1
ATOM 3244 C C . ALA A 1 414 ? -23.286 -10.924 12.461 1.00 38.94 414 ALA A C 1
ATOM 3246 O O . ALA A 1 414 ? -22.716 -11.473 13.406 1.00 38.94 414 ALA A O 1
ATOM 3247 N N . SER A 1 415 ? -24.409 -10.213 12.616 1.00 47.84 415 SER A N 1
ATOM 3248 C CA . SER A 1 415 ? -25.143 -10.236 13.877 1.00 47.84 415 SER A CA 1
ATOM 3249 C C . SER A 1 415 ? -26.635 -10.487 13.725 1.00 47.84 415 SER A C 1
ATOM 3251 O O . SER A 1 415 ? -27.402 -9.636 13.294 1.00 47.84 415 SER A O 1
ATOM 3253 N N . SER A 1 416 ? -27.053 -11.691 14.113 1.00 49.31 416 SER A N 1
ATOM 3254 C CA . SER A 1 416 ? -28.451 -11.976 14.417 1.00 49.31 416 SER A CA 1
ATOM 3255 C C . SER A 1 416 ? -28.778 -11.411 15.802 1.00 49.31 416 SER A C 1
ATOM 3257 O O . SER A 1 416 ? -28.072 -11.721 16.768 1.00 49.31 416 SER A O 1
ATOM 3259 N N . LEU A 1 417 ? -29.846 -10.620 15.901 1.00 55.03 417 LEU A N 1
ATOM 3260 C CA . LEU A 1 417 ? -30.384 -10.112 17.164 1.00 55.03 417 LEU A CA 1
ATOM 3261 C C . LEU A 1 417 ? -31.528 -11.016 17.646 1.00 55.03 417 LEU A C 1
ATOM 3263 O O . LEU A 1 417 ? -32.458 -11.299 16.894 1.00 55.03 417 LEU A O 1
ATOM 3267 N N . ALA A 1 418 ? -31.471 -11.461 18.901 1.00 58.97 418 ALA A N 1
ATOM 3268 C CA . ALA A 1 418 ? -32.532 -12.224 19.564 1.00 58.97 418 ALA A CA 1
ATOM 3269 C C . ALA A 1 418 ? -32.813 -11.628 20.949 1.00 58.97 418 ALA A C 1
ATOM 3271 O O . ALA A 1 418 ? -31.890 -11.172 21.607 1.00 58.97 418 ALA A O 1
ATOM 3272 N N . ALA A 1 419 ? -34.057 -11.634 21.428 1.00 60.62 419 ALA A N 1
ATOM 3273 C CA . ALA A 1 419 ? -34.407 -11.130 22.763 1.00 60.62 419 ALA A CA 1
ATOM 3274 C C . ALA A 1 419 ? -34.818 -12.276 23.702 1.00 60.62 419 ALA A C 1
ATOM 3276 O O . ALA A 1 419 ? -35.391 -13.269 23.254 1.00 60.62 419 ALA A O 1
ATOM 3277 N N . ASN A 1 420 ? -34.565 -12.141 25.010 1.00 58.00 420 ASN A N 1
ATOM 3278 C CA . ASN A 1 420 ? -35.026 -13.116 26.022 1.00 58.00 420 ASN A CA 1
ATOM 3279 C C . ASN A 1 420 ? -36.516 -12.986 26.382 1.00 58.00 420 ASN A C 1
ATOM 3281 O O . ASN A 1 420 ? -37.015 -13.785 27.174 1.00 58.00 420 ASN A O 1
ATOM 3285 N N . SER A 1 421 ? -37.217 -11.983 25.855 1.00 53.22 421 SER A N 1
ATOM 3286 C CA . SER A 1 421 ? -38.608 -11.699 26.199 1.00 53.22 421 SER A CA 1
ATOM 3287 C C . SER A 1 421 ? -39.405 -11.254 24.978 1.00 53.22 421 SER A C 1
ATOM 3289 O O . SER A 1 421 ? -38.888 -10.588 24.083 1.00 53.22 421 SER A O 1
ATOM 3291 N N . THR A 1 422 ? -40.696 -11.587 24.972 1.00 51.25 422 THR A N 1
ATOM 3292 C CA . THR A 1 422 ? -41.685 -11.113 23.991 1.00 51.25 422 THR A CA 1
ATOM 3293 C C . THR A 1 422 ? -42.396 -9.831 24.446 1.00 51.25 422 THR A C 1
ATOM 3295 O O . THR A 1 422 ? -43.329 -9.376 23.786 1.00 51.25 422 THR A O 1
ATOM 3298 N N . ARG A 1 423 ? -42.007 -9.268 25.599 1.00 49.28 423 ARG A N 1
ATOM 3299 C CA . ARG A 1 423 ? -42.576 -8.047 26.188 1.00 49.28 423 ARG A CA 1
ATOM 3300 C C . ARG A 1 423 ? -41.480 -7.231 26.879 1.00 49.28 423 ARG A C 1
ATOM 3302 O O . ARG A 1 423 ? -40.595 -7.814 27.501 1.00 49.28 423 ARG A O 1
ATOM 3309 N N . LEU A 1 424 ? -41.539 -5.903 26.774 1.00 55.19 424 LEU A N 1
ATOM 3310 C CA . LEU A 1 424 ? -40.557 -5.013 27.399 1.00 55.19 424 LEU A CA 1
ATOM 3311 C C . LEU A 1 424 ? -40.783 -4.946 28.920 1.00 55.19 424 LEU A C 1
ATOM 3313 O O . LEU A 1 424 ? -41.732 -4.326 29.390 1.00 55.19 424 LEU A O 1
ATOM 3317 N N . GLU A 1 425 ? -39.896 -5.597 29.659 1.00 63.41 425 GLU A N 1
ATOM 3318 C CA . GLU A 1 425 ? -39.778 -5.594 31.123 1.00 63.41 425 GLU A CA 1
ATOM 3319 C C . GLU A 1 425 ? -38.376 -5.112 31.543 1.00 63.41 425 GLU A C 1
ATOM 3321 O O . GLU A 1 425 ? -37.444 -5.128 30.736 1.00 63.41 425 GLU A O 1
ATOM 3326 N N . THR A 1 426 ? -38.181 -4.750 32.815 1.00 61.69 426 THR A N 1
ATOM 3327 C CA . THR A 1 426 ? -36.895 -4.237 33.346 1.00 61.69 426 THR A CA 1
ATOM 3328 C C . THR A 1 426 ? -35.717 -5.216 33.246 1.00 61.69 426 THR A C 1
ATOM 3330 O O . THR A 1 426 ? -34.570 -4.806 33.400 1.00 61.69 426 THR A O 1
ATOM 3333 N N . THR A 1 427 ? -35.977 -6.497 32.975 1.00 66.75 427 THR A N 1
ATOM 3334 C CA . THR A 1 427 ? -34.976 -7.563 32.783 1.00 66.75 427 THR A CA 1
ATOM 3335 C C . THR A 1 427 ? -34.811 -7.983 31.317 1.00 66.75 427 THR A C 1
ATOM 3337 O O . THR A 1 427 ? -34.155 -8.988 31.019 1.00 66.75 427 THR A O 1
ATOM 3340 N N . THR A 1 428 ? -35.417 -7.238 30.388 1.00 71.56 428 THR A N 1
ATOM 3341 C CA . THR A 1 428 ? -35.329 -7.532 28.954 1.00 71.56 428 THR A CA 1
ATOM 3342 C C . THR A 1 428 ? -33.931 -7.227 28.452 1.00 71.56 428 THR A C 1
ATOM 3344 O O . THR A 1 428 ? -33.427 -6.111 28.591 1.00 71.56 428 THR A O 1
ATOM 3347 N N . MET A 1 429 ? -33.321 -8.229 27.832 1.00 80.44 429 MET A N 1
ATOM 3348 C CA . MET A 1 429 ? -32.011 -8.124 27.215 1.00 80.44 429 MET A CA 1
ATOM 3349 C C . MET A 1 429 ? -32.102 -8.547 25.756 1.00 80.44 429 MET A C 1
ATOM 3351 O O . MET A 1 429 ? -32.816 -9.492 25.406 1.00 80.44 429 MET A O 1
ATOM 3355 N N . THR A 1 430 ? -31.338 -7.858 24.918 1.00 79.44 430 THR A N 1
ATOM 3356 C CA . THR A 1 430 ? -31.126 -8.252 23.527 1.00 79.44 430 THR A CA 1
ATOM 3357 C C . THR A 1 430 ? -29.755 -8.892 23.404 1.00 79.44 430 THR A C 1
ATOM 3359 O O . THR A 1 430 ? -28.757 -8.359 23.880 1.00 79.44 430 THR A O 1
ATOM 3362 N N . PHE A 1 431 ? -29.715 -10.050 22.771 1.00 80.81 431 PHE A N 1
ATOM 3363 C CA . PHE A 1 431 ? -28.530 -10.842 22.517 1.00 80.81 431 PHE A CA 1
ATOM 3364 C C . PHE A 1 431 ? -28.103 -10.634 21.081 1.00 80.81 431 PHE A C 1
ATOM 3366 O O . PHE A 1 431 ? -28.890 -10.807 20.151 1.00 80.81 431 PHE A O 1
ATOM 3373 N N . GLN A 1 432 ? -26.838 -10.289 20.918 1.00 76.50 432 GLN A N 1
ATOM 3374 C CA . GLN A 1 432 ? -26.193 -10.159 19.634 1.00 76.50 432 GLN A CA 1
ATOM 3375 C C . GLN A 1 432 ? -25.146 -11.261 19.529 1.00 76.50 432 GLN A C 1
ATOM 3377 O O . GLN A 1 432 ? -24.160 -11.266 20.272 1.00 76.50 432 GLN A O 1
ATOM 3382 N N . ALA A 1 433 ? -25.369 -12.209 18.623 1.00 72.81 433 ALA A N 1
ATOM 3383 C CA . ALA A 1 433 ? -24.301 -13.107 18.212 1.00 72.81 433 ALA A CA 1
ATOM 3384 C C . ALA A 1 433 ? -23.381 -12.332 17.269 1.00 72.81 433 ALA A C 1
ATOM 3386 O O . ALA A 1 433 ? -23.867 -11.679 16.355 1.00 72.81 433 ALA A O 1
ATOM 3387 N N . GLN A 1 434 ? -22.076 -12.386 17.489 1.00 67.62 434 GLN A N 1
ATOM 3388 C CA . GLN A 1 434 ? -21.075 -11.878 16.561 1.00 67.62 434 GLN A CA 1
ATOM 3389 C C . GLN A 1 434 ? -20.220 -13.050 16.112 1.00 67.62 434 GLN A C 1
ATOM 3391 O O . GLN A 1 434 ? -19.728 -13.818 16.940 1.00 67.62 434 GLN A O 1
ATOM 3396 N N . PHE A 1 435 ? -20.049 -13.203 14.805 1.00 56.62 435 PHE A N 1
ATOM 3397 C CA . PHE A 1 435 ? -19.172 -14.223 14.249 1.00 56.62 435 PHE A CA 1
ATOM 3398 C C . PHE A 1 435 ? -17.936 -13.577 13.643 1.00 56.62 435 PHE A C 1
ATOM 3400 O O . PHE A 1 435 ? -18.048 -12.733 12.760 1.00 56.62 435 PHE A O 1
ATOM 3407 N N . PHE A 1 436 ? -16.764 -14.026 14.090 1.00 54.56 436 PHE A N 1
ATOM 3408 C CA . PHE A 1 436 ? -15.494 -13.608 13.521 1.00 54.56 436 PHE A CA 1
ATOM 3409 C C . PHE A 1 436 ? -15.051 -14.641 12.489 1.00 54.56 436 PHE A C 1
ATOM 3411 O O . PHE A 1 436 ? -14.497 -15.698 12.826 1.00 54.56 436 PHE A O 1
ATOM 3418 N N . ASN A 1 437 ? -15.292 -14.332 11.216 1.00 37.72 437 ASN A N 1
ATOM 3419 C CA . ASN A 1 437 ? -14.850 -15.188 10.123 1.00 37.72 437 ASN A CA 1
ATOM 3420 C C . ASN A 1 437 ? -13.317 -15.378 10.166 1.00 37.72 437 ASN A C 1
ATOM 3422 O O . ASN A 1 437 ? -12.566 -14.502 10.585 1.00 37.72 437 ASN A O 1
ATOM 3426 N N . GLY A 1 438 ? -12.834 -16.564 9.797 1.00 43.22 438 GLY A N 1
ATOM 3427 C CA . GLY A 1 438 ? -11.401 -16.875 9.732 1.00 43.22 438 GLY A CA 1
ATOM 3428 C C . GLY A 1 438 ? -10.739 -17.363 11.028 1.00 43.22 438 GLY A C 1
ATOM 3429 O O . GLY A 1 438 ? -9.704 -18.017 10.930 1.00 43.22 438 GLY A O 1
ATOM 3430 N N . SER A 1 439 ? -11.335 -17.139 12.206 1.00 42.31 439 SER A N 1
ATOM 3431 C CA . SER A 1 439 ? -10.868 -17.717 13.488 1.00 42.31 439 SER A CA 1
ATOM 3432 C C . SER A 1 439 ? -11.831 -18.748 14.085 1.00 42.31 439 SER A C 1
ATOM 3434 O O . SER A 1 439 ? -11.554 -19.297 15.148 1.00 42.31 439 SER A O 1
ATOM 3436 N N . TRP A 1 440 ? -12.958 -19.012 13.406 1.00 47.22 440 TRP A N 1
ATOM 3437 C CA . TRP A 1 440 ? -14.042 -19.887 13.883 1.00 47.22 440 TRP A CA 1
ATOM 3438 C C . TRP A 1 440 ? -14.491 -19.568 15.320 1.00 47.22 440 TRP A C 1
ATOM 3440 O O . TRP A 1 440 ? -15.019 -20.431 16.019 1.00 47.22 440 TRP A O 1
ATOM 3450 N N . ARG A 1 441 ? -14.289 -18.325 15.776 1.00 55.06 441 ARG A N 1
ATOM 3451 C CA . ARG A 1 441 ? -14.733 -17.862 17.090 1.00 55.06 441 ARG A CA 1
ATOM 3452 C C . ARG A 1 441 ? -15.959 -16.980 16.913 1.00 55.06 441 ARG A C 1
ATOM 3454 O O . ARG A 1 441 ? -16.034 -16.173 15.989 1.00 55.06 441 ARG A O 1
ATOM 3461 N N . GLY A 1 442 ? -16.910 -17.136 17.815 1.00 65.25 442 GLY A N 1
ATOM 3462 C CA . GLY A 1 442 ? -18.011 -16.204 17.986 1.00 65.25 442 GLY A CA 1
ATOM 3463 C C . GLY A 1 442 ? -17.910 -15.536 19.347 1.00 65.25 442 GLY A C 1
ATOM 3464 O O . GLY A 1 442 ? -17.247 -16.052 20.249 1.00 65.25 442 GLY A O 1
ATOM 3465 N N . ASP A 1 443 ? -18.575 -14.402 19.494 1.00 74.38 443 ASP A N 1
ATOM 3466 C CA . ASP A 1 443 ? -18.898 -13.839 20.798 1.00 74.38 443 ASP A CA 1
ATOM 3467 C C . ASP A 1 443 ? -20.413 -13.652 20.900 1.00 74.38 443 ASP A C 1
ATOM 3469 O O . ASP A 1 443 ? -21.105 -13.468 19.898 1.00 74.38 443 ASP A O 1
ATOM 3473 N N . LEU A 1 444 ? -20.934 -13.743 22.117 1.00 82.38 444 LEU A N 1
ATOM 3474 C CA . LEU A 1 444 ? -22.339 -13.501 22.409 1.00 82.38 444 LEU A CA 1
ATOM 3475 C C . LEU A 1 444 ? -22.402 -12.343 23.389 1.00 82.38 444 LEU A C 1
ATOM 3477 O O . LEU A 1 444 ? -21.949 -12.464 24.528 1.00 82.38 444 LEU A O 1
ATOM 3481 N N . LYS A 1 445 ? -22.958 -11.227 22.934 1.00 84.56 445 LYS A N 1
ATOM 3482 C CA . LYS A 1 445 ? -23.088 -10.003 23.718 1.00 84.56 445 LYS A CA 1
ATOM 3483 C C . LYS A 1 445 ? -24.529 -9.837 24.159 1.00 84.56 445 LYS A C 1
ATOM 3485 O O . LYS A 1 445 ? -25.439 -10.051 23.362 1.00 84.56 445 LYS A O 1
ATOM 3490 N N . ALA A 1 446 ? -24.737 -9.446 25.408 1.00 85.50 446 ALA A N 1
ATOM 3491 C CA . ALA A 1 446 ? -26.059 -9.141 25.934 1.00 85.50 446 ALA A CA 1
ATOM 3492 C C . ALA A 1 446 ? -26.155 -7.653 26.267 1.00 85.50 446 ALA A C 1
ATOM 3494 O O . ALA A 1 446 ? -25.353 -7.135 27.040 1.00 85.50 446 ALA A O 1
ATOM 3495 N N . TYR A 1 447 ? -27.149 -6.978 25.706 1.00 83.94 447 TYR A N 1
ATOM 3496 C CA . TYR A 1 447 ? -27.415 -5.555 25.881 1.00 83.94 447 TYR A CA 1
ATOM 3497 C C . TYR A 1 447 ? -28.689 -5.355 26.689 1.00 83.94 447 TYR A C 1
ATOM 3499 O O . TYR A 1 447 ? -29.684 -6.049 26.466 1.00 83.94 447 TYR A O 1
ATOM 3507 N N . ASN A 1 448 ? -28.674 -4.389 27.604 1.00 84.25 448 ASN A N 1
ATOM 3508 C CA . ASN A 1 448 ? -29.887 -3.997 28.313 1.00 84.25 448 ASN A CA 1
ATOM 3509 C C . ASN A 1 448 ? -30.764 -3.155 27.387 1.00 84.25 448 ASN A C 1
ATOM 3511 O O . ASN A 1 448 ? -30.253 -2.306 26.656 1.00 84.25 448 ASN A O 1
ATOM 3515 N N . VAL A 1 449 ? -32.080 -3.356 27.449 1.00 77.88 449 VAL A N 1
ATOM 3516 C CA . VAL A 1 449 ? -33.038 -2.446 26.814 1.00 77.88 449 VAL A CA 1
ATOM 3517 C C . VAL A 1 449 ? -33.331 -1.306 27.790 1.00 77.88 449 VAL A C 1
ATOM 3519 O O . VAL A 1 449 ? -33.810 -1.530 28.901 1.00 77.88 449 VAL A O 1
ATOM 3522 N N . LEU A 1 450 ? -32.993 -0.082 27.396 1.00 78.25 450 LEU A N 1
ATOM 3523 C CA . LEU A 1 450 ? -33.201 1.127 28.184 1.00 78.25 450 LEU A CA 1
ATOM 3524 C C . LEU A 1 450 ? -34.679 1.550 28.161 1.00 78.25 450 LEU A C 1
ATOM 3526 O O . LEU A 1 450 ? -35.456 1.157 27.291 1.00 78.25 450 LEU A O 1
ATOM 3530 N N . SER A 1 451 ? -35.083 2.390 29.117 1.00 74.56 451 SER A N 1
ATOM 3531 C CA . SER A 1 451 ? -36.476 2.846 29.269 1.00 74.56 451 SER A CA 1
ATOM 3532 C C . SER A 1 451 ? -37.003 3.674 28.089 1.00 74.56 451 SER A C 1
ATOM 3534 O O . SER A 1 451 ? -38.213 3.800 27.923 1.00 74.56 451 SER A O 1
ATOM 3536 N N . ASN A 1 452 ? -36.111 4.217 27.260 1.00 74.81 452 ASN A N 1
ATOM 3537 C CA . ASN A 1 452 ? -36.416 4.912 26.007 1.00 74.81 452 ASN A CA 1
ATOM 3538 C C . ASN A 1 452 ? -36.534 3.956 24.797 1.00 74.81 452 ASN A C 1
ATOM 3540 O O . ASN A 1 452 ? -36.697 4.425 23.674 1.00 74.81 452 ASN A O 1
ATOM 3544 N N . GLY A 1 453 ? -36.430 2.638 25.006 1.00 63.44 453 GLY A N 1
ATOM 3545 C CA . GLY A 1 453 ? -36.517 1.620 23.959 1.00 63.44 453 GLY A CA 1
ATOM 3546 C C . GLY A 1 453 ? -35.225 1.382 23.172 1.00 63.44 453 GLY A C 1
ATOM 3547 O O . GLY A 1 453 ? -35.231 0.543 22.274 1.00 63.44 453 GLY A O 1
ATOM 3548 N N . THR A 1 454 ? -34.120 2.066 23.490 1.00 73.38 454 THR A N 1
ATOM 3549 C CA . THR A 1 454 ? -32.818 1.831 22.843 1.00 73.38 454 THR A CA 1
ATOM 3550 C C . THR A 1 454 ? -32.009 0.769 23.586 1.00 73.38 454 THR A C 1
ATOM 3552 O O . THR A 1 454 ? -32.255 0.484 24.758 1.00 73.38 454 THR A O 1
ATOM 3555 N N . LEU A 1 455 ? -31.014 0.177 22.925 1.00 74.25 455 LEU A N 1
ATOM 3556 C CA . LEU A 1 455 ? -30.037 -0.680 23.601 1.00 74.25 455 LEU A CA 1
ATOM 3557 C C . LEU A 1 455 ? -29.030 0.171 24.386 1.00 74.25 455 LEU A C 1
ATOM 3559 O O . LEU A 1 455 ? -28.798 1.337 24.062 1.00 74.25 455 LEU A O 1
ATOM 3563 N N . SER A 1 456 ? -28.434 -0.402 25.430 1.00 77.50 456 SER A N 1
ATOM 3564 C CA . SER A 1 456 ? -27.282 0.198 26.101 1.00 77.50 456 SER A CA 1
ATOM 3565 C C . SER A 1 456 ? -26.090 0.298 25.141 1.00 77.50 456 SER A C 1
ATOM 3567 O O . SER A 1 456 ? -25.827 -0.638 24.396 1.00 77.50 456 SER A O 1
ATOM 3569 N N . GLY A 1 457 ? -25.333 1.401 25.183 1.00 69.62 457 GLY A N 1
ATOM 3570 C CA . GLY A 1 457 ? -24.135 1.574 24.339 1.00 69.62 457 GLY A CA 1
ATOM 3571 C C . GLY A 1 457 ? -23.010 0.575 24.646 1.00 69.62 457 GLY A C 1
ATOM 3572 O O . GLY A 1 457 ? -22.140 0.325 23.824 1.00 69.62 457 GLY A O 1
ATOM 3573 N N . THR A 1 458 ? -23.042 -0.065 25.817 1.00 72.00 458 THR A N 1
ATOM 3574 C CA . THR A 1 458 ? -22.124 -1.148 26.183 1.00 72.00 458 THR A CA 1
ATOM 3575 C C . THR A 1 458 ? -22.889 -2.429 26.510 1.00 72.00 458 THR A C 1
ATOM 3577 O O . THR A 1 458 ? -24.011 -2.366 27.032 1.00 72.00 458 THR A O 1
ATOM 3580 N N . PRO A 1 459 ? -22.317 -3.611 26.215 1.00 81.44 459 PRO A N 1
ATOM 3581 C CA . PRO A 1 459 ? -22.922 -4.872 26.610 1.00 81.44 459 PRO A CA 1
ATOM 3582 C C . PRO A 1 459 ? -22.885 -5.014 28.135 1.00 81.44 459 PRO A C 1
ATOM 3584 O O . PRO A 1 459 ? -21.867 -4.761 28.776 1.00 81.44 459 PRO A O 1
ATOM 3587 N N . ALA A 1 460 ? -23.997 -5.459 28.715 1.00 85.94 460 ALA A N 1
ATOM 3588 C CA . ALA A 1 460 ? -24.098 -5.807 30.128 1.00 85.94 460 ALA A CA 1
ATOM 3589 C C . ALA A 1 460 ? -23.185 -6.990 30.486 1.00 85.94 460 ALA A C 1
ATOM 3591 O O . ALA A 1 460 ? -22.631 -7.037 31.582 1.00 85.94 460 ALA A O 1
ATOM 3592 N N . TRP A 1 461 ? -23.025 -7.936 29.556 1.00 87.56 461 TRP A N 1
ATOM 3593 C CA . TRP A 1 461 ? -22.022 -8.995 29.627 1.00 87.56 461 TRP A CA 1
ATOM 3594 C C . TRP A 1 461 ? -21.678 -9.526 28.230 1.00 87.56 461 TRP A C 1
ATOM 3596 O O . TRP A 1 461 ? -22.455 -9.383 27.280 1.00 87.56 461 TRP A O 1
ATOM 3606 N N . THR A 1 462 ? -20.514 -10.169 28.115 1.00 84.62 462 THR A N 1
ATOM 3607 C CA . THR A 1 462 ? -20.102 -10.934 26.928 1.00 84.62 462 THR A CA 1
ATOM 3608 C C . THR A 1 462 ? -19.738 -12.361 27.331 1.00 84.62 462 THR A C 1
ATOM 3610 O O . THR A 1 462 ? -19.185 -12.593 28.413 1.00 84.62 462 THR A O 1
ATOM 3613 N N . ALA A 1 463 ? -20.071 -13.340 26.489 1.00 82.25 463 ALA A N 1
ATOM 3614 C CA . ALA A 1 463 ? -19.753 -14.737 26.768 1.00 82.25 463 ALA A CA 1
ATOM 3615 C C . ALA A 1 463 ? -18.238 -14.933 26.905 1.00 82.25 463 ALA A C 1
ATOM 3617 O O . ALA A 1 463 ? -17.799 -15.678 27.780 1.00 82.25 463 ALA A O 1
ATOM 3618 N N . GLY A 1 464 ? -17.437 -14.221 26.103 1.00 76.88 464 GLY A N 1
ATOM 3619 C CA . GLY A 1 464 ? -15.980 -14.228 26.218 1.00 76.88 464 GLY A CA 1
ATOM 3620 C C . GLY A 1 464 ? -15.476 -13.825 27.609 1.00 76.88 464 GLY A C 1
ATOM 3621 O O . GLY A 1 464 ? -14.657 -14.541 28.189 1.00 76.88 464 GLY A O 1
ATOM 3622 N N . THR A 1 465 ? -15.985 -12.727 28.178 1.00 78.62 465 THR A N 1
ATOM 3623 C CA . THR A 1 465 ? -15.563 -12.244 29.504 1.00 78.62 465 THR A CA 1
ATOM 3624 C C . THR A 1 465 ? -16.003 -13.187 30.619 1.00 78.62 465 THR A C 1
ATOM 3626 O O . THR A 1 465 ? -15.215 -13.475 31.519 1.00 78.62 465 THR A O 1
ATOM 3629 N N . GLU A 1 466 ? -17.221 -13.727 30.554 1.00 82.12 466 GLU A N 1
ATOM 3630 C CA . GLU A 1 466 ? -17.692 -14.695 31.552 1.00 82.12 466 GLU A CA 1
ATOM 3631 C C . GLU A 1 466 ? -16.913 -16.019 31.483 1.00 82.12 466 GLU A C 1
ATOM 3633 O O . GLU A 1 466 ? -16.513 -16.561 32.514 1.00 82.12 466 GLU A O 1
ATOM 3638 N N . LEU A 1 467 ? -16.598 -16.510 30.279 1.00 73.69 467 LEU A N 1
ATOM 3639 C CA . LEU A 1 467 ? -15.775 -17.710 30.091 1.00 73.69 467 LEU A CA 1
ATOM 3640 C C . LEU A 1 467 ? -14.313 -17.502 30.514 1.00 73.69 467 LEU A C 1
ATOM 3642 O O . LEU A 1 467 ? -13.657 -18.460 30.938 1.00 73.69 467 LEU A O 1
ATOM 3646 N N . ALA A 1 468 ? -13.789 -16.278 30.419 1.00 70.50 468 ALA A N 1
ATOM 3647 C CA . ALA A 1 468 ? -12.436 -15.938 30.860 1.00 70.50 468 ALA A CA 1
ATOM 3648 C C . ALA A 1 468 ? -12.284 -15.937 32.391 1.00 70.50 468 ALA A C 1
ATOM 3650 O O . ALA A 1 468 ? -11.189 -16.195 32.887 1.00 70.50 468 ALA A O 1
ATOM 3651 N N . LYS A 1 469 ? -13.371 -15.722 33.150 1.00 76.38 469 LYS A N 1
ATOM 3652 C CA . LYS A 1 469 ? -13.362 -15.850 34.622 1.00 76.38 469 LYS A CA 1
ATOM 3653 C C . LYS A 1 469 ? -13.141 -17.295 35.083 1.00 76.38 469 LYS A C 1
ATOM 3655 O O . LYS A 1 469 ? -12.686 -17.519 36.202 1.00 76.38 469 LYS A O 1
ATOM 3660 N N . ALA A 1 470 ? -13.457 -18.279 34.240 1.00 75.00 470 ALA A N 1
ATOM 3661 C CA . ALA A 1 470 ? -13.231 -19.686 34.541 1.00 75.00 470 ALA A CA 1
ATOM 3662 C C . ALA A 1 470 ? -11.794 -20.100 34.190 1.00 75.00 470 ALA A C 1
ATOM 3664 O O . ALA A 1 470 ? -11.393 -20.051 33.024 1.00 75.00 470 ALA A O 1
ATOM 3665 N N . THR A 1 471 ? -11.042 -20.592 35.180 1.00 81.44 471 THR A N 1
ATOM 3666 C CA . THR A 1 471 ? -9.745 -21.247 34.950 1.00 81.44 471 THR A CA 1
ATOM 3667 C C . THR A 1 471 ? -9.918 -22.382 33.942 1.00 81.44 471 THR A C 1
ATOM 3669 O O . THR A 1 471 ? -10.794 -23.230 34.119 1.00 81.44 471 THR A O 1
ATOM 3672 N N . TRP A 1 472 ? -9.089 -22.416 32.894 1.00 83.44 472 TRP A N 1
ATOM 3673 C CA . TRP A 1 472 ? -9.228 -23.377 31.791 1.00 83.44 472 TRP A CA 1
ATOM 3674 C C . TRP A 1 472 ? -9.265 -24.837 32.275 1.00 83.44 472 TRP A C 1
ATOM 3676 O O . TRP A 1 472 ? -10.039 -25.645 31.761 1.00 83.44 472 TRP A O 1
ATOM 3686 N N . SER A 1 473 ? -8.503 -25.159 33.325 1.00 82.44 473 SER A N 1
ATOM 3687 C CA . SER A 1 473 ? -8.428 -26.496 33.921 1.00 82.44 473 SER A CA 1
ATOM 3688 C C . SER A 1 473 ? -9.731 -26.943 34.592 1.00 82.44 473 SER A C 1
ATOM 3690 O O . SER A 1 473 ? -9.994 -28.144 34.654 1.00 82.44 473 SER A O 1
ATOM 3692 N N . ASN A 1 474 ? -10.570 -25.996 35.022 1.00 83.56 474 ASN A N 1
ATOM 3693 C CA . ASN A 1 474 ? -11.853 -26.239 35.686 1.00 83.56 474 ASN A CA 1
ATOM 3694 C C . ASN A 1 474 ? -13.035 -26.307 34.703 1.00 83.56 474 ASN A C 1
ATOM 3696 O O . ASN A 1 474 ? -14.180 -26.487 35.120 1.00 83.56 474 ASN A O 1
ATOM 3700 N N . ARG A 1 475 ? -12.794 -26.141 33.395 1.00 84.00 475 ARG A N 1
ATOM 3701 C CA . ARG A 1 475 ? -13.850 -26.197 32.379 1.00 84.00 475 ARG A CA 1
ATOM 3702 C C . ARG A 1 475 ? -14.283 -27.643 32.137 1.00 84.00 475 ARG A C 1
ATOM 3704 O O . ARG A 1 475 ? -13.480 -28.495 31.753 1.00 84.00 475 ARG A O 1
ATOM 3711 N N . ASN A 1 476 ? -15.579 -27.897 32.297 1.00 86.75 476 ASN A N 1
ATOM 3712 C CA . ASN A 1 476 ? -16.190 -29.200 32.041 1.00 86.75 476 ASN A CA 1
ATOM 3713 C C . ASN A 1 476 ? -16.515 -29.363 30.552 1.00 86.75 476 ASN A C 1
ATOM 3715 O O . ASN A 1 476 ? -17.650 -29.165 30.123 1.00 86.75 476 ASN A O 1
ATOM 3719 N N . ILE A 1 477 ? -15.498 -29.703 29.763 1.00 88.00 477 ILE A N 1
ATOM 3720 C CA . ILE A 1 477 ? -15.638 -29.989 28.332 1.00 88.00 477 ILE A CA 1
ATOM 3721 C C . ILE A 1 477 ? -15.813 -31.496 28.171 1.00 88.00 477 ILE A C 1
ATOM 3723 O O . ILE A 1 477 ? -14.988 -32.267 28.658 1.00 88.00 477 ILE A O 1
ATOM 3727 N N . TYR A 1 478 ? -16.876 -31.919 27.493 1.00 89.00 478 TYR A N 1
ATOM 3728 C CA . TYR A 1 478 ? -17.184 -33.330 27.278 1.00 89.00 478 TYR A CA 1
ATOM 3729 C C . TYR A 1 478 ? -17.084 -33.689 25.802 1.00 89.00 478 TYR A C 1
ATOM 3731 O O . TYR A 1 478 ? -17.517 -32.934 24.936 1.00 89.00 478 TYR A O 1
ATOM 3739 N N . VAL A 1 479 ? -16.551 -34.875 25.526 1.00 85.50 479 VAL A N 1
ATOM 3740 C CA . VAL A 1 479 ? -16.565 -35.485 24.196 1.00 85.50 479 VAL A CA 1
ATOM 3741 C C . VAL A 1 479 ? -17.504 -36.675 24.188 1.00 85.50 479 VAL A C 1
ATOM 3743 O O . VAL A 1 479 ? -17.547 -37.455 25.142 1.00 85.50 479 VAL A O 1
ATOM 3746 N N . ASN A 1 480 ? -18.249 -36.814 23.094 1.00 83.88 480 ASN A N 1
ATOM 3747 C CA . ASN A 1 480 ? -19.088 -37.978 22.859 1.00 83.88 480 ASN A CA 1
ATOM 3748 C C . ASN A 1 480 ? -18.199 -39.217 22.693 1.00 83.88 480 ASN A C 1
ATOM 3750 O O . ASN A 1 480 ? -17.265 -39.226 21.889 1.00 83.88 480 ASN A O 1
ATOM 3754 N N . VAL A 1 481 ? -18.503 -40.261 23.458 1.00 81.62 481 VAL A N 1
ATOM 3755 C CA . VAL A 1 481 ? -17.877 -41.573 23.318 1.00 81.62 481 VAL A CA 1
ATOM 3756 C C . VAL A 1 481 ? -19.014 -42.586 23.211 1.00 81.62 481 VAL A C 1
ATOM 3758 O O . VAL A 1 481 ? -19.473 -43.078 24.242 1.00 81.62 481 VAL A O 1
ATOM 3761 N N . PRO A 1 482 ? -19.475 -42.908 21.986 1.00 76.00 482 PRO A N 1
ATOM 3762 C CA . PRO A 1 482 ? -20.693 -43.696 21.774 1.00 76.00 482 PRO A CA 1
ATOM 3763 C C . PRO A 1 482 ? -20.680 -45.076 22.443 1.00 76.00 482 PRO A C 1
ATOM 3765 O O . PRO A 1 482 ? -21.729 -45.654 22.699 1.00 76.00 482 PRO A O 1
ATOM 3768 N N . THR A 1 483 ? -19.489 -45.609 22.720 1.00 80.06 483 THR A N 1
ATOM 3769 C CA . THR A 1 483 ? -19.266 -46.933 23.312 1.00 80.06 483 THR A CA 1
ATOM 3770 C C . THR A 1 483 ? -19.035 -46.911 24.828 1.00 80.06 483 THR A C 1
ATOM 3772 O O . THR A 1 483 ? -18.806 -47.966 25.416 1.00 80.06 483 THR A O 1
ATOM 3775 N N . ALA A 1 484 ? -19.051 -45.739 25.475 1.00 76.19 484 ALA A N 1
ATOM 3776 C CA . ALA A 1 484 ? -18.852 -45.598 26.918 1.00 76.19 484 ALA A CA 1
ATOM 3777 C C . ALA A 1 484 ? -20.183 -45.511 27.685 1.00 76.19 484 ALA A C 1
ATOM 3779 O O . ALA A 1 484 ? -21.211 -45.127 27.130 1.00 76.19 484 ALA A O 1
ATOM 3780 N N . THR A 1 485 ? -20.141 -45.803 28.988 1.00 78.50 485 THR A N 1
ATOM 3781 C CA . THR A 1 485 ? -21.264 -45.581 29.911 1.00 78.50 485 THR A CA 1
ATOM 3782 C C . THR A 1 485 ? -20.799 -44.664 31.050 1.00 78.50 485 THR A C 1
ATOM 3784 O O . THR A 1 485 ? -19.984 -45.107 31.862 1.00 78.50 485 THR A O 1
ATOM 3787 N N . PRO A 1 486 ? -21.273 -43.404 31.132 1.00 80.94 486 PRO A N 1
ATOM 3788 C CA . PRO A 1 486 ? -22.166 -42.726 30.184 1.00 80.94 486 PRO A CA 1
ATOM 3789 C C . PRO A 1 486 ? -21.494 -42.487 28.819 1.00 80.94 486 PRO A C 1
ATOM 3791 O O . PRO A 1 486 ? -20.269 -42.532 28.718 1.00 80.94 486 PRO A O 1
ATOM 3794 N N . ALA A 1 487 ? -22.287 -42.210 27.774 1.00 84.56 487 ALA A N 1
ATOM 3795 C CA . ALA A 1 487 ? -21.818 -42.012 26.389 1.00 84.56 487 ALA A CA 1
ATOM 3796 C C . ALA A 1 487 ? -21.046 -40.690 26.170 1.00 84.56 487 ALA A C 1
ATOM 3798 O O . ALA A 1 487 ? -21.094 -40.067 25.111 1.00 84.56 487 ALA A O 1
ATOM 3799 N N . HIS A 1 488 ? -20.345 -40.225 27.198 1.00 86.88 488 HIS A N 1
ATOM 3800 C CA . HIS A 1 488 ? -19.471 -39.070 27.170 1.00 86.88 488 HIS A CA 1
ATOM 3801 C C . HIS A 1 488 ? -18.329 -39.260 28.165 1.00 86.88 488 HIS A C 1
ATOM 3803 O O . HIS A 1 488 ? -18.454 -39.959 29.171 1.00 86.88 488 HIS A O 1
ATOM 3809 N N . LYS A 1 489 ? -17.207 -38.600 27.900 1.00 89.12 489 LYS A N 1
ATOM 3810 C CA . LYS A 1 489 ? -16.093 -38.482 28.846 1.00 89.12 489 LYS A CA 1
ATOM 3811 C C . LYS A 1 489 ? -15.592 -37.050 28.870 1.00 89.12 489 LYS A C 1
ATOM 3813 O O . LYS A 1 489 ? -15.791 -36.306 27.912 1.00 89.12 489 LYS A O 1
ATOM 3818 N N . LEU A 1 490 ? -14.934 -36.670 29.961 1.00 90.75 490 LEU A N 1
ATOM 3819 C CA . LEU A 1 490 ? -14.262 -35.378 30.050 1.00 90.75 490 LEU A CA 1
ATOM 3820 C C . LEU A 1 490 ? -13.141 -35.316 29.001 1.00 90.75 490 LEU A C 1
ATOM 3822 O O . LEU A 1 490 ? -12.351 -36.257 28.894 1.00 90.75 490 LEU A O 1
ATOM 3826 N N . PHE A 1 491 ? -13.068 -34.223 28.249 1.00 92.25 491 PHE A N 1
ATOM 3827 C CA . PHE A 1 491 ? -12.045 -33.979 27.241 1.00 92.25 491 PHE A CA 1
ATOM 3828 C C . PHE A 1 491 ? -10.716 -33.643 27.920 1.00 92.25 491 PHE A C 1
ATOM 3830 O O . PHE A 1 491 ? -10.435 -32.494 28.246 1.00 92.25 491 PHE A O 1
ATOM 3837 N N . THR A 1 492 ? -9.919 -34.674 28.181 1.00 92.00 492 THR A N 1
ATOM 3838 C CA . THR A 1 492 ? -8.565 -34.580 28.738 1.00 92.00 492 THR A CA 1
ATOM 3839 C C . THR A 1 492 ? -7.675 -35.597 28.042 1.00 92.00 492 THR A C 1
ATOM 3841 O O . THR A 1 492 ? -8.161 -36.642 27.607 1.00 92.00 492 THR A O 1
ATOM 3844 N N . TRP A 1 493 ? -6.366 -35.340 27.971 1.00 91.81 493 TRP A N 1
ATOM 3845 C CA . TRP A 1 493 ? -5.423 -36.232 27.283 1.00 91.81 493 TRP A CA 1
ATOM 3846 C C . TRP A 1 493 ? -5.511 -37.696 27.751 1.00 91.81 493 TRP A C 1
ATOM 3848 O O . TRP A 1 493 ? -5.469 -38.618 26.938 1.00 91.81 493 TRP A O 1
ATOM 3858 N N . ALA A 1 494 ? -5.699 -37.917 29.056 1.00 90.56 494 ALA A N 1
ATOM 3859 C CA . ALA A 1 494 ? -5.811 -39.248 29.654 1.00 90.56 494 ALA A CA 1
ATOM 3860 C C . ALA A 1 494 ? -7.072 -40.022 29.223 1.00 90.56 494 ALA A C 1
ATOM 3862 O O . ALA A 1 494 ? -7.065 -41.251 29.213 1.00 90.56 494 ALA A O 1
ATOM 3863 N N . ASN A 1 495 ? -8.143 -39.316 28.854 1.00 89.12 495 ASN A N 1
ATOM 3864 C CA . ASN A 1 495 ? -9.418 -39.916 28.460 1.00 89.12 495 ASN A CA 1
ATOM 3865 C C . ASN A 1 495 ? -9.523 -40.199 26.952 1.00 89.12 495 ASN A C 1
ATOM 3867 O O . ASN A 1 495 ? -10.521 -40.780 26.518 1.00 89.12 495 ASN A O 1
ATOM 3871 N N . LEU A 1 496 ? -8.512 -39.817 26.163 1.00 87.81 496 LEU A N 1
ATOM 3872 C CA . LEU A 1 496 ? -8.458 -40.037 24.718 1.00 87.81 496 LEU A CA 1
ATOM 3873 C C . LEU A 1 496 ? -7.857 -41.405 24.368 1.00 87.81 496 LEU A C 1
ATOM 3875 O O . LEU A 1 496 ? -6.874 -41.862 24.957 1.00 87.81 496 LEU A O 1
ATOM 3879 N N . ASN A 1 497 ? -8.423 -42.062 23.355 1.00 86.62 497 ASN A N 1
ATOM 3880 C CA . ASN A 1 497 ? -7.891 -43.324 22.841 1.00 86.62 497 ASN A CA 1
ATOM 3881 C C . ASN A 1 497 ? -6.613 -43.111 21.997 1.00 86.62 497 ASN A C 1
ATOM 3883 O O . ASN A 1 497 ? -6.191 -41.984 21.739 1.00 86.62 497 ASN A O 1
ATOM 3887 N N . GLY A 1 498 ? -5.951 -44.202 21.593 1.00 87.50 498 GLY A N 1
ATOM 3888 C CA . GLY A 1 498 ? -4.688 -44.135 20.841 1.00 87.50 498 GLY A CA 1
ATOM 3889 C C . GLY A 1 498 ? -4.796 -43.380 19.510 1.00 87.50 498 GLY A C 1
ATOM 3890 O O . GLY A 1 498 ? -3.944 -42.549 19.213 1.00 87.50 498 GLY A O 1
ATOM 3891 N N . THR A 1 499 ? -5.870 -43.599 18.748 1.00 86.88 499 THR A N 1
ATOM 3892 C CA . THR A 1 499 ? -6.116 -42.919 17.465 1.00 86.88 499 THR A CA 1
ATOM 3893 C C . THR A 1 499 ? -6.333 -41.417 17.648 1.00 86.88 499 THR A C 1
ATOM 3895 O O . THR A 1 499 ? -5.753 -40.617 16.922 1.00 86.88 499 THR A O 1
ATOM 3898 N N . GLN A 1 500 ? -7.122 -41.021 18.650 1.00 86.75 500 GLN A N 1
ATOM 3899 C CA . GLN A 1 500 ? -7.384 -39.614 18.973 1.00 86.75 500 GLN A CA 1
ATOM 3900 C C . GLN A 1 500 ? -6.108 -38.888 19.404 1.00 86.75 500 GLN A C 1
ATOM 3902 O O . GLN A 1 500 ? -5.851 -37.778 18.947 1.00 86.75 500 GLN A O 1
ATOM 3907 N N . ARG A 1 501 ? -5.283 -39.531 20.239 1.00 90.25 501 ARG A N 1
ATOM 3908 C CA . ARG A 1 501 ? -3.977 -38.986 20.634 1.00 90.25 501 ARG A CA 1
ATOM 3909 C C . ARG A 1 501 ? -3.033 -38.841 19.441 1.00 90.25 501 ARG A C 1
ATOM 3911 O O . ARG A 1 501 ? -2.330 -37.844 19.365 1.00 90.25 501 ARG A O 1
ATOM 3918 N N . GLY A 1 502 ? -3.064 -39.782 18.494 1.00 89.19 502 GLY A N 1
ATOM 3919 C CA . GLY A 1 502 ? -2.298 -39.688 17.249 1.00 89.19 502 GLY A CA 1
ATOM 3920 C C . GLY A 1 502 ? -2.698 -38.492 16.377 1.00 89.19 502 GLY A C 1
ATOM 3921 O O . GLY A 1 502 ? -1.823 -37.820 15.846 1.00 89.19 502 GLY A O 1
ATOM 3922 N N . LEU A 1 503 ? -3.998 -38.190 16.272 1.00 86.94 503 LEU A N 1
ATOM 3923 C CA . LEU A 1 503 ? -4.496 -37.040 15.501 1.00 86.94 503 LEU A CA 1
ATOM 3924 C C . LEU A 1 503 ? -4.210 -35.691 16.174 1.00 86.94 503 LEU A C 1
ATOM 3926 O O . LEU A 1 503 ? -3.933 -34.715 15.487 1.00 86.94 503 LEU A O 1
ATOM 3930 N N . LEU A 1 504 ? -4.299 -35.628 17.505 1.00 88.06 504 LEU A N 1
ATOM 3931 C CA . LEU A 1 504 ? -4.084 -34.394 18.272 1.00 88.06 504 LEU A CA 1
ATOM 3932 C C . LEU A 1 504 ? -2.601 -34.119 18.565 1.00 88.06 504 LEU A C 1
ATOM 3934 O O . LEU A 1 504 ? -2.248 -33.003 18.926 1.00 88.06 504 LEU A O 1
ATOM 3938 N N . GLY A 1 505 ? -1.731 -35.118 18.407 1.00 91.12 505 GLY A N 1
ATOM 3939 C CA . GLY A 1 505 ? -0.274 -34.980 18.456 1.00 91.12 505 GLY A CA 1
ATOM 3940 C C . GLY A 1 505 ? 0.321 -34.880 19.863 1.00 91.12 505 GLY A C 1
ATOM 3941 O O . GLY A 1 505 ? 1.301 -35.566 20.151 1.00 91.12 505 GLY A O 1
ATOM 3942 N N . SER A 1 506 ? -0.254 -34.076 20.763 1.00 90.56 506 SER A N 1
ATOM 3943 C CA . SER A 1 506 ? 0.278 -33.888 22.120 1.00 90.56 506 SER A CA 1
ATOM 3944 C C . SER A 1 506 ? -0.783 -33.492 23.153 1.00 90.56 506 SER A C 1
ATOM 3946 O O . SER A 1 506 ? -1.880 -33.037 22.819 1.00 90.56 506 SER A O 1
ATOM 3948 N N . SER A 1 507 ? -0.441 -33.640 24.438 1.00 91.12 507 SER A N 1
ATOM 3949 C CA . SER A 1 507 ? -1.264 -33.133 25.544 1.00 91.12 507 SER A CA 1
ATOM 3950 C C . SER A 1 507 ? -1.384 -31.612 25.524 1.00 91.12 507 SER A C 1
ATOM 3952 O O . SER A 1 507 ? -2.438 -31.096 25.875 1.00 91.12 507 SER A O 1
ATOM 3954 N N . ASP A 1 508 ? -0.349 -30.914 25.047 1.00 88.62 508 ASP A N 1
ATOM 3955 C CA . ASP A 1 508 ? -0.336 -29.454 24.942 1.00 88.62 508 ASP A CA 1
ATOM 3956 C C . ASP A 1 508 ? -1.415 -28.949 23.979 1.00 88.62 508 ASP A C 1
ATOM 3958 O O . ASP A 1 508 ? -2.106 -27.989 24.293 1.00 88.62 508 ASP A O 1
ATOM 3962 N N . VAL A 1 509 ? -1.638 -29.636 22.850 1.00 89.06 509 VAL A N 1
ATOM 3963 C CA . VAL A 1 509 ? -2.732 -29.304 21.917 1.00 89.06 509 VAL A CA 1
ATOM 3964 C C . VAL A 1 509 ? -4.099 -29.513 22.574 1.00 89.06 509 VAL A C 1
ATOM 3966 O O . VAL A 1 509 ? -5.033 -28.750 22.338 1.00 89.06 509 VAL A O 1
ATOM 3969 N N . VAL A 1 510 ? -4.247 -30.526 23.430 1.00 90.25 510 VAL A N 1
ATOM 3970 C CA . VAL A 1 510 ? -5.509 -30.753 24.148 1.00 90.25 510 VAL A CA 1
ATOM 3971 C C . VAL A 1 510 ? -5.753 -29.679 25.197 1.00 90.25 510 VAL A C 1
ATOM 3973 O O . VAL A 1 510 ? -6.862 -29.156 25.271 1.00 90.25 510 VAL A O 1
ATOM 3976 N N . ASP A 1 511 ? -4.743 -29.321 25.982 1.00 90.12 511 ASP A N 1
ATOM 3977 C CA . ASP A 1 511 ? -4.874 -28.257 26.976 1.00 90.12 511 ASP A CA 1
ATOM 3978 C C . ASP A 1 511 ? -5.075 -26.891 26.305 1.00 90.12 511 ASP A C 1
ATOM 3980 O O . ASP A 1 511 ? -5.925 -26.114 26.748 1.00 90.12 511 ASP A O 1
ATOM 3984 N N . TYR A 1 512 ? -4.448 -26.673 25.146 1.00 86.31 512 TYR A N 1
ATOM 3985 C CA . TYR A 1 512 ? -4.713 -25.540 24.265 1.00 86.31 512 TYR A CA 1
ATOM 3986 C C . TYR A 1 512 ? -6.190 -25.429 23.878 1.00 86.31 512 TYR A C 1
ATOM 3988 O O . TYR A 1 512 ? -6.838 -24.412 24.135 1.00 86.31 512 TYR A O 1
ATOM 3996 N N . LEU A 1 513 ? -6.768 -26.511 23.348 1.00 86.44 513 LEU A N 1
ATOM 3997 C CA . LEU A 1 513 ? -8.185 -26.568 22.974 1.00 86.44 513 LEU A CA 1
ATOM 3998 C C . LEU A 1 513 ? -9.128 -26.382 24.174 1.00 86.44 513 LEU A C 1
ATOM 4000 O O . LEU A 1 513 ? -10.263 -25.935 24.010 1.00 86.44 513 LEU A O 1
ATOM 4004 N N . ARG A 1 514 ? -8.674 -26.701 25.391 1.00 86.50 514 ARG A N 1
ATOM 4005 C CA . ARG A 1 514 ? -9.423 -26.456 26.636 1.00 86.50 514 ARG A CA 1
ATOM 4006 C C . ARG A 1 514 ? -9.294 -25.009 27.128 1.00 86.50 514 ARG A C 1
ATOM 4008 O O . ARG A 1 514 ? -10.123 -24.556 27.925 1.00 86.50 514 ARG A O 1
ATOM 4015 N N . GLY A 1 515 ? -8.322 -24.263 26.611 1.00 80.25 515 GLY A N 1
ATOM 4016 C CA . GLY A 1 515 ? -8.136 -22.833 26.836 1.00 80.25 515 GLY A CA 1
ATOM 4017 C C . GLY A 1 515 ? -6.805 -22.443 27.475 1.00 80.25 515 GLY A C 1
ATOM 4018 O O . GLY A 1 515 ? -6.690 -21.293 27.900 1.00 80.25 515 GLY A O 1
ATOM 4019 N N . ASP A 1 516 ? -5.830 -23.350 27.576 1.00 85.06 516 ASP A N 1
ATOM 4020 C CA . ASP A 1 516 ? -4.470 -22.997 27.987 1.00 85.06 516 ASP A CA 1
ATOM 4021 C C . ASP A 1 516 ? -3.735 -22.284 26.847 1.00 85.06 516 ASP A C 1
ATOM 4023 O O . ASP A 1 516 ? -3.411 -22.876 25.825 1.00 85.06 516 ASP A O 1
ATOM 4027 N N . ARG A 1 517 ? -3.452 -20.994 27.019 1.00 80.00 517 ARG A N 1
ATOM 4028 C CA . ARG A 1 517 ? -2.758 -20.179 26.012 1.00 80.00 517 ARG A CA 1
ATOM 4029 C C . ARG A 1 517 ? -1.264 -20.019 26.276 1.00 80.00 517 ARG A C 1
ATOM 4031 O O . ARG A 1 517 ? -0.609 -19.247 25.586 1.00 80.00 517 ARG A O 1
ATOM 4038 N N . SER A 1 518 ? -0.716 -20.701 27.282 1.00 79.44 518 SER A N 1
ATOM 4039 C CA . SER A 1 518 ? 0.672 -20.504 27.724 1.00 79.44 518 SER A CA 1
ATOM 4040 C C . SER A 1 518 ? 1.724 -20.842 26.662 1.00 79.44 518 SER A C 1
ATOM 4042 O O . SER A 1 518 ? 2.829 -20.313 26.730 1.00 79.44 518 SER A O 1
ATOM 4044 N N . LYS A 1 519 ? 1.373 -21.679 25.677 1.00 77.06 519 LYS A N 1
ATOM 4045 C CA . LYS A 1 519 ? 2.265 -22.136 24.601 1.00 77.06 519 LYS A CA 1
ATOM 4046 C C . LYS A 1 519 ? 1.909 -21.600 23.209 1.00 77.06 519 LYS A C 1
ATOM 4048 O O . LYS A 1 519 ? 2.475 -22.074 22.234 1.00 77.06 519 LYS A O 1
ATOM 4053 N N . GLU A 1 520 ? 0.990 -20.637 23.096 1.00 74.94 520 GLU A N 1
ATOM 4054 C CA . GLU A 1 520 ? 0.687 -19.995 21.805 1.00 74.94 520 GLU A CA 1
ATOM 4055 C C . GLU A 1 520 ? 1.917 -19.259 21.247 1.00 74.94 520 GLU A C 1
ATOM 4057 O O . GLU A 1 520 ? 2.627 -18.603 22.003 1.00 74.94 520 GLU A O 1
ATOM 4062 N N . GLU A 1 521 ? 2.115 -19.291 19.923 1.00 59.38 521 GLU A N 1
ATOM 4063 C CA . GLU A 1 521 ? 3.197 -18.592 19.191 1.00 59.38 521 GLU A CA 1
ATOM 4064 C C . GLU A 1 521 ? 3.280 -17.086 19.528 1.00 59.38 521 GLU A C 1
ATOM 4066 O O . GLU A 1 521 ? 4.347 -16.484 19.483 1.00 59.38 521 GLU A O 1
ATOM 4071 N N . SER A 1 522 ? 2.168 -16.480 19.956 1.00 51.06 522 SER A N 1
ATOM 4072 C CA . SER A 1 522 ? 2.079 -15.084 20.407 1.00 51.06 522 SER A CA 1
ATOM 4073 C C . SER A 1 522 ? 2.601 -14.826 21.834 1.00 51.06 522 SER A C 1
ATOM 4075 O O . SER A 1 522 ? 2.531 -13.694 22.320 1.00 51.06 522 SER A O 1
ATOM 4077 N N . ARG A 1 523 ? 3.088 -15.849 22.551 1.00 56.66 523 ARG A N 1
ATOM 4078 C CA . ARG A 1 523 ? 3.575 -15.762 23.940 1.00 56.66 523 ARG A CA 1
ATOM 4079 C C . ARG A 1 523 ? 5.068 -16.070 24.033 1.00 56.66 523 ARG A C 1
ATOM 4081 O O . ARG A 1 523 ? 5.605 -16.891 23.298 1.00 56.66 523 ARG A O 1
ATOM 4088 N N . ALA A 1 524 ? 5.743 -15.440 24.997 1.00 39.81 524 ALA A N 1
ATOM 4089 C CA . ALA A 1 524 ? 7.161 -15.677 25.257 1.00 39.81 524 ALA A CA 1
ATOM 4090 C C . ALA A 1 524 ? 7.418 -17.158 25.605 1.00 39.81 524 ALA A C 1
ATOM 4092 O O . ALA A 1 524 ? 6.973 -17.635 26.648 1.00 39.81 524 ALA A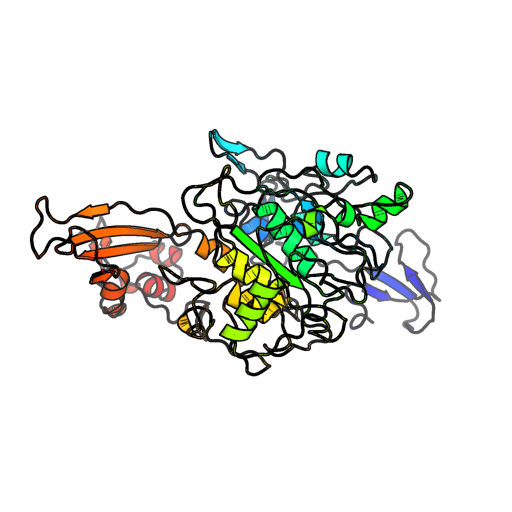 O 1
ATOM 4093 N N . GLY A 1 525 ? 8.143 -17.870 24.734 1.00 56.16 525 GLY A N 1
ATOM 4094 C CA . GLY A 1 525 ? 8.427 -19.305 24.878 1.00 56.16 525 GLY A CA 1
ATOM 4095 C C . GLY A 1 525 ? 7.348 -20.250 24.326 1.00 56.16 525 GLY A C 1
ATOM 4096 O O . GLY A 1 525 ? 7.421 -21.448 24.600 1.00 56.16 525 GLY A O 1
ATOM 4097 N N . GLY A 1 526 ? 6.364 -19.733 23.582 1.00 60.00 526 GLY A N 1
ATOM 4098 C CA . GLY A 1 526 ? 5.392 -20.530 22.828 1.00 60.00 526 GLY A CA 1
ATOM 4099 C C . GLY A 1 526 ? 5.997 -21.227 21.606 1.00 60.00 526 GLY A C 1
ATOM 4100 O O . GLY A 1 526 ? 7.117 -20.914 21.199 1.00 60.00 526 GLY A O 1
ATOM 4101 N N . THR A 1 527 ? 5.271 -22.197 21.043 1.00 54.62 527 THR A N 1
ATOM 4102 C CA . THR A 1 527 ? 5.734 -23.064 19.939 1.00 54.62 527 THR A CA 1
ATOM 4103 C C . THR A 1 527 ? 4.679 -23.273 18.877 1.00 54.62 527 THR A C 1
ATOM 4105 O O . THR A 1 527 ? 3.503 -23.438 19.276 1.00 54.62 527 THR A O 1
#

pLDDT: mean 86.78, std 12.28, range [37.72, 98.75]

Sequence (527 aa):
RIWTLGNKMRFTSTGDLNGSTVYTYNPSSTMYTSRVYEVSVRVKVCDPSVGVERNCKQYPNGNWKPEGLIQKYSNRIRYSVFGYLNDSDMLRDGGVLRARQKFVGETLIDPDTGEQPNPNMEWDPHTGVLYRNPDSADAAATGANIQDSGVINYINKFGQMTSWNHKSHDPVSELYYTAIRYLKKQGNVPEYSALSGNTTNRYNLADGFPVITDWDDPIQYWCQNNAILGIGDANTHRDKNLPGSTATADEPTRPSLVSSDDTVNVVTATNKVAQLEGITINTNQFTGRQNSAFIAGLAYDSHTKDLRPGEDDFEGDQTVSTHWVDVREAQVLEPRHRNQYWLAAKYGGFMVPENYDPYGNTTPLGDELWNSGETLSTGDPRPENFYVASEADKMVESLTSAFAKIVAESAGSASSLAANSTRLETTTMTFQAQFFNGSWRGDLKAYNVLSNGTLSGTPAWTAGTELAKATWSNRNIYVNVPTATPAHKLFTWANLNGTQRGLLGSSDVVDYLRGDRSKEESRAGGT

=== Feature glossary ===
The features interleaved in this record are:

— What the protein is —

Sequence gives the chain of amino acids in standard one-letter code (A=alanine, C=cysteine, …, Y=tyrosine), read N→C. It is the only feature that is directly encoded by the gene; all structural features are derived from the folded form of this sequence.

Database cross-references. InterPro integrates a dozen domain/family signatur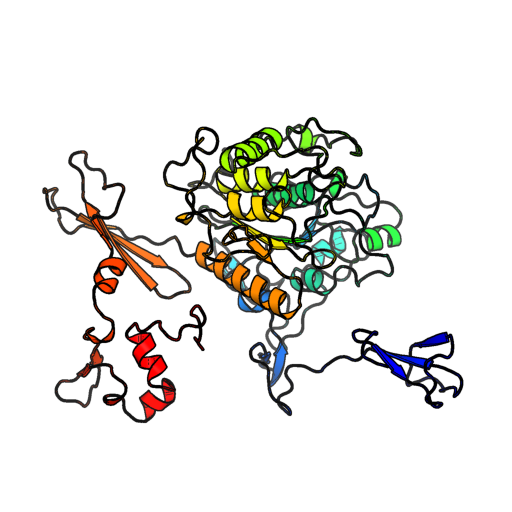e databases into unified entries with residue-range hits. GO terms attach function/process/location labels with evidence codes. CATH codes position the fold in a four-level structural taxonomy. Organism is the NCBI-taxonomy species name.

— Where its atoms are —

Atomic coordinates in PDBx/mmCIF format — the same representation the Protein Data Bank distributes. Each line of the _atom_site loop places one backbone atom in Cartesian space (units: ångströms, origin: arbitrary).

The six renders are orthographic views along the three Cartesian axes in both directions. Representation (cartoon, sticks, or surface) and color scheme (sequence-rainbow or by-chain) vary across proteins so the training set covers all the common visualization conventions.

— Local backbone conformation —

Eight-state secondary structure (DSSP): H is the canonical α-helix, G the tighter 3₁₀-helix, I the wider π-helix; E/B are β-structure, T and S are turns and bends, and '-' is everything else. DSSP derives these from the pattern of main-chain N–H···O=C hydrogen bonds, not from the sequence.

P-SEA three-state annotation labels each residue as helix, strand, or coil based purely on the geometry of the Cα trace. It serves as a fallback when the full backbone (and thus DSSP) is unavailable.

The φ/ψ torsion pair specifies the backbone conformation at each residue. φ rotates about the N–Cα bond, ψ about the Cα–C bond. Steric clashes forbid most of the (φ, ψ) plane — the allowed regions (α-helix basin, β-sheet basin, left-handed helix) are the Ramachandran-allowed regions.

— Global shape and packing —

The geometric summary reports three shape descriptors. Rg (radius of gyration) measures how spread out the Cα atoms are about their centre of mass; compact globular proteins have small Rg, elongated or unfolded ones large. Cα contacts (<8 Å, |i−j|>4) count long-range residue pairs in spatial proximity — high for tightly packed folds, near zero for rods or random coil. The bounding-box extents give the protein's footprint along x, y, z in Å.

Solvent-accessible surface area (SASA) is the area in Å² traced out by the centre of a 1.4 Å probe sphere (a water molecule) rolled over the protein's van der Waals surface (Shrake–Rupley / Lee–Richards construction). Buried residues have near-zero SASA; fully exposed residues can exceed 200 Å². The total SASA scales roughly with the number of surface residues.

The contact map is a binary N×N matrix image: pixel (i, j) is dark where Cα_i and Cα_j are within 8 Å and |i−j|>4. Because the |i−j|>4 filter removes local helical contacts, off-diagonal stripes parallel to the main diagonal indicate parallel β-sheets; stripes perpendicular to it indicate antiparallel β-sheets. The Ramachandran plot scatters every residue's (φ, ψ) pair against the sterically allowed regions. The PAE heatmap renders the predicted-aligned-error matrix.

— Structural neighborhood —

3Di is Foldseek's structural alphabet. Each residue is assigned one of twenty discrete states based on how its Cα sits relative to its spatial (not sequential) neighbors. Aligning 3Di strings finds structural homologs roughly as well as full 3D superposition, but orders of magnitude faster.

Nearest PDB neighbors are the top structural matches found by Foldseek when searching this structure against the entire Protein Data Bank. Each hit reports a TM-score (0 to 1; >0.5 almost always implies the same fold) and an E-value. These are *structural* homologs — they may share no detectable sequence similarity.

— Confidence and disorder —

For AlphaFold models, the B-factor field carries pLDDT — the model's own estimate of local accuracy on a 0–100 scale. Regions with pLDDT<50 should be treated as essentially unmodeled; they often correspond to intrinsically disordered segments.

Crystallographic B-factors measure how much each atom's electron density is smeared out, in Å². They rise in mobile loops and surface residues and fall in the buried interior. In AlphaFold models this column is repurposed to hold pLDDT instead.

Predicted aligned error is AlphaFold's pairwise confidence. Unlike pLDDT (per-residue), PAE is per-residue-pair and captures whether two parts of the structure are correctly placed relative to each other. Units are ångströms of expected positional error.